Protein AF-0000000080309286 (afdb_homodimer)

InterPro domains:
  IPR000297 Peptidyl-prolyl cis-trans isomerase, PpiC-type [PF13145] (115-239)
  IPR046357 Peptidyl-prolyl cis-trans isomerase domain superfamily [G3DSA:3.10.50.40] (128-251)
  IPR050245 Bacterial extracellular foldase PrsA [PTHR47245] (45-268)

Sequence (540 aa):
MSWLREPLLHFVVLGMALLALDRALAGGAAEDTRERSIVVDEGVRAELADAWEHAHGAPPSQAELEALVARWIDDEILYREALERGLDRDDPQVRSRLASSMGYVLDAQALASEPTEDELRAHFAAHREQWAHEARIDFTQVFVSSEHEDARARAEALLAQVIAGASPSGLGDTFSGGRRYRGRTIAQLEEIFGAELARGVESMEQGAWALLPSRFGWHVVRVDARSAASEADFEAAREDVLHDLREQRTIEARARELARLRERWDVVVRMSWLREPLLHFVVLGMALLALDRALAGGAAEDTRERSIVVDEGVRAELADAWEHAHGAPPSQAELEALVARWIDDEILYREALERGLDRDDPQVRSRLASSMGYVLDAQALASEPTEDELRAHFAAHREQWAHEARIDFTQVFVSSEHEDARARAEALLAQVIAGASPSGLGDTFSGGRRYRGRTIAQLEEIFGAELARGVESMEQGAWALLPSRFGWHVVRVDARSAASEADFEAAREDVLHDLREQRTIEARARELARLRERWDVVVR

Solvent-accessible surface area (backbone atoms only — not comparable to full-atom values): 29596 Å² total; per-residue (Å²): 135,73,77,81,66,51,66,71,55,54,56,54,51,52,51,50,47,49,52,48,41,48,58,58,63,52,58,78,82,79,55,85,67,77,72,43,49,46,77,43,39,63,65,55,53,49,50,53,42,50,53,43,22,72,73,68,76,45,75,62,52,71,70,52,46,52,51,50,49,54,50,48,50,52,45,50,51,31,25,52,49,17,54,74,70,43,53,51,79,75,28,68,68,50,40,51,50,35,19,49,53,34,48,49,53,43,39,51,62,42,57,69,59,76,81,47,73,68,54,45,52,52,52,43,67,74,43,38,74,78,63,35,44,74,40,25,35,23,33,40,46,31,34,29,48,52,84,42,91,55,25,67,62,54,40,52,52,50,44,54,42,41,74,73,64,46,68,63,75,89,44,70,45,92,48,96,82,56,45,64,46,73,69,38,36,57,68,56,36,26,72,73,39,30,62,65,27,27,52,50,60,72,70,50,56,75,71,44,75,46,81,38,51,40,88,62,24,38,30,34,34,28,34,72,46,75,43,74,57,38,76,54,48,64,84,83,37,43,69,58,46,49,51,51,49,51,52,50,40,28,54,51,40,39,54,51,51,49,56,56,53,50,71,69,40,52,74,44,81,98,137,75,75,83,68,48,68,69,57,54,56,53,50,51,51,51,46,46,54,48,42,48,60,57,65,50,56,75,83,79,53,88,67,77,71,42,50,47,76,42,38,65,66,54,52,49,51,53,40,50,53,43,21,71,73,67,75,45,73,65,52,72,68,51,46,52,51,50,50,53,51,49,49,54,45,49,51,31,23,52,49,18,55,74,70,42,52,51,80,75,29,68,68,49,39,51,50,36,19,48,51,34,50,48,54,44,39,49,61,44,58,69,60,76,81,46,72,67,56,47,51,52,52,42,67,74,42,37,73,79,61,34,45,71,41,27,35,22,34,39,46,31,35,29,48,53,85,42,91,55,26,66,62,54,39,51,52,50,44,54,42,41,74,72,66,46,68,61,76,89,44,68,44,92,49,96,81,56,43,66,47,72,70,38,36,59,68,54,38,25,72,73,39,30,62,65,28,26,52,50,60,72,70,50,55,75,70,44,74,48,81,37,51,40,89,63,22,38,31,33,35,28,34,72,45,76,44,75,58,39,76,53,51,64,83,82,38,43,68,58,45,48,54,51,48,51,50,50,40,30,54,52,41,39,54,51,51,50,55,56,53,50,72,69,39,50,76,44,83,97

Foldseek 3Di:
DCPPPDVVVVVVVVVVVVVVVCVPVVDDCPPCVVVPDDDDDPVNLVVQQVVVCVVPVDGDDPVRSVVSVVVVVVVVVVVVVCVVVPVCVVDPVSVVVVVVVVLVVLLCVLPVDADDPVRLVVLCVVPQVVQWDAKWFKKFKADAFPPDPCRVVQVVVVLVVVVVPDDSPPHHDDDPVGGIDGGHHLVRCCVVFNDFQSVVLVPDDAQHWDWTHGPGGIMTMHTPDMDHIDGGDCVVCVVVSSVVVSVVSSVVSSVVVVVVVVVVDDDDDD/DCPVPPVVVVVVVVVVVVVVVCVPVVDDCPPCVVVPDDDDDPVNLVVLQVVVCVVPVDGDDPVRSVVSVVVVVVVVVVVVVCVVVPVCVVDPVSVVVVVVVVLVVLLCVLPVDADDPVRLVVLCVVPQVVQWDAKFFKKFKADAFPPDPCRVVQVVVVLVVVVVPDDSPPHHDDDPVDGIDGGHHLVRCCVVFNNFQSVVLVPDDAQHWDWTHGPGGIMTMHTPDMDHIDGGDCVVCVVVSSVVVSVVSSVVSSVVVVVVVVVVDDDDDD

pLDDT: mean 88.68, std 18.17, range [28.25, 98.5]

Secondary structure (DSSP, 8-state):
--TT--HHHHHHHHHHHHHHHHHHHS-----TTSSSEEEE-HHHHHHHHHHHHHHHSSPPPHHHHHHHHHHHHHHHHHHHHHHHTTTTTT-HHHHHHHHHHHHHHHHHHHTSSPPPHHHHHHHHHHTGGGT-B--EEEEEEEEEETTSTTHHHHHHHHHHHHHTT--STT-SB--TT-SEEEEE-HHHHHHHH-HHHHHHHHHSPTT-EEEEEETTEEEEEEEEEEE--B---HHHHHHHHHHHHHHHHHHHHHHHHHHHHHTTSEEEE-/--GGG-HHHHHHHHHHHHHHHHHHHS-----TTSSSEEEE-HHHHHHHHHHHHHHHSSPPPHHHHHHHHHHHHHHHHHHHHHHHTTTTTT-HHHHHHHHHHHHHHHHHHHTSSPPPHHHHHHHHHHTGGGG-B--EEEEEEEEEETTSTTHHHHHHHHHHHHHTT--STT-SB--TT-SEEEEE-HHHHHHHH-HHHHHHHHHSPTT-EEEEEETTEEEEEEEEEEE--B---HHHHHHHHHHHHHHHHHHHHHHHHHHHHHTTSEEEE-

Nearest PDB structures (foldseek):
  3rfw-assembly1_A-2  TM=5.184E-01  e=7.490E-09  Campylobacter jejuni
  5ez1-assembly1_A  TM=4.111E-01  e=4.122E-08  Helicobacter pylori 26695
  6bhf-assembly1_A-2  TM=3.658E-01  e=3.878E-08  Helicobacter pylori 26695
  3rgc-assembly1_A  TM=3.466E-01  e=1.202E-04  Campylobacter jejuni
  1m5y-assembly1_D-2  TM=3.749E-01  e=2.497E-04  Escherichia coli

Radius of gyration: 45.5 Å; Cα contacts (8 Å, |Δi|>4): 629; chains: 2; bounding box: 114×103×113 Å

Structure (mmCIF, N/CA/C/O backbone):
data_AF-0000000080309286-model_v1
#
loop_
_entity.id
_entity.type
_entity.pdbx_description
1 polymer 'PpiC domain-containing protein'
#
loop_
_atom_site.group_PDB
_atom_site.id
_atom_site.type_symbol
_atom_site.label_atom_id
_atom_site.label_alt_id
_atom_site.label_comp_id
_atom_site.label_asym_id
_atom_site.label_entity_id
_atom_site.label_seq_id
_atom_site.pdbx_PDB_ins_code
_atom_site.Cartn_x
_atom_site.Cartn_y
_atom_site.Cartn_z
_atom_site.occupancy
_atom_site.B_iso_or_equiv
_atom_site.auth_seq_id
_atom_site.auth_comp_id
_atom_site.auth_asym_id
_atom_site.auth_atom_id
_atom_site.pdbx_PDB_model_num
ATOM 1 N N . MET A 1 1 ? -40.812 -43.469 54.906 1 28.7 1 MET A N 1
ATOM 2 C CA . MET A 1 1 ? -40.031 -43.156 53.719 1 28.7 1 MET A CA 1
ATOM 3 C C . MET A 1 1 ? -40.281 -41.688 53.281 1 28.7 1 MET A C 1
ATOM 5 O O . MET A 1 1 ? -41.312 -41.375 52.719 1 28.7 1 MET A O 1
ATOM 9 N N . SER A 1 2 ? -40.156 -40.75 54.188 1 39.38 2 SER A N 1
ATOM 10 C CA . SER A 1 2 ? -40.812 -39.531 54.688 1 39.38 2 SER A CA 1
ATOM 11 C C . SER A 1 2 ? -40.375 -38.312 53.875 1 39.38 2 SER A C 1
ATOM 13 O O . SER A 1 2 ? -40.562 -37.156 54.312 1 39.38 2 SER A O 1
ATOM 15 N N . TRP A 1 3 ? -39.594 -38.625 52.875 1 41.72 3 TRP A N 1
ATOM 16 C CA . TRP A 1 3 ? -38.875 -37.562 52.156 1 41.72 3 TRP A CA 1
ATOM 17 C C . TRP A 1 3 ? -39.844 -36.688 51.375 1 41.72 3 TRP A C 1
ATOM 19 O O . TRP A 1 3 ? -39.438 -35.719 50.781 1 41.72 3 TRP A O 1
ATOM 29 N N . LEU A 1 4 ? -41.062 -37.156 50.969 1 39.44 4 LEU A N 1
ATOM 30 C CA . LEU A 1 4 ? -42.094 -36.5 50.125 1 39.44 4 LEU A CA 1
ATOM 31 C C . LEU A 1 4 ? -42.625 -35.219 50.812 1 39.44 4 LEU A C 1
ATOM 33 O O . LEU A 1 4 ? -43.406 -34.5 50.219 1 39.44 4 LEU A O 1
ATOM 37 N N . ARG A 1 5 ? -42.625 -35.219 52.188 1 38.69 5 ARG A N 1
ATOM 38 C CA . ARG A 1 5 ? -43.562 -34.312 52.812 1 38.69 5 ARG A CA 1
ATOM 39 C C . ARG A 1 5 ? -43.031 -32.875 52.719 1 38.69 5 ARG A C 1
ATOM 41 O O . ARG A 1 5 ? -43.594 -31.953 53.312 1 38.69 5 ARG A O 1
ATOM 48 N N . GLU A 1 6 ? -41.688 -32.812 52.562 1 42.78 6 GLU A N 1
ATOM 49 C CA . GLU A 1 6 ? -41.219 -31.453 52.875 1 42.78 6 GLU A CA 1
ATOM 50 C C . GLU A 1 6 ? -41.625 -30.469 51.781 1 42.78 6 GLU A C 1
ATOM 52 O O . GLU A 1 6 ? -41.25 -30.656 50.594 1 42.78 6 GLU A O 1
ATOM 57 N N . PRO A 1 7 ? -42.594 -29.609 52.031 1 48.28 7 PRO A N 1
ATOM 58 C CA . PRO A 1 7 ? -43.281 -28.688 51.125 1 48.28 7 PRO A CA 1
ATOM 59 C C . PRO A 1 7 ? -42.312 -27.844 50.281 1 48.28 7 PRO A C 1
ATOM 61 O O . PRO A 1 7 ? -42.656 -27.391 49.188 1 48.28 7 PRO A O 1
ATOM 64 N N . LEU A 1 8 ? -41.094 -27.75 50.906 1 45.31 8 LEU A N 1
ATOM 65 C CA . LEU A 1 8 ? -40.188 -26.844 50.219 1 45.31 8 LEU A CA 1
ATOM 66 C C . LEU A 1 8 ? -39.688 -27.438 48.906 1 45.31 8 LEU A C 1
ATOM 68 O O . LEU A 1 8 ? -39.281 -26.719 48 1 45.31 8 LEU A O 1
ATOM 72 N N . LEU A 1 9 ? -39.812 -28.828 48.875 1 45.97 9 LEU A N 1
ATOM 73 C CA . LEU A 1 9 ? -39.344 -29.516 47.688 1 45.97 9 LEU A CA 1
ATOM 74 C C . LEU A 1 9 ? -40.312 -29.297 46.531 1 45.97 9 LEU A C 1
ATOM 76 O O . LEU A 1 9 ? -39.906 -29.281 45.375 1 45.97 9 LEU A O 1
ATOM 80 N N . HIS A 1 10 ? -41.562 -29.078 46.906 1 46.91 10 HIS A N 1
ATOM 81 C CA . HIS A 1 10 ? -42.531 -28.922 45.844 1 46.91 10 HIS A CA 1
ATOM 82 C C . HIS A 1 10 ? -42.281 -27.609 45.094 1 46.91 10 HIS A C 1
ATOM 84 O O . HIS A 1 10 ? -42.469 -27.547 43.875 1 46.91 10 HIS A O 1
ATOM 90 N N . PHE A 1 11 ? -41.906 -26.625 45.906 1 45.12 11 PHE A N 1
ATOM 91 C CA . PHE A 1 11 ? -41.719 -25.344 45.219 1 45.12 11 PHE A CA 1
ATOM 92 C C . PHE A 1 11 ? -40.531 -25.422 44.281 1 45.12 11 PHE A C 1
ATOM 94 O O . PHE A 1 11 ? -40.531 -24.75 43.219 1 45.12 11 PHE A O 1
ATOM 101 N N . VAL A 1 12 ? -39.469 -26.391 44.5 1 47.91 12 VAL A N 1
ATOM 102 C CA . VAL A 1 12 ? -38.344 -26.484 43.625 1 47.91 12 VAL A CA 1
ATOM 103 C C . VAL A 1 12 ? -38.75 -27.172 42.312 1 47.91 12 VAL A C 1
ATOM 105 O O . VAL A 1 12 ? -38.312 -26.781 41.219 1 47.91 12 VAL A O 1
ATOM 108 N N . VAL A 1 13 ? -39.719 -28.062 42.406 1 51.75 13 VAL A N 1
ATOM 109 C CA . VAL A 1 13 ? -40.094 -28.797 41.219 1 51.75 13 VAL A CA 1
ATOM 110 C C . VAL A 1 13 ? -40.906 -27.906 40.281 1 51.75 13 VAL A C 1
ATOM 112 O O . VAL A 1 13 ? -40.688 -27.906 39.062 1 51.75 13 VAL A O 1
ATOM 115 N N . LEU A 1 14 ? -41.812 -27.094 40.875 1 50.44 14 LEU A N 1
ATOM 116 C CA . LEU A 1 14 ? -42.625 -26.266 40 1 50.44 14 LEU A CA 1
ATOM 117 C C . LEU A 1 14 ? -41.812 -25.156 39.344 1 50.44 14 LEU A C 1
ATOM 119 O O . LEU A 1 14 ? -41.969 -24.828 38.188 1 50.44 14 LEU A O 1
ATOM 123 N N . GLY A 1 15 ? -40.781 -24.656 40.156 1 49.94 15 GLY A N 1
ATOM 124 C CA . GLY A 1 15 ? -39.875 -23.656 39.594 1 49.94 15 GLY A CA 1
ATOM 125 C C . GLY A 1 15 ? -39.062 -24.203 38.438 1 49.94 15 GLY A C 1
ATOM 126 O O . GLY A 1 15 ? -38.875 -23.531 37.406 1 49.94 15 GLY A O 1
ATOM 127 N N . MET A 1 16 ? -38.625 -25.562 38.625 1 54.41 16 MET A N 1
ATOM 128 C CA . MET A 1 16 ? -37.875 -26.156 37.531 1 54.41 16 MET A CA 1
ATOM 129 C C . MET A 1 16 ? -38.781 -26.375 36.312 1 54.41 16 MET A C 1
ATOM 131 O O . MET A 1 16 ? -38.344 -26.234 35.156 1 54.41 16 MET A O 1
ATOM 135 N N . ALA A 1 17 ? -40 -26.703 36.594 1 53.5 17 ALA A N 1
ATOM 136 C CA . ALA A 1 17 ? -40.875 -26.922 35.469 1 53.5 17 ALA A CA 1
ATOM 137 C C . ALA A 1 17 ? -41.219 -25.609 34.75 1 53.5 17 ALA A C 1
ATOM 139 O O . ALA A 1 17 ? -41.312 -25.547 33.531 1 53.5 17 ALA A O 1
ATOM 140 N N . LEU A 1 18 ? -41.438 -24.578 35.562 1 49.41 18 LEU A N 1
ATOM 141 C CA . LEU A 1 18 ? -41.75 -23.297 34.938 1 49.41 18 LEU A CA 1
ATOM 142 C C . LEU A 1 18 ? -40.5 -22.781 34.188 1 49.41 18 LEU A C 1
ATOM 144 O O . LEU A 1 18 ? -40.625 -22.219 33.094 1 49.41 18 LEU A O 1
ATOM 148 N N . LEU A 1 19 ? -39.188 -22.984 34.781 1 46.47 19 LEU A N 1
ATOM 149 C CA . LEU A 1 19 ? -38 -22.641 34.031 1 46.47 19 LEU A CA 1
ATOM 150 C C . LEU A 1 19 ? -37.875 -23.5 32.781 1 46.47 19 LEU A C 1
ATOM 152 O O . LEU A 1 19 ? -37.5 -23 31.703 1 46.47 19 LEU A O 1
ATOM 156 N N . ALA A 1 20 ? -38.219 -24.75 32.875 1 48.47 20 ALA A N 1
ATOM 157 C CA . ALA A 1 20 ? -38.25 -25.594 31.672 1 48.47 20 ALA A CA 1
ATOM 158 C C . ALA A 1 20 ? -39.344 -25.141 30.688 1 48.47 20 ALA A C 1
ATOM 160 O O . ALA A 1 20 ? -39.125 -25.172 29.484 1 48.47 20 ALA A O 1
ATOM 161 N N . LEU A 1 21 ? -40.5 -24.828 31.203 1 48.22 21 LEU A N 1
ATOM 162 C CA . LEU A 1 21 ? -41.562 -24.391 30.297 1 48.22 21 LEU A CA 1
ATOM 163 C C . LEU A 1 21 ? -41.25 -23.031 29.703 1 48.22 21 LEU A C 1
ATOM 165 O O . LEU A 1 21 ? -41.469 -22.797 28.516 1 48.22 21 LEU A O 1
ATOM 169 N N . ASP A 1 22 ? -40.75 -21.969 30.578 1 40.03 22 ASP A N 1
ATOM 170 C CA . ASP A 1 22 ? -40.312 -20.719 29.984 1 40.03 22 ASP A CA 1
ATOM 171 C C . ASP A 1 22 ? -39.25 -20.938 28.922 1 40.03 22 ASP A C 1
ATOM 173 O O . ASP A 1 22 ? -39.25 -20.297 27.859 1 40.03 22 ASP A O 1
ATOM 177 N N . ARG A 1 23 ? -38.219 -21.906 29.141 1 41.41 23 ARG A N 1
ATOM 178 C CA . ARG A 1 23 ? -37.312 -22.312 28.062 1 41.41 23 AR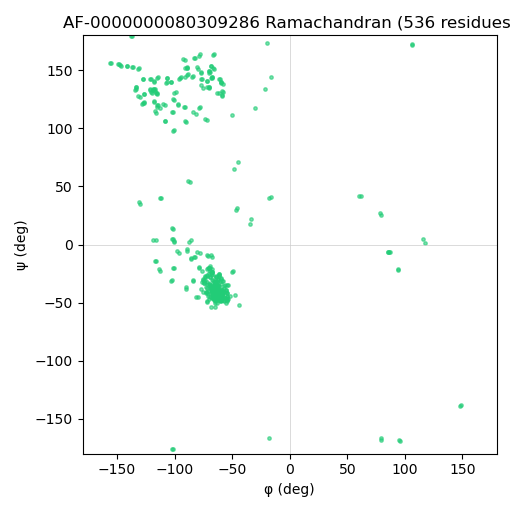G A CA 1
ATOM 179 C C . ARG A 1 23 ? -38.094 -22.953 26.906 1 41.41 23 ARG A C 1
ATOM 181 O O . ARG A 1 23 ? -37.656 -22.875 25.766 1 41.41 23 ARG A O 1
ATOM 188 N N . ALA A 1 24 ? -38.938 -23.75 27.219 1 39.28 24 ALA A N 1
ATOM 189 C CA . ALA A 1 24 ? -39.75 -24.375 26.172 1 39.28 24 ALA A CA 1
ATOM 190 C C . ALA A 1 24 ? -40.625 -23.344 25.453 1 39.28 24 ALA A C 1
ATOM 192 O O . ALA A 1 24 ? -40.812 -23.422 24.25 1 39.28 24 ALA A O 1
ATOM 193 N N . LEU A 1 25 ? -41.438 -22.547 26.141 1 36.28 25 LEU A N 1
ATOM 194 C CA . LEU A 1 25 ? -42.281 -21.547 25.484 1 36.28 25 LEU A CA 1
ATOM 195 C C . LEU A 1 25 ? -41.438 -20.391 24.969 1 36.28 25 LEU A C 1
ATOM 197 O O . LEU A 1 25 ? -41.938 -19.547 24.203 1 36.28 25 LEU A O 1
ATOM 201 N N . ALA A 1 26 ? -40.531 -19.859 25.891 1 35.12 26 ALA A N 1
ATOM 202 C CA . ALA A 1 26 ? -39.594 -18.953 25.234 1 35.12 26 ALA A CA 1
ATOM 203 C C . ALA A 1 26 ? -39 -19.594 23.984 1 35.12 26 ALA A C 1
ATOM 205 O O . ALA A 1 26 ? -38.219 -20.531 24.062 1 35.12 26 ALA A O 1
ATOM 206 N N . GLY A 1 27 ? -39.875 -19.828 23.047 1 31.09 27 GLY A N 1
ATOM 207 C CA . GLY A 1 27 ? -39.844 -20.469 21.734 1 31.09 27 GLY A CA 1
ATOM 208 C C . GLY A 1 27 ? -38.438 -20.594 21.172 1 31.09 27 GLY A C 1
ATOM 209 O O . GLY A 1 27 ? -37.469 -20.047 21.734 1 31.09 27 GLY A O 1
ATOM 210 N N . GLY A 1 28 ? -38.375 -20.938 19.75 1 29.2 28 GLY A N 1
ATOM 211 C CA . GLY A 1 28 ? -37.5 -21.312 18.672 1 29.2 28 GLY A CA 1
ATOM 212 C C . GLY A 1 28 ? -36.281 -20.391 18.547 1 29.2 28 GLY A C 1
ATOM 213 O O . GLY A 1 28 ? -36.375 -19.203 18.844 1 29.2 28 GLY A O 1
ATOM 214 N N . ALA A 1 29 ? -35.094 -20.812 18.812 1 28.73 29 ALA A N 1
ATOM 215 C CA . ALA A 1 29 ? -33.781 -20.469 18.25 1 28.73 29 ALA A CA 1
ATOM 216 C C . ALA A 1 29 ? -33.938 -19.781 16.906 1 28.73 29 ALA A C 1
ATOM 218 O O . ALA A 1 29 ? -34.062 -20.438 15.867 1 28.73 29 ALA A O 1
ATOM 219 N N . ALA A 1 30 ? -34.781 -18.969 16.672 1 30.36 30 ALA A N 1
ATOM 220 C CA . ALA A 1 30 ? -34.594 -18.062 15.539 1 30.36 30 ALA A CA 1
ATOM 221 C C . ALA A 1 30 ? -33.156 -17.5 15.539 1 30.36 30 ALA A C 1
ATOM 223 O O . ALA A 1 30 ? -32.906 -16.484 16.203 1 30.36 30 ALA A O 1
ATOM 224 N N . GLU A 1 31 ? -32.094 -18.172 15.984 1 33 31 GLU A N 1
ATOM 225 C CA . GLU A 1 31 ? -30.641 -18.109 15.945 1 33 31 GLU A CA 1
ATOM 226 C C . GLU A 1 31 ? -30.156 -17.266 14.773 1 33 31 GLU A C 1
ATOM 228 O O . GLU A 1 31 ? -30.797 -17.219 13.727 1 33 31 GLU A O 1
ATOM 233 N N . ASP A 1 32 ? -29.234 -16.344 14.836 1 35.38 32 ASP A N 1
ATOM 234 C CA . ASP A 1 32 ? -28.5 -15.492 13.906 1 35.38 32 ASP A CA 1
ATOM 235 C C . ASP A 1 32 ? -28.25 -16.219 12.586 1 35.38 32 ASP A C 1
ATOM 237 O O . ASP A 1 32 ? -27.109 -16.578 12.273 1 35.38 32 ASP A O 1
ATOM 241 N N . THR A 1 33 ? -28.875 -17.203 12.094 1 38.34 33 THR A N 1
ATOM 242 C CA . THR A 1 33 ? -28.922 -18.047 10.891 1 38.34 33 THR A CA 1
ATOM 243 C C . THR A 1 33 ? -29.078 -17.172 9.641 1 38.34 33 THR A C 1
ATOM 245 O O . THR A 1 33 ? -28.766 -17.625 8.539 1 38.34 33 THR A O 1
ATOM 248 N N . ARG A 1 34 ? -29.984 -16.266 9.695 1 44.22 34 ARG A N 1
ATOM 249 C CA . ARG A 1 34 ? -30.188 -15.305 8.609 1 44.22 34 ARG A CA 1
ATOM 250 C C . ARG A 1 34 ? -28.875 -14.688 8.156 1 44.22 34 ARG A C 1
ATOM 252 O O . ARG A 1 34 ? -28.703 -14.359 6.977 1 44.22 34 ARG A O 1
ATOM 259 N N . GLU A 1 35 ? -27.859 -14.234 9.086 1 59.06 35 GLU A N 1
ATOM 260 C CA . GLU A 1 35 ? -26.781 -13.25 9.055 1 59.06 35 GLU A CA 1
ATOM 261 C C . GLU A 1 35 ? -25.594 -13.75 8.211 1 59.06 35 GLU A C 1
ATOM 263 O O . GLU A 1 35 ? -24.953 -12.969 7.516 1 59.06 35 GLU A O 1
ATOM 268 N N . ARG A 1 36 ? -25.453 -15.016 8.297 1 83.44 36 ARG A N 1
ATOM 269 C CA . ARG A 1 36 ? -24.359 -15.461 7.438 1 83.44 36 ARG A CA 1
ATOM 270 C C . ARG A 1 36 ? -24.859 -15.773 6.031 1 83.44 36 ARG A C 1
ATOM 272 O O . ARG A 1 36 ? -24.859 -16.922 5.605 1 83.44 36 ARG A O 1
ATOM 279 N N . SER A 1 37 ? -25.469 -14.867 5.469 1 92.12 37 SER A N 1
ATOM 280 C CA . SER A 1 37 ? -25.891 -15.008 4.082 1 92.12 37 SER A CA 1
ATOM 281 C C . SER A 1 37 ? -25.031 -14.156 3.15 1 92.12 37 SER A C 1
ATOM 283 O O . SER A 1 37 ? -24.656 -13.039 3.502 1 92.12 37 SER A O 1
ATOM 285 N N . ILE A 1 38 ? -24.719 -14.695 2.049 1 94.88 38 ILE A N 1
ATOM 286 C CA . ILE A 1 38 ? -24 -14.008 0.977 1 94.88 38 ILE A CA 1
ATOM 287 C C . ILE A 1 38 ? -24.891 -13.938 -0.264 1 94.88 38 ILE A C 1
ATOM 289 O O . ILE A 1 38 ? -25.312 -14.961 -0.792 1 94.88 38 ILE A O 1
ATOM 293 N N . VAL A 1 39 ? -25.266 -12.695 -0.631 1 94.38 39 VAL A N 1
ATOM 294 C CA . VAL A 1 39 ? -26.188 -12.5 -1.756 1 94.38 39 VAL A CA 1
ATOM 295 C C . VAL A 1 39 ? -25.391 -12.078 -2.992 1 94.38 39 VAL A C 1
ATOM 297 O O . VAL A 1 39 ? -24.609 -11.117 -2.947 1 94.38 39 VAL A O 1
ATOM 300 N N . VAL A 1 40 ? -25.547 -12.812 -4.07 1 95.88 40 VAL A N 1
ATOM 301 C CA . VAL A 1 40 ? -25.016 -12.445 -5.379 1 95.88 40 VAL A CA 1
ATOM 302 C C . VAL A 1 40 ? -26.141 -11.875 -6.246 1 95.88 40 VAL A C 1
ATOM 304 O O . VAL A 1 40 ? -26.922 -12.625 -6.844 1 95.88 40 VAL A O 1
ATOM 307 N N . ASP A 1 41 ? -26.141 -10.57 -6.234 1 95.06 41 ASP A N 1
ATOM 308 C CA . ASP A 1 41 ? -27.188 -9.922 -7.02 1 95.06 41 ASP A CA 1
ATOM 309 C C . ASP A 1 41 ? -26.641 -9.406 -8.352 1 95.06 41 ASP A C 1
ATOM 311 O O . ASP A 1 41 ? -25.5 -9.711 -8.719 1 95.06 41 ASP A O 1
ATOM 315 N N . GLU A 1 42 ? -27.547 -8.719 -9.086 1 94.5 42 GLU A N 1
ATOM 316 C CA . GLU A 1 42 ? -27.156 -8.242 -10.414 1 94.5 42 GLU A CA 1
ATOM 317 C C . GLU A 1 42 ? -26.031 -7.219 -10.328 1 94.5 42 GLU A C 1
ATOM 319 O O . GLU A 1 42 ? -25.203 -7.117 -11.242 1 94.5 42 GLU A O 1
ATOM 324 N N . GLY A 1 43 ? -26.016 -6.57 -9.266 1 95.12 43 GLY A N 1
ATOM 325 C CA . GLY A 1 43 ? -24.953 -5.598 -9.078 1 95.12 43 GLY A CA 1
ATOM 326 C C . GLY A 1 43 ? -23.562 -6.23 -9 1 95.12 43 GLY A C 1
ATOM 327 O O . GLY A 1 43 ? -22.625 -5.758 -9.641 1 95.12 43 GLY A O 1
ATOM 328 N N . VAL A 1 44 ? -23.516 -7.254 -8.242 1 95.38 44 VAL A N 1
ATOM 329 C CA . VAL A 1 44 ? -22.25 -7.969 -8.109 1 95.38 44 VAL A CA 1
ATOM 330 C C . VAL A 1 44 ? -21.828 -8.523 -9.461 1 95.38 44 VAL A C 1
ATOM 332 O O . VAL A 1 44 ? -20.672 -8.367 -9.875 1 95.38 44 VAL A O 1
ATOM 335 N N . ARG A 1 45 ? -22.734 -9.133 -10.133 1 96.38 45 ARG A N 1
ATOM 336 C CA . ARG A 1 45 ? -22.422 -9.734 -11.43 1 96.38 45 ARG A CA 1
ATOM 337 C C . ARG A 1 45 ? -21.953 -8.68 -12.422 1 96.38 45 ARG A C 1
ATOM 339 O O . ARG A 1 45 ? -21 -8.898 -13.164 1 96.38 45 ARG A O 1
ATOM 346 N N . ALA A 1 46 ? -22.641 -7.582 -12.391 1 96.38 46 ALA A N 1
ATOM 347 C CA . ALA A 1 46 ? -22.281 -6.5 -13.305 1 96.38 46 ALA A CA 1
ATOM 348 C C . ALA A 1 46 ? -20.875 -5.977 -13.008 1 96.38 46 ALA A C 1
ATOM 350 O O . ALA A 1 46 ? -20.109 -5.695 -13.93 1 96.38 46 ALA A O 1
ATOM 351 N N . GLU A 1 47 ? -20.625 -5.848 -11.766 1 95.75 47 GLU A N 1
ATOM 352 C CA . GLU A 1 47 ? -19.312 -5.355 -11.375 1 95.75 47 GLU A CA 1
ATOM 353 C C . GLU A 1 47 ? -18.203 -6.305 -11.828 1 95.75 47 GLU A C 1
ATOM 355 O O . GLU A 1 47 ? -17.156 -5.867 -12.305 1 95.75 47 GLU A O 1
ATOM 360 N N . LEU A 1 48 ? -18.391 -7.594 -11.68 1 96.56 48 LEU A N 1
ATOM 361 C CA . LEU A 1 48 ? -17.422 -8.602 -12.094 1 96.56 48 LEU A CA 1
ATOM 362 C C . LEU A 1 48 ? -17.219 -8.586 -13.602 1 96.56 48 LEU A C 1
ATOM 364 O O . LEU A 1 48 ? -16.094 -8.672 -14.086 1 96.56 48 LEU A O 1
ATOM 368 N N . ALA A 1 49 ? -18.297 -8.438 -14.266 1 97.5 49 ALA A N 1
ATOM 369 C CA . ALA A 1 49 ? -18.25 -8.398 -15.719 1 97.5 49 ALA A CA 1
ATOM 370 C C . ALA A 1 49 ? -17.484 -7.164 -16.203 1 97.5 49 ALA A C 1
ATOM 372 O O . ALA A 1 49 ? -16.672 -7.254 -17.125 1 97.5 49 ALA A O 1
ATOM 373 N N . ASP A 1 50 ? -17.766 -6.059 -15.57 1 97.31 50 ASP A N 1
ATOM 374 C CA . ASP A 1 50 ? -17.109 -4.809 -15.938 1 97.31 50 ASP A CA 1
ATOM 375 C C . ASP A 1 50 ? -15.602 -4.902 -15.719 1 97.31 50 ASP A C 1
ATOM 377 O O . ASP A 1 50 ? -14.812 -4.496 -16.578 1 97.31 50 ASP A O 1
ATOM 381 N N . ALA A 1 51 ? -15.281 -5.449 -14.594 1 95.12 51 ALA A N 1
ATOM 382 C CA . ALA A 1 51 ? -13.859 -5.594 -14.289 1 95.12 51 ALA A CA 1
ATOM 383 C C . ALA A 1 51 ? -13.172 -6.512 -15.297 1 95.12 51 ALA A C 1
ATOM 385 O O . ALA A 1 51 ? -12.047 -6.246 -15.719 1 95.12 51 ALA A O 1
ATOM 386 N N . TRP A 1 52 ? -13.797 -7.582 -15.664 1 96.81 52 TRP A N 1
ATOM 387 C CA . TRP A 1 52 ? -13.273 -8.508 -16.656 1 96.81 52 TRP A CA 1
ATOM 388 C C . TRP A 1 52 ? -13.078 -7.816 -18 1 96.81 52 TRP A C 1
ATOM 390 O O . TRP A 1 52 ? -12.031 -7.961 -18.641 1 96.81 52 TRP A O 1
ATOM 400 N N . GLU A 1 53 ? -14.055 -7.055 -18.375 1 96.69 53 GLU A N 1
ATOM 401 C CA . GLU A 1 53 ? -13.992 -6.367 -19.656 1 96.69 53 GLU A CA 1
ATOM 402 C C . GLU A 1 53 ? -12.852 -5.355 -19.688 1 96.69 53 GLU A C 1
ATOM 404 O O . GLU A 1 53 ? -12.172 -5.203 -20.719 1 96.69 53 GLU A O 1
ATOM 409 N N . HIS A 1 54 ? -12.688 -4.754 -18.625 1 96.5 54 HIS A N 1
ATOM 410 C CA . HIS A 1 54 ? -11.594 -3.795 -18.531 1 96.5 54 HIS A CA 1
ATOM 411 C C . HIS A 1 54 ? -10.242 -4.484 -18.656 1 96.5 54 HIS A C 1
ATOM 413 O O . HIS A 1 54 ? -9.336 -3.961 -19.312 1 96.5 54 HIS A O 1
ATOM 419 N N . ALA A 1 55 ? -10.211 -5.695 -18.125 1 95.69 55 ALA A N 1
ATOM 420 C CA . ALA A 1 55 ? -8.938 -6.418 -18.125 1 95.69 55 ALA A CA 1
ATOM 421 C C . ALA A 1 55 ? -8.711 -7.133 -19.453 1 95.69 55 ALA A C 1
ATOM 423 O O . ALA A 1 55 ? -7.57 -7.27 -19.891 1 95.69 55 ALA A O 1
ATOM 424 N N . HIS A 1 56 ? -9.703 -7.562 -20.125 1 96.06 56 HIS A N 1
ATOM 425 C CA . HIS A 1 56 ? -9.531 -8.461 -21.266 1 96.06 56 HIS A CA 1
ATOM 426 C C . HIS A 1 56 ? -9.992 -7.805 -22.562 1 96.06 56 HIS A C 1
ATOM 428 O O . HIS A 1 56 ? -9.711 -8.312 -23.656 1 96.06 56 HIS A O 1
ATOM 434 N N . GLY A 1 57 ? -10.742 -6.668 -22.5 1 95.25 57 GLY A N 1
ATOM 435 C CA . GLY A 1 57 ? -11.195 -5.949 -23.672 1 95.25 57 GLY A CA 1
ATOM 436 C C . GLY A 1 57 ? -12.5 -6.48 -24.234 1 95.25 57 GLY A C 1
ATOM 437 O O . GLY A 1 57 ? -12.977 -6.008 -25.266 1 95.25 57 GLY A O 1
ATOM 438 N N . ALA A 1 58 ? -12.969 -7.543 -23.703 1 96.81 58 ALA A N 1
ATOM 439 C CA . ALA A 1 58 ? -14.242 -8.125 -24.109 1 96.81 58 ALA A CA 1
ATOM 440 C C . ALA A 1 58 ? -15.008 -8.68 -22.906 1 96.81 58 ALA A C 1
ATOM 442 O O . ALA A 1 58 ? -14.406 -9.031 -21.891 1 96.81 58 ALA A O 1
ATOM 443 N N . PRO A 1 59 ? -16.359 -8.688 -23.109 1 96.5 59 PRO A N 1
ATOM 444 C CA . PRO A 1 59 ? -17.156 -9.258 -22.016 1 96.5 59 PRO A CA 1
ATOM 445 C C . PRO A 1 59 ? -16.906 -10.75 -21.812 1 96.5 59 PRO A C 1
ATOM 447 O O . PRO A 1 59 ? -16.531 -11.445 -22.766 1 96.5 59 PRO A O 1
ATOM 450 N N . PRO A 1 60 ? -17.062 -11.227 -20.578 1 97.25 60 PRO A N 1
ATOM 451 C CA . PRO A 1 60 ? -16.891 -12.656 -20.328 1 97.25 60 PRO A CA 1
ATOM 452 C C . PRO A 1 60 ? -18 -13.508 -20.922 1 97.25 60 PRO A C 1
ATOM 454 O O . PRO A 1 60 ? -19.141 -13.047 -21.047 1 97.25 60 PRO A O 1
ATOM 457 N N . SER A 1 61 ? -17.578 -14.734 -21.281 1 97.25 61 SER A N 1
ATOM 458 C CA . SER A 1 61 ? -18.594 -15.734 -21.578 1 97.25 61 SER A CA 1
ATOM 459 C C . SER A 1 61 ? -19.391 -16.109 -20.344 1 97.25 61 SER A C 1
ATOM 461 O O . SER A 1 61 ? -19.047 -15.711 -19.219 1 97.25 61 SER A O 1
ATOM 463 N N . GLN A 1 62 ? -20.594 -16.766 -20.531 1 95.88 62 GLN A N 1
ATOM 464 C CA . GLN A 1 62 ? -21.406 -17.203 -19.391 1 95.88 62 GLN A CA 1
ATOM 465 C C . GLN A 1 62 ? -20.594 -18.078 -18.438 1 95.88 62 GLN A C 1
ATOM 467 O O . GLN A 1 62 ? -20.703 -17.922 -17.219 1 95.88 62 GLN A O 1
ATOM 472 N N . ALA A 1 63 ? -19.875 -18.969 -19 1 97.12 63 ALA A N 1
ATOM 473 C CA . ALA A 1 63 ? -19.047 -19.859 -18.188 1 97.12 63 ALA A CA 1
ATOM 474 C C . ALA A 1 63 ? -18 -19.078 -17.406 1 97.12 63 ALA A C 1
ATOM 476 O O . ALA A 1 63 ? -17.75 -19.359 -16.234 1 97.12 63 ALA A O 1
ATOM 477 N N . GLU A 1 64 ? -17.453 -18.141 -18.109 1 97.12 64 GLU A N 1
ATOM 478 C CA . GLU A 1 64 ? -16.438 -17.297 -17.453 1 97.12 64 GLU A CA 1
ATOM 479 C C . GLU A 1 64 ? -17.062 -16.484 -16.312 1 97.12 64 GLU A C 1
ATOM 481 O O . GLU A 1 64 ? -16.469 -16.359 -15.242 1 97.12 64 GLU A O 1
ATOM 486 N N . LEU A 1 65 ? -18.203 -15.938 -16.547 1 96.81 65 LEU A N 1
ATOM 487 C CA . LEU A 1 65 ? -18.891 -15.164 -15.5 1 96.81 65 LEU A CA 1
ATOM 488 C C . LEU A 1 65 ? -19.219 -16.047 -14.305 1 96.81 65 LEU A C 1
ATOM 490 O O . LEU A 1 65 ? -19.094 -15.609 -13.156 1 96.81 65 LEU A O 1
ATOM 494 N N . GLU A 1 66 ? -19.641 -17.234 -14.562 1 96.25 66 GLU A N 1
ATOM 495 C CA . GLU A 1 66 ? -19.938 -18.156 -13.469 1 96.25 66 GLU A CA 1
ATOM 496 C C . GLU A 1 66 ? -18.688 -18.453 -12.641 1 96.25 66 GLU A C 1
ATOM 498 O O . GLU A 1 66 ? -18.766 -18.578 -11.422 1 96.25 66 GLU A O 1
ATOM 503 N N . ALA A 1 67 ? -17.594 -18.578 -13.312 1 96.81 67 ALA A N 1
ATOM 504 C CA . ALA A 1 67 ? -16.344 -18.828 -12.602 1 96.81 67 ALA A CA 1
ATOM 505 C C . ALA A 1 67 ? -15.945 -17.625 -11.758 1 96.81 67 ALA A C 1
ATOM 507 O O . ALA A 1 67 ? -15.445 -17.781 -10.633 1 96.81 67 ALA A O 1
ATOM 508 N N . LEU A 1 68 ? -16.172 -16.453 -12.297 1 97.06 68 LEU A N 1
ATOM 509 C CA . LEU A 1 68 ? -15.875 -15.227 -11.562 1 97.06 68 LEU A CA 1
ATOM 510 C C . LEU A 1 68 ? -16.734 -15.125 -10.312 1 97.06 68 LEU A C 1
ATOM 512 O O . LEU A 1 68 ? -16.266 -14.719 -9.25 1 97.06 68 LEU A O 1
ATOM 516 N N . VAL A 1 69 ? -17.953 -15.477 -10.484 1 97 69 VAL A N 1
ATOM 517 C CA . VAL A 1 69 ? -18.891 -15.43 -9.367 1 97 69 VAL A CA 1
ATOM 518 C C . VAL A 1 69 ? -18.453 -16.422 -8.281 1 97 69 VAL A C 1
ATOM 520 O O . VAL A 1 69 ? -18.469 -16.094 -7.094 1 97 69 VAL A O 1
ATOM 523 N N . ALA A 1 70 ? -18.078 -17.578 -8.664 1 95.62 70 ALA A N 1
ATOM 524 C CA . ALA A 1 70 ? -17.625 -18.594 -7.715 1 95.62 70 ALA A CA 1
ATOM 525 C C . ALA A 1 70 ? -16.422 -18.109 -6.926 1 95.62 70 ALA A C 1
ATOM 527 O O . ALA A 1 70 ? -16.344 -18.281 -5.707 1 95.62 70 ALA A O 1
ATOM 528 N N . ARG A 1 71 ? -15.531 -17.484 -7.668 1 95.31 71 ARG A N 1
ATOM 529 C CA . ARG A 1 71 ? -14.352 -16.938 -7.008 1 95.31 71 ARG A CA 1
ATOM 530 C C . ARG A 1 71 ? -14.719 -15.82 -6.047 1 95.31 71 ARG A C 1
ATOM 532 O O . ARG A 1 71 ? -14.172 -15.727 -4.949 1 95.31 71 ARG A O 1
ATOM 539 N N . TRP A 1 72 ? -15.617 -15.008 -6.48 1 96.19 72 TRP A N 1
ATOM 540 C CA . TRP A 1 72 ? -16.094 -13.906 -5.641 1 96.19 72 TRP A CA 1
ATOM 541 C C . TRP A 1 72 ? -16.703 -14.438 -4.348 1 96.19 72 TRP A C 1
ATOM 543 O O . TRP A 1 72 ? -16.469 -13.875 -3.273 1 96.19 72 TRP A O 1
ATOM 553 N N . ILE A 1 73 ? -17.438 -15.5 -4.441 1 96.44 73 ILE A N 1
ATOM 554 C CA . ILE A 1 73 ? -18.094 -16.094 -3.277 1 96.44 73 ILE A CA 1
ATOM 555 C C . ILE A 1 73 ? -17.031 -16.594 -2.301 1 96.44 73 ILE A C 1
ATOM 557 O O . ILE A 1 73 ? -17.125 -16.359 -1.095 1 96.44 73 ILE A O 1
ATOM 561 N N . ASP A 1 74 ? -16.016 -17.297 -2.799 1 96.12 74 ASP A N 1
ATOM 562 C CA . ASP A 1 74 ? -14.938 -17.797 -1.951 1 96.12 74 ASP A CA 1
ATOM 563 C C . ASP A 1 74 ? -14.242 -16.656 -1.227 1 96.12 74 ASP A C 1
ATOM 565 O O . ASP A 1 74 ? -14 -16.719 -0.021 1 96.12 74 ASP A O 1
ATOM 569 N N . ASP A 1 75 ? -14.023 -15.602 -1.989 1 96.69 75 ASP A N 1
ATOM 570 C CA . ASP A 1 75 ? -13.352 -14.438 -1.411 1 96.69 75 ASP A CA 1
ATOM 571 C C . ASP A 1 75 ? -14.227 -13.773 -0.35 1 96.69 75 ASP A C 1
ATOM 573 O O . ASP A 1 75 ? -13.719 -13.336 0.687 1 96.69 75 ASP A O 1
ATOM 577 N N . GLU A 1 76 ? -15.5 -13.703 -0.676 1 96.69 76 GLU A N 1
ATOM 578 C CA . GLU A 1 76 ? -16.453 -13.125 0.271 1 96.69 76 GLU A CA 1
ATOM 579 C C . GLU A 1 76 ? -16.484 -13.93 1.568 1 96.69 76 GLU A C 1
ATOM 581 O O . GLU A 1 76 ? -16.516 -13.352 2.658 1 96.69 76 GLU A O 1
ATOM 586 N N . ILE A 1 77 ? -16.453 -15.203 1.45 1 96.94 77 ILE A N 1
ATOM 587 C CA . ILE A 1 77 ? -16.469 -16.078 2.617 1 96.94 77 ILE A CA 1
ATOM 588 C C . ILE A 1 77 ? -15.203 -15.867 3.445 1 96.94 77 ILE A C 1
ATOM 590 O O . ILE A 1 77 ? -15.273 -15.711 4.668 1 96.94 77 ILE A O 1
ATOM 594 N N . LEU A 1 78 ? -14.039 -15.867 2.771 1 96.94 78 LEU A N 1
ATOM 595 C CA . LEU A 1 78 ? -12.781 -15.648 3.479 1 96.94 78 LEU A CA 1
ATOM 596 C C . LEU A 1 78 ? -12.773 -14.297 4.176 1 96.94 78 LEU A C 1
ATOM 598 O O . LEU A 1 78 ? -12.352 -14.188 5.328 1 96.94 78 LEU A O 1
ATOM 602 N N . TYR A 1 79 ? -13.344 -13.32 3.51 1 97.19 79 TYR A N 1
ATOM 603 C CA . TYR A 1 79 ? -13.422 -11.977 4.078 1 97.19 79 TYR A CA 1
ATOM 604 C C . TYR A 1 79 ? -14.297 -11.969 5.328 1 97.19 79 TYR A C 1
ATOM 606 O O . TYR A 1 79 ? -13.875 -11.484 6.379 1 97.19 79 TYR A O 1
ATOM 614 N N . ARG A 1 80 ? -15.43 -12.516 5.215 1 96.12 80 ARG A N 1
ATOM 615 C CA . ARG A 1 80 ? -16.375 -12.555 6.332 1 96.12 80 ARG A CA 1
ATOM 616 C C . ARG A 1 80 ? -15.805 -13.344 7.504 1 96.12 80 ARG A C 1
ATOM 618 O O . ARG A 1 80 ? -15.938 -12.938 8.656 1 96.12 80 ARG A O 1
ATOM 625 N N . GLU A 1 81 ? -15.211 -14.445 7.211 1 96.44 81 GLU A N 1
ATOM 626 C CA . GLU A 1 81 ? -14.609 -15.266 8.258 1 96.44 81 GLU A CA 1
ATOM 627 C C . GLU A 1 81 ? -13.469 -14.523 8.953 1 96.44 81 GLU A C 1
ATOM 629 O O . GLU A 1 81 ? -13.312 -14.617 10.172 1 96.44 81 GLU A O 1
ATOM 634 N N . ALA A 1 82 ? -12.625 -13.844 8.148 1 97.06 82 ALA A N 1
ATOM 635 C CA . ALA A 1 82 ? -11.555 -13.039 8.727 1 97.06 82 ALA A CA 1
ATOM 636 C C . ALA A 1 82 ? -12.109 -12.031 9.734 1 97.06 82 ALA A C 1
ATOM 638 O O . ALA A 1 82 ? -11.555 -11.867 10.828 1 97.06 82 ALA A O 1
ATOM 639 N N . LEU A 1 83 ? -13.234 -11.383 9.414 1 95.44 83 LEU A N 1
ATOM 640 C CA . LEU A 1 83 ? -13.859 -10.406 10.297 1 95.44 83 LEU A CA 1
ATOM 641 C C . LEU A 1 83 ? -14.375 -11.078 11.562 1 95.44 83 LEU A C 1
ATOM 643 O O . LEU A 1 83 ? -14.18 -10.562 12.664 1 95.44 83 LEU A O 1
ATOM 647 N N . GLU A 1 84 ? -14.992 -12.242 11.383 1 93.44 84 GLU A N 1
ATOM 648 C CA . GLU A 1 84 ? -15.539 -12.969 12.523 1 93.44 84 GLU A CA 1
ATOM 649 C C . GLU A 1 84 ? -14.43 -13.383 13.492 1 93.44 84 GLU A C 1
ATOM 651 O O . GLU A 1 84 ? -14.633 -13.391 14.711 1 93.44 84 GLU A O 1
ATOM 656 N N . ARG A 1 85 ? -13.336 -13.641 12.977 1 94.69 85 ARG A N 1
ATOM 657 C CA . ARG A 1 85 ? -12.219 -14.094 13.789 1 94.69 85 ARG A CA 1
ATOM 658 C C . ARG A 1 85 ? -11.406 -12.906 14.305 1 94.69 85 ARG A C 1
ATOM 660 O O . ARG A 1 85 ? -10.438 -13.086 15.047 1 94.69 85 ARG A O 1
ATOM 667 N N . GLY A 1 86 ? -11.719 -11.711 13.898 1 94.94 86 GLY A N 1
ATOM 668 C CA . GLY A 1 86 ? -11.094 -10.5 14.406 1 94.94 86 GLY A CA 1
ATOM 669 C C . GLY A 1 86 ? -9.734 -10.227 13.789 1 94.94 86 GLY A C 1
ATOM 670 O O . GLY A 1 86 ? -8.883 -9.586 14.406 1 94.94 86 GLY A O 1
ATOM 671 N N . LEU A 1 87 ? -9.523 -10.727 12.594 1 96.62 87 LEU A N 1
ATOM 672 C CA . LEU A 1 87 ? -8.219 -10.523 11.969 1 96.62 87 LEU A CA 1
ATOM 673 C C . LEU A 1 87 ? -8 -9.055 11.633 1 96.62 87 LEU A C 1
ATOM 675 O O . LEU A 1 87 ? -6.855 -8.609 11.492 1 96.62 87 LEU A O 1
ATOM 679 N N . ASP A 1 88 ? -9.109 -8.266 11.477 1 96.38 88 ASP A N 1
ATOM 680 C CA . ASP A 1 88 ? -8.992 -6.828 11.258 1 96.38 88 ASP A CA 1
ATOM 681 C C . ASP A 1 88 ? -8.406 -6.133 12.484 1 96.38 88 ASP A C 1
ATOM 683 O O . ASP A 1 88 ? -7.625 -5.188 12.359 1 96.38 88 ASP A O 1
ATOM 687 N N . ARG A 1 89 ? -8.648 -6.598 13.68 1 93.69 89 ARG A N 1
ATOM 688 C CA . ARG A 1 89 ? -8.234 -5.969 14.93 1 93.69 89 ARG A CA 1
ATOM 689 C C . ARG A 1 89 ? -6.719 -6.035 15.102 1 93.69 89 ARG A C 1
ATOM 691 O O . ARG A 1 89 ? -6.113 -5.137 15.695 1 93.69 89 ARG A O 1
ATOM 698 N N . ASP A 1 90 ? -6.133 -7.039 14.523 1 90.62 90 ASP A N 1
ATOM 699 C CA . ASP A 1 90 ? -4.707 -7.27 14.742 1 90.62 90 ASP A CA 1
ATOM 700 C C . ASP A 1 90 ? -3.881 -6.758 13.57 1 90.62 90 ASP A C 1
ATOM 702 O O . ASP A 1 90 ? -2.656 -6.902 13.547 1 90.62 90 ASP A O 1
ATOM 706 N N . ASP A 1 91 ? -4.543 -6.203 12.648 1 95.88 91 ASP A N 1
ATOM 707 C CA . ASP A 1 91 ? -3.865 -5.734 11.445 1 95.88 91 ASP A CA 1
ATOM 708 C C . ASP A 1 91 ? -3.797 -4.207 11.414 1 95.88 91 ASP A C 1
ATOM 710 O O . ASP A 1 91 ? -4.789 -3.545 11.102 1 95.88 91 ASP A O 1
ATOM 714 N N . PRO A 1 92 ? -2.596 -3.656 11.664 1 93.62 92 PRO A N 1
ATOM 715 C CA . PRO A 1 92 ? -2.492 -2.197 11.75 1 93.62 92 PRO A CA 1
ATOM 716 C C . PRO A 1 92 ? -2.812 -1.503 10.43 1 93.62 92 PRO A C 1
ATOM 718 O O . PRO A 1 92 ? -3.301 -0.37 10.43 1 93.62 92 PRO A O 1
ATOM 721 N N . GLN A 1 93 ? -2.586 -2.191 9.352 1 95.69 93 GLN A N 1
ATOM 722 C CA . GLN A 1 93 ? -2.861 -1.572 8.062 1 95.69 93 GLN A CA 1
ATOM 723 C C . GLN A 1 93 ? -4.363 -1.459 7.812 1 95.69 93 GLN A C 1
ATOM 725 O O . GLN A 1 93 ? -4.84 -0.44 7.305 1 95.69 93 GLN A O 1
ATOM 730 N N . VAL A 1 94 ? -5.035 -2.492 8.18 1 97.62 94 VAL A N 1
ATOM 731 C CA . VAL A 1 94 ? -6.488 -2.473 8.031 1 97.62 94 VAL A CA 1
ATOM 732 C C . VAL A 1 94 ? -7.09 -1.424 8.969 1 97.62 94 VAL A C 1
ATOM 734 O O . VAL A 1 94 ? -7.922 -0.617 8.547 1 97.62 94 VAL A O 1
ATOM 737 N N . ARG A 1 95 ? -6.684 -1.354 10.227 1 97 95 ARG A N 1
ATOM 738 C CA . ARG A 1 95 ? -7.207 -0.411 11.203 1 97 95 ARG A CA 1
ATOM 739 C C . ARG A 1 95 ? -6.977 1.029 10.766 1 97 95 ARG A C 1
ATOM 741 O O . ARG A 1 95 ? -7.891 1.853 10.805 1 97 95 ARG A O 1
ATOM 748 N N . SER A 1 96 ? -5.738 1.283 10.336 1 96.69 96 SER A N 1
ATOM 749 C CA . SER A 1 96 ? -5.387 2.637 9.922 1 96.69 96 SER A CA 1
ATOM 750 C C . SER A 1 96 ? -6.207 3.076 8.711 1 96.69 96 SER A C 1
ATOM 752 O O . SER A 1 96 ? -6.68 4.215 8.664 1 96.69 96 SER A O 1
ATOM 754 N N . ARG A 1 97 ? -6.383 2.182 7.801 1 97.56 97 ARG A N 1
ATOM 755 C CA . ARG A 1 97 ? -7.125 2.516 6.59 1 97.56 97 ARG A CA 1
ATOM 756 C C . ARG A 1 97 ? -8.594 2.795 6.906 1 97.56 97 ARG A C 1
ATOM 758 O O . ARG A 1 97 ? -9.164 3.76 6.398 1 97.56 97 ARG A O 1
ATOM 765 N N . LEU A 1 98 ? -9.133 1.971 7.738 1 97.81 98 LEU A N 1
ATOM 766 C CA . LEU A 1 98 ? -10.531 2.166 8.102 1 97.81 98 LEU A CA 1
ATOM 767 C C . LEU A 1 98 ? -10.711 3.445 8.906 1 97.81 98 LEU A C 1
ATOM 769 O O . LEU A 1 98 ? -11.672 4.188 8.695 1 97.81 98 LEU A O 1
ATOM 773 N N . ALA A 1 99 ? -9.805 3.742 9.797 1 97.44 99 ALA A N 1
ATOM 774 C CA . ALA A 1 99 ? -9.859 4.996 10.547 1 97.44 99 ALA A CA 1
ATOM 775 C C . ALA A 1 99 ? -9.75 6.195 9.609 1 97.44 99 ALA A C 1
ATOM 777 O O . ALA A 1 99 ? -10.5 7.168 9.75 1 97.44 99 ALA A O 1
ATOM 778 N N . SER A 1 100 ? -8.828 6.066 8.695 1 96.56 100 SER A N 1
ATOM 779 C CA . SER A 1 100 ? -8.648 7.141 7.727 1 96.56 100 SER A CA 1
ATOM 780 C C . SER A 1 100 ? -9.898 7.324 6.863 1 96.56 100 SER A C 1
ATOM 782 O O . SER A 1 100 ? -10.297 8.453 6.578 1 96.56 100 SER A O 1
ATOM 784 N N . SER A 1 101 ? -10.492 6.227 6.434 1 96.81 101 SER A N 1
ATOM 785 C CA . SER A 1 101 ? -11.711 6.297 5.637 1 96.81 101 SER A CA 1
ATOM 786 C C . SER A 1 101 ? -12.828 7.016 6.395 1 96.81 101 SER A C 1
ATOM 788 O O . SER A 1 101 ? -13.547 7.828 5.82 1 96.81 101 SER A O 1
ATOM 790 N N . MET A 1 102 ? -12.891 6.75 7.609 1 95.88 102 MET A N 1
ATOM 791 C CA . MET A 1 102 ? -13.883 7.422 8.438 1 95.88 102 MET A CA 1
ATOM 792 C C . MET A 1 102 ? -13.586 8.914 8.547 1 95.88 102 MET A C 1
ATOM 794 O O . MET A 1 102 ? -14.5 9.734 8.539 1 95.88 102 MET A O 1
ATOM 798 N N . GLY A 1 103 ? -12.266 9.195 8.695 1 94.81 103 GLY A N 1
ATOM 799 C CA . GLY A 1 103 ? -11.867 10.594 8.664 1 94.81 103 GLY A CA 1
ATOM 800 C C . GLY A 1 103 ? -12.312 11.312 7.402 1 94.81 103 GLY A C 1
ATOM 801 O O . GLY A 1 103 ? -12.797 12.445 7.469 1 94.81 103 GLY A O 1
ATOM 802 N N . TYR A 1 104 ? -12.242 10.664 6.289 1 93.81 104 TYR A N 1
ATOM 803 C CA . TYR A 1 104 ? -12.648 11.242 5.02 1 93.81 104 TYR A CA 1
ATOM 804 C C . TYR A 1 104 ? -14.156 11.477 4.988 1 93.81 104 TYR A C 1
ATOM 806 O O . TYR A 1 104 ? -14.625 12.492 4.461 1 93.81 104 TYR A O 1
ATOM 814 N N . VAL A 1 105 ? -14.867 10.586 5.508 1 93.94 105 VAL A N 1
ATOM 815 C CA . VAL A 1 105 ? -16.312 10.734 5.586 1 93.94 105 VAL A CA 1
ATOM 816 C C . VAL A 1 105 ? -16.656 11.984 6.391 1 93.94 105 VAL A C 1
ATOM 818 O O . VAL A 1 105 ? -17.516 12.781 5.984 1 93.94 105 VAL A O 1
ATOM 821 N N . LEU A 1 106 ? -15.977 12.164 7.473 1 92.19 106 LEU A N 1
ATOM 822 C CA . LEU A 1 106 ? -16.234 13.32 8.328 1 92.19 106 LEU A CA 1
ATOM 823 C C . LEU A 1 106 ? -15.836 14.609 7.613 1 92.19 106 LEU A C 1
ATOM 825 O O . LEU A 1 106 ? -16.547 15.617 7.719 1 92.19 106 LEU A O 1
ATOM 829 N N . ASP A 1 107 ? -14.703 14.516 6.863 1 91.75 107 ASP A N 1
ATOM 830 C CA . ASP A 1 107 ? -14.266 15.68 6.098 1 91.75 107 ASP A CA 1
ATOM 831 C C . ASP A 1 107 ? -15.297 16.078 5.043 1 91.75 107 ASP A C 1
ATOM 833 O O . ASP A 1 107 ? -15.602 17.25 4.871 1 91.75 107 ASP A O 1
ATOM 837 N N . ALA A 1 108 ? -15.867 15.078 4.414 1 91.44 108 ALA A N 1
ATOM 838 C CA . ALA A 1 108 ? -16.859 15.32 3.369 1 91.44 108 ALA A CA 1
ATOM 839 C C . ALA A 1 108 ? -18.125 15.961 3.949 1 91.44 108 ALA A C 1
ATOM 841 O O . ALA A 1 108 ? -18.734 16.828 3.324 1 91.44 108 ALA A O 1
ATOM 842 N N . GLN A 1 109 ? -18.453 15.555 5.094 1 88.25 109 GLN A N 1
ATOM 843 C CA . GLN A 1 109 ? -19.625 16.125 5.762 1 88.25 109 GLN A CA 1
ATOM 844 C C . GLN A 1 109 ? -19.391 17.594 6.125 1 88.25 109 GLN A C 1
ATOM 846 O O . GLN A 1 109 ? -20.297 18.422 6 1 88.25 109 GLN A O 1
ATOM 851 N N . ALA A 1 110 ? -18.141 17.938 6.508 1 87.62 110 ALA A N 1
ATOM 852 C CA . ALA A 1 110 ? -17.781 19.297 6.879 1 87.62 110 ALA A CA 1
ATOM 853 C C . ALA A 1 110 ? -17.844 20.234 5.672 1 87.62 110 ALA A C 1
ATOM 855 O O . ALA A 1 110 ? -18.109 21.422 5.816 1 87.62 110 ALA A O 1
ATOM 856 N N . LEU A 1 111 ? -17.562 19.625 4.473 1 89.19 111 LEU A N 1
ATOM 857 C CA . LEU A 1 111 ? -17.453 20.438 3.264 1 89.19 111 LEU A CA 1
ATOM 858 C C . LEU A 1 111 ? -18.719 20.328 2.424 1 89.19 111 LEU A C 1
ATOM 860 O O . LEU A 1 111 ? -18.734 20.734 1.257 1 89.19 111 LEU A O 1
ATOM 864 N N . ALA A 1 112 ? -19.766 19.797 3.029 1 84.62 112 ALA A N 1
ATOM 865 C CA . ALA A 1 112 ? -21.031 19.578 2.311 1 84.62 112 ALA A CA 1
ATOM 866 C C . ALA A 1 112 ? -21.609 20.891 1.805 1 84.62 112 ALA A C 1
ATOM 868 O O . ALA A 1 112 ? -22.297 20.922 0.783 1 84.62 112 ALA A O 1
ATOM 869 N N . SER A 1 113 ? -21.25 21.969 2.521 1 86.56 113 SER A N 1
ATOM 870 C CA . SER A 1 113 ? -21.703 23.266 2.061 1 86.56 113 SER A CA 1
ATOM 871 C C . SER A 1 113 ? -20.531 24.188 1.76 1 86.56 113 SER A C 1
ATOM 873 O O . SER A 1 113 ? -19.594 24.297 2.562 1 86.56 113 SER A O 1
ATOM 875 N N . GLU A 1 114 ? -20.609 24.766 0.613 1 90.94 114 GLU A N 1
ATOM 876 C CA . GLU A 1 114 ? -19.578 25.719 0.243 1 90.94 114 GLU A CA 1
ATOM 877 C C . GLU A 1 114 ? -19.703 27.016 1.04 1 90.94 114 GLU A C 1
ATOM 879 O O . GLU A 1 114 ? -20.812 27.5 1.274 1 90.94 114 GLU A O 1
ATOM 884 N N . PRO A 1 115 ? -18.484 27.531 1.404 1 95.19 115 PRO A N 1
ATOM 885 C CA . PRO A 1 115 ? -18.562 28.828 2.094 1 95.19 115 PRO A CA 1
ATOM 886 C C . PRO A 1 115 ? -19.219 29.906 1.246 1 95.19 115 PRO A C 1
ATOM 888 O O . PRO A 1 115 ? -19 29.953 0.03 1 95.19 115 PRO A O 1
ATOM 891 N N . THR A 1 116 ? -20.016 30.703 1.878 1 95.56 116 THR A N 1
ATOM 892 C CA . THR A 1 116 ? -20.625 31.844 1.202 1 95.56 116 THR A CA 1
ATOM 893 C C . THR A 1 116 ? -19.625 33 1.095 1 95.56 116 THR A C 1
ATOM 895 O O . THR A 1 116 ? -18.594 33 1.774 1 95.56 116 THR A O 1
ATOM 898 N N . GLU A 1 117 ? -19.969 33.906 0.181 1 96.5 117 GLU A N 1
ATOM 899 C CA . GLU A 1 117 ? -19.125 35.094 0.05 1 96.5 117 GLU A CA 1
ATOM 900 C C . GLU A 1 117 ? -19.016 35.844 1.372 1 96.5 117 GLU A C 1
ATOM 902 O O . GLU A 1 117 ? -17.938 36.344 1.735 1 96.5 117 GLU A O 1
ATOM 907 N N . ASP A 1 118 ? -20.109 35.875 2.082 1 97.62 118 ASP A N 1
ATOM 908 C CA . ASP A 1 118 ? -20.125 36.562 3.367 1 97.62 118 ASP A CA 1
ATOM 909 C C . ASP A 1 118 ? -19.203 35.875 4.375 1 97.62 118 ASP A C 1
ATOM 911 O O . ASP A 1 118 ? -18.484 36.531 5.125 1 97.62 118 ASP A O 1
ATOM 915 N N . GLU A 1 119 ? -19.188 34.594 4.336 1 97.31 119 GLU A N 1
ATOM 916 C CA . GLU A 1 119 ? -18.328 33.844 5.234 1 97.31 119 GLU A CA 1
ATOM 917 C C . GLU A 1 119 ? -16.859 34.031 4.887 1 97.31 119 GLU A C 1
ATOM 919 O O . GLU A 1 119 ? -16.016 34.125 5.777 1 97.31 119 GLU A O 1
ATOM 924 N N . LEU A 1 120 ? -16.594 34.125 3.611 1 98 120 LEU A N 1
ATOM 925 C CA . LEU A 1 120 ? -15.219 34.344 3.158 1 98 120 LEU A CA 1
ATOM 926 C C . LEU A 1 120 ? -14.719 35.719 3.607 1 98 120 LEU A C 1
ATOM 928 O O . LEU A 1 120 ? -13.602 35.844 4.125 1 98 120 LEU A O 1
ATOM 932 N N . ARG A 1 121 ? -15.547 36.656 3.402 1 97.94 121 ARG A N 1
ATOM 933 C CA . ARG A 1 121 ? -15.164 38.031 3.768 1 97.94 121 ARG A CA 1
ATOM 934 C C . ARG A 1 121 ? -14.992 38.156 5.277 1 97.94 121 ARG A C 1
ATOM 936 O O . ARG A 1 121 ? -14.086 38.844 5.742 1 97.94 121 ARG A O 1
ATOM 943 N N . ALA A 1 122 ? -15.812 37.531 6.02 1 98.06 122 ALA A N 1
ATOM 944 C CA . ALA A 1 122 ? -15.695 37.531 7.477 1 98.06 122 ALA A CA 1
ATOM 945 C C . ALA A 1 122 ? -14.398 36.875 7.926 1 98.06 122 ALA A C 1
ATOM 947 O O . ALA A 1 122 ? -13.711 37.375 8.82 1 98.06 122 ALA A O 1
ATOM 948 N N . HIS A 1 123 ? -14.047 35.719 7.285 1 98.19 123 HIS A N 1
ATOM 949 C CA . HIS A 1 123 ? -12.812 35 7.613 1 98.19 123 HIS A CA 1
ATOM 950 C C . HIS A 1 123 ? -11.586 35.844 7.273 1 98.19 123 HIS A C 1
ATOM 952 O O . HIS A 1 123 ? -10.648 35.938 8.062 1 98.19 123 HIS A O 1
ATOM 958 N N . PHE A 1 124 ? -11.672 36.531 6.094 1 98.25 124 PHE A N 1
ATOM 959 C CA . PHE A 1 124 ? -10.602 37.438 5.68 1 98.25 124 PHE A CA 1
ATOM 960 C C . PHE A 1 124 ? -10.414 38.562 6.691 1 98.25 124 PHE A C 1
ATOM 962 O O . PHE A 1 124 ? -9.289 38.844 7.109 1 98.25 124 PHE A O 1
ATOM 969 N N . ALA A 1 125 ? -11.516 39.125 7.137 1 97.75 125 ALA A N 1
ATOM 970 C CA . ALA A 1 125 ? -11.484 40.25 8.078 1 97.75 125 ALA A CA 1
ATOM 971 C C . ALA A 1 125 ? -10.898 39.812 9.414 1 97.75 125 ALA A C 1
ATOM 973 O O . ALA A 1 125 ? -10.148 40.594 10.047 1 97.75 125 ALA A O 1
ATOM 974 N N . ALA A 1 126 ? -11.164 38.656 9.75 1 97.5 126 ALA A N 1
ATOM 975 C CA . ALA A 1 126 ? -10.727 38.156 11.055 1 97.5 126 ALA A CA 1
ATOM 976 C C . ALA A 1 126 ? -9.25 37.781 11.031 1 97.5 126 ALA A C 1
ATOM 978 O O . ALA A 1 126 ? -8.609 37.688 12.078 1 97.5 126 ALA A O 1
ATOM 979 N N . HIS A 1 127 ? -8.734 37.562 9.781 1 97.31 127 HIS A N 1
ATOM 980 C CA . HIS A 1 127 ? -7.359 37.094 9.68 1 97.31 127 HIS A CA 1
ATOM 981 C C . HIS A 1 127 ? -6.566 37.938 8.68 1 97.31 127 HIS A C 1
ATOM 983 O O . HIS A 1 127 ? -5.723 37.406 7.953 1 97.31 127 HIS A O 1
ATOM 989 N N . ARG A 1 128 ? -6.836 39.125 8.617 1 95.44 128 ARG A N 1
ATOM 990 C CA . ARG A 1 128 ? -6.258 40.031 7.629 1 95.44 128 ARG A CA 1
ATOM 991 C C . ARG A 1 128 ? -4.734 39.969 7.66 1 95.44 128 ARG A C 1
ATOM 993 O O . ARG A 1 128 ? -4.082 40.094 6.621 1 95.44 128 ARG A O 1
ATOM 1000 N N . GLU A 1 129 ? -4.148 39.781 8.852 1 94.5 129 GLU A N 1
ATOM 1001 C CA . GLU A 1 129 ? -2.697 39.781 9.016 1 94.5 129 GLU A CA 1
ATOM 1002 C C . GLU A 1 129 ? -2.045 38.656 8.211 1 94.5 129 GLU A C 1
ATOM 1004 O O . GLU A 1 129 ? -0.877 38.75 7.832 1 94.5 129 GLU A O 1
ATOM 1009 N N . GLN A 1 130 ? -2.799 37.625 7.965 1 95.31 130 GLN A N 1
ATOM 1010 C CA . GLN A 1 130 ? -2.271 36.5 7.238 1 95.31 130 GLN A CA 1
ATOM 1011 C C . GLN A 1 130 ? -2.012 36.844 5.773 1 95.31 130 GLN A C 1
ATOM 1013 O O . GLN A 1 130 ? -1.19 36.188 5.117 1 95.31 130 GLN A O 1
ATOM 1018 N N . TRP A 1 131 ? -2.645 37.812 5.258 1 96.06 131 TRP A N 1
ATOM 1019 C CA . TRP A 1 131 ? -2.527 38.094 3.834 1 96.06 131 TRP A CA 1
ATOM 1020 C C . TRP A 1 131 ? -1.938 39.5 3.623 1 96.06 131 TRP A C 1
ATOM 1022 O O . TRP A 1 131 ? -1.892 40 2.494 1 96.06 131 TRP A O 1
ATOM 1032 N N . ALA A 1 132 ? -1.592 40.125 4.727 1 94.81 132 ALA A N 1
ATOM 1033 C CA . ALA A 1 132 ? -0.842 41.375 4.66 1 94.81 132 ALA A CA 1
ATOM 1034 C C . ALA A 1 132 ? 0.661 41.094 4.625 1 94.81 132 ALA A C 1
ATOM 1036 O O . ALA A 1 132 ? 1.128 40.062 5.109 1 94.81 132 ALA A O 1
ATOM 1037 N N . HIS A 1 133 ? 1.357 41.906 3.941 1 91.94 133 HIS A N 1
ATOM 1038 C CA . HIS A 1 133 ? 2.811 41.812 3.883 1 91.94 133 HIS A CA 1
ATOM 1039 C C . HIS A 1 133 ? 3.48 43.062 4.457 1 91.94 133 HIS A C 1
ATOM 1041 O O . HIS A 1 133 ? 3.043 44.188 4.195 1 91.94 133 HIS A O 1
ATOM 1047 N N . GLU A 1 134 ? 4.434 42.844 5.254 1 92.94 134 GLU A N 1
ATOM 1048 C CA . GLU A 1 134 ? 5.23 43.969 5.777 1 92.94 134 GLU A CA 1
ATOM 1049 C C . GLU A 1 134 ? 6.277 44.406 4.766 1 92.94 134 GLU A C 1
ATOM 1051 O O . GLU A 1 134 ? 6.68 43.625 3.893 1 92.94 134 GLU A O 1
ATOM 1056 N N . ALA A 1 135 ? 6.586 45.719 4.934 1 94.06 135 ALA A N 1
ATOM 1057 C CA . ALA A 1 135 ? 7.684 46.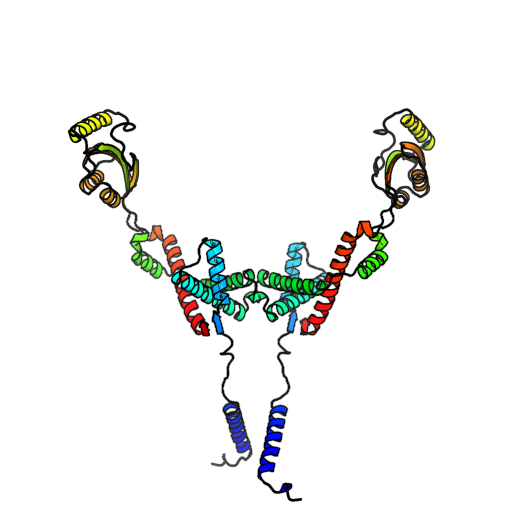219 4.109 1 94.06 135 ALA A CA 1
ATOM 1058 C C . ALA A 1 135 ? 8.984 45.469 4.426 1 94.06 135 ALA A C 1
ATOM 1060 O O . ALA A 1 135 ? 9.242 45.125 5.582 1 94.06 135 ALA A O 1
ATOM 1061 N N . ARG A 1 136 ? 9.75 45.219 3.432 1 96.69 136 ARG A N 1
ATOM 1062 C CA . ARG A 1 136 ? 11.023 44.531 3.594 1 96.69 136 ARG A CA 1
ATOM 1063 C C . ARG A 1 136 ? 12.148 45.281 2.877 1 96.69 136 ARG A C 1
ATOM 1065 O O . ARG A 1 136 ? 11.898 46.031 1.943 1 96.69 136 ARG A O 1
ATOM 1072 N N . ILE A 1 137 ? 13.297 45.125 3.379 1 96.94 137 ILE A N 1
ATOM 1073 C CA . ILE A 1 137 ? 14.445 45.875 2.857 1 96.94 137 ILE A CA 1
ATOM 1074 C C . ILE A 1 137 ? 15.625 44.906 2.668 1 96.94 137 ILE A C 1
ATOM 1076 O O . ILE A 1 137 ? 15.875 44.062 3.508 1 96.94 137 ILE A O 1
ATOM 1080 N N . ASP A 1 138 ? 16.297 45.031 1.539 1 97.62 138 ASP A N 1
ATOM 1081 C CA . ASP A 1 138 ? 17.609 44.438 1.286 1 97.62 138 ASP A CA 1
ATOM 1082 C C . ASP A 1 138 ? 18.703 45.5 1.465 1 97.62 138 ASP A C 1
ATOM 1084 O O . ASP A 1 138 ? 18.578 46.625 0.96 1 97.62 138 ASP A O 1
ATOM 1088 N N . PHE A 1 139 ? 19.688 45.188 2.201 1 97.06 139 PHE A N 1
ATOM 1089 C CA . PHE A 1 139 ? 20.75 46.188 2.293 1 97.06 139 PHE A CA 1
ATOM 1090 C C . PHE A 1 139 ? 22.109 45.5 2.441 1 97.06 139 PHE A C 1
ATOM 1092 O O . PHE A 1 139 ? 22.203 44.312 2.754 1 97.06 139 PHE A O 1
ATOM 1099 N N . THR A 1 140 ? 23.109 46.125 2.041 1 97.25 140 THR A N 1
ATOM 1100 C CA . THR A 1 140 ? 24.516 45.781 2.186 1 97.25 140 THR A CA 1
ATOM 1101 C C . THR A 1 140 ? 25.188 46.688 3.219 1 97.25 140 THR A C 1
ATOM 1103 O O . THR A 1 140 ? 24.875 47.875 3.318 1 97.25 140 THR A O 1
ATOM 1106 N N . GLN A 1 141 ? 26.094 46.062 3.957 1 97.44 141 GLN A N 1
ATOM 1107 C CA . GLN A 1 141 ? 26.766 46.875 4.957 1 97.44 141 GLN A CA 1
ATOM 1108 C C . GLN A 1 141 ? 28.266 46.594 4.977 1 97.44 141 GLN A C 1
ATOM 1110 O O . GLN A 1 141 ? 28.703 45.5 4.562 1 97.44 141 GLN A O 1
ATOM 1115 N N . VAL A 1 142 ? 29.031 47.562 5.387 1 97.88 142 VAL A N 1
ATOM 1116 C CA . VAL A 1 142 ? 30.406 47.438 5.828 1 97.88 142 VAL A CA 1
ATOM 1117 C C . VAL A 1 142 ? 30.516 47.875 7.289 1 97.88 142 VAL A C 1
ATOM 1119 O O . VAL A 1 142 ? 30.172 49 7.641 1 97.88 142 VAL A O 1
ATOM 1122 N N . PHE A 1 143 ? 31 47 8.062 1 98.06 143 PHE A N 1
ATOM 1123 C CA . PHE A 1 143 ? 30.922 47.156 9.508 1 98.06 143 PHE A CA 1
ATOM 1124 C C . PHE A 1 143 ? 32.281 47.594 10.078 1 98.06 143 PHE A C 1
ATOM 1126 O O . PHE A 1 143 ? 33.312 47.125 9.625 1 98.06 143 PHE A O 1
ATOM 1133 N N . VAL A 1 144 ? 32.219 48.531 11.062 1 98.19 144 VAL A N 1
ATOM 1134 C CA . VAL A 1 144 ? 33.375 48.906 11.867 1 98.19 144 VAL A CA 1
ATOM 1135 C C . VAL A 1 144 ? 33.031 48.781 13.352 1 98.19 144 VAL A C 1
ATOM 1137 O O . VAL A 1 144 ? 32.125 49.469 13.836 1 98.19 144 VAL A O 1
ATOM 1140 N N . SER A 1 145 ? 33.75 48.031 14.023 1 97.81 145 SER A N 1
ATOM 1141 C CA . SER A 1 145 ? 33.469 47.75 15.43 1 97.81 145 SER A CA 1
ATOM 1142 C C . SER A 1 145 ? 33.719 48.969 16.312 1 97.81 145 SER A C 1
ATOM 1144 O O . SER A 1 145 ? 34.656 49.719 16.078 1 97.81 145 SER A O 1
ATOM 1146 N N . SER A 1 146 ? 32.938 49.062 17.359 1 96.31 146 SER A N 1
ATOM 1147 C CA . SER A 1 146 ? 33.125 50.156 18.344 1 96.31 146 SER A CA 1
ATOM 1148 C C . SER A 1 146 ? 34.375 49.969 19.156 1 96.31 146 SER A C 1
ATOM 1150 O O . SER A 1 146 ? 34.781 50.875 19.891 1 96.31 146 SER A O 1
ATOM 1152 N N . GLU A 1 147 ? 34.969 48.875 19.047 1 95.81 147 GLU A N 1
ATOM 1153 C CA . GLU A 1 147 ? 36.188 48.594 19.797 1 95.81 147 GLU A CA 1
ATOM 1154 C C . GLU A 1 147 ? 37.375 49.438 19.312 1 95.81 147 GLU A C 1
ATOM 1156 O O . GLU A 1 147 ? 38.375 49.562 20.016 1 95.81 147 GLU A O 1
ATOM 1161 N N . HIS A 1 148 ? 37.188 49.938 18.109 1 96.38 148 HIS A N 1
ATOM 1162 C CA . HIS A 1 148 ? 38.25 50.812 17.609 1 96.38 148 HIS A CA 1
ATOM 1163 C C . HIS A 1 148 ? 38.125 52.188 18.266 1 96.38 148 HIS A C 1
ATOM 1165 O O . HIS A 1 148 ? 37.031 52.75 18.422 1 96.38 148 HIS A O 1
ATOM 1171 N N . GLU A 1 149 ? 39.219 52.75 18.672 1 94.12 149 GLU A N 1
ATOM 1172 C CA . GLU A 1 149 ? 39.25 54.062 19.297 1 94.12 149 GLU A CA 1
ATOM 1173 C C . GLU A 1 149 ? 38.75 55.156 18.312 1 94.12 149 GLU A C 1
ATOM 1175 O O . GLU A 1 149 ? 38.094 56.094 18.719 1 94.12 149 GLU A O 1
ATOM 1180 N N . ASP A 1 150 ? 39.062 54.938 17.141 1 96.19 150 ASP A N 1
ATOM 1181 C CA . ASP A 1 150 ? 38.688 55.906 16.125 1 96.19 150 ASP A CA 1
ATOM 1182 C C . ASP A 1 150 ? 37.625 55.312 15.172 1 96.19 150 ASP A C 1
ATOM 1184 O O . ASP A 1 150 ? 37.688 55.531 13.961 1 96.19 150 ASP A O 1
ATOM 1188 N N . ALA A 1 151 ? 36.75 54.625 15.719 1 97.12 151 ALA A N 1
ATOM 1189 C CA . ALA A 1 151 ? 35.781 53.844 14.945 1 97.12 151 ALA A CA 1
ATOM 1190 C C . ALA A 1 151 ? 35.031 54.719 13.961 1 97.12 151 ALA A C 1
ATOM 1192 O O . ALA A 1 151 ? 34.875 54.375 12.789 1 97.12 151 ALA A O 1
ATOM 1193 N N . ARG A 1 152 ? 34.5 55.812 14.398 1 97.12 152 ARG A N 1
ATOM 1194 C CA . ARG A 1 152 ? 33.719 56.688 13.531 1 97.12 152 ARG A CA 1
ATOM 1195 C C . ARG A 1 152 ? 34.562 57.188 12.352 1 97.12 152 ARG A C 1
ATOM 1197 O O . ARG A 1 152 ? 34.094 57.156 11.211 1 97.12 152 ARG A O 1
ATOM 1204 N N . ALA A 1 153 ? 35.719 57.656 12.648 1 97.81 153 ALA A N 1
ATOM 1205 C CA . ALA A 1 153 ? 36.594 58.156 11.602 1 97.81 153 ALA A CA 1
ATOM 1206 C C . ALA A 1 153 ? 36.906 57.062 10.578 1 97.81 153 ALA A C 1
ATOM 1208 O O . ALA A 1 153 ? 36.938 57.344 9.367 1 97.81 153 ALA A O 1
ATOM 1209 N N . ARG A 1 154 ? 37.188 55.906 11.141 1 97.56 154 ARG A N 1
ATOM 1210 C CA . ARG A 1 154 ? 37.438 54.781 10.258 1 97.56 154 ARG A CA 1
ATOM 1211 C C . ARG A 1 154 ? 36.219 54.5 9.359 1 97.56 154 ARG A C 1
ATOM 1213 O O . ARG A 1 154 ? 36.375 54.25 8.156 1 97.56 154 ARG A O 1
ATOM 1220 N N . ALA A 1 155 ? 35.094 54.562 9.906 1 98.38 155 ALA A N 1
ATOM 1221 C CA . ALA A 1 155 ? 33.844 54.312 9.156 1 98.38 155 ALA A CA 1
ATOM 1222 C C . ALA A 1 155 ? 33.594 55.375 8.109 1 98.38 155 ALA A C 1
ATOM 1224 O O . ALA A 1 155 ? 33.156 55.094 7 1 98.38 155 ALA A O 1
ATOM 1225 N N . GLU A 1 156 ? 33.875 56.594 8.414 1 98.12 156 GLU A N 1
ATOM 1226 C CA . GLU A 1 156 ? 33.719 57.719 7.473 1 98.12 156 GLU A CA 1
ATOM 1227 C C . GLU A 1 156 ? 34.656 57.562 6.273 1 98.12 156 GLU A C 1
ATOM 1229 O O . GLU A 1 156 ? 34.281 57.844 5.141 1 98.12 156 GLU A O 1
ATOM 1234 N N . ALA A 1 157 ? 35.781 57.125 6.602 1 97.81 157 ALA A N 1
ATOM 1235 C CA . ALA A 1 157 ? 36.719 56.875 5.52 1 97.81 157 ALA A CA 1
ATOM 1236 C C . ALA A 1 157 ? 36.219 55.781 4.59 1 97.81 157 ALA A C 1
ATOM 1238 O O . ALA A 1 157 ? 36.344 55.875 3.367 1 97.81 157 ALA A O 1
ATOM 1239 N N . LEU A 1 158 ? 35.719 54.75 5.207 1 98 158 LEU A N 1
ATOM 1240 C CA . LEU A 1 158 ? 35.188 53.656 4.414 1 98 158 LEU A CA 1
ATOM 1241 C C . LEU A 1 158 ? 34 54.125 3.59 1 98 158 LEU A C 1
ATOM 1243 O O . LEU A 1 158 ? 33.812 53.688 2.447 1 98 158 LEU A O 1
ATOM 1247 N N . LEU A 1 159 ? 33.125 54.938 4.156 1 98.06 159 LEU A N 1
ATOM 1248 C CA . LEU A 1 159 ? 31.984 55.5 3.432 1 98.06 159 LEU A CA 1
ATOM 1249 C C . LEU A 1 159 ? 32.469 56.25 2.176 1 98.06 159 LEU A C 1
ATOM 1251 O O . LEU A 1 159 ? 31.906 56.031 1.094 1 98.06 159 LEU A O 1
ATOM 1255 N N . ALA A 1 160 ? 33.438 57.031 2.311 1 97.69 160 ALA A N 1
ATOM 1256 C CA . ALA A 1 160 ? 34 57.781 1.18 1 97.69 160 ALA A CA 1
ATOM 1257 C C . ALA A 1 160 ? 34.5 56.844 0.101 1 97.69 160 ALA A C 1
ATOM 1259 O O . ALA A 1 160 ? 34.312 57.062 -1.093 1 97.69 160 ALA A O 1
ATOM 1260 N N . GLN A 1 161 ? 35.125 55.75 0.53 1 97.25 161 GLN A N 1
ATOM 1261 C CA . GLN A 1 161 ? 35.688 54.781 -0.405 1 97.25 161 GLN A CA 1
ATOM 1262 C C . GLN A 1 161 ? 34.594 54.125 -1.237 1 97.25 161 GLN A C 1
ATOM 1264 O O . GLN A 1 161 ? 34.688 54.031 -2.461 1 97.25 161 GLN A O 1
ATOM 1269 N N . VAL A 1 162 ? 33.531 53.781 -0.57 1 96.94 162 VAL A N 1
ATOM 1270 C CA . VAL A 1 162 ? 32.5 53.062 -1.292 1 96.94 162 VAL A CA 1
ATOM 1271 C C . VAL A 1 162 ? 31.719 54.031 -2.184 1 96.94 162 VAL A C 1
ATOM 1273 O O . VAL A 1 162 ? 31.25 53.656 -3.262 1 96.94 162 VAL A O 1
ATOM 1276 N N . ILE A 1 163 ? 31.562 55.25 -1.788 1 96 163 ILE A N 1
ATOM 1277 C CA . ILE A 1 163 ? 30.906 56.25 -2.615 1 96 163 ILE A CA 1
ATOM 1278 C C . ILE A 1 163 ? 31.734 56.5 -3.879 1 96 163 ILE A C 1
ATOM 1280 O O . ILE A 1 163 ? 31.172 56.719 -4.957 1 96 163 ILE A O 1
ATOM 1284 N N . ALA A 1 164 ? 33 56.344 -3.703 1 95.69 164 ALA A N 1
ATOM 1285 C CA . ALA A 1 164 ? 33.938 56.562 -4.824 1 95.69 164 ALA A CA 1
ATOM 1286 C C . ALA A 1 164 ? 33.969 55.312 -5.719 1 95.69 164 ALA A C 1
ATOM 1288 O O . ALA A 1 164 ? 34.656 55.312 -6.746 1 95.69 164 ALA A O 1
ATOM 1289 N N . GLY A 1 165 ? 33.312 54.25 -5.328 1 94.25 165 GLY A N 1
ATOM 1290 C CA . GLY A 1 165 ? 33.156 53.125 -6.254 1 94.25 165 GLY A CA 1
ATOM 1291 C C . GLY A 1 165 ? 33.812 51.844 -5.777 1 94.25 165 GLY A C 1
ATOM 1292 O O . GLY A 1 165 ? 33.781 50.844 -6.465 1 94.25 165 GLY A O 1
ATOM 1293 N N . ALA A 1 166 ? 34.406 51.938 -4.566 1 94.31 166 ALA A N 1
ATOM 1294 C CA . ALA A 1 166 ? 35.062 50.719 -4.051 1 94.31 166 ALA A CA 1
ATOM 1295 C C . ALA A 1 166 ? 34.031 49.656 -3.732 1 94.31 166 ALA A C 1
ATOM 1297 O O . ALA A 1 166 ? 32.938 49.938 -3.264 1 94.31 166 ALA A O 1
ATOM 1298 N N . SER A 1 167 ? 34.438 48.469 -3.982 1 94.56 167 SER A N 1
ATOM 1299 C CA . SER A 1 167 ? 33.594 47.344 -3.602 1 94.56 167 SER A CA 1
ATOM 1300 C C . SER A 1 167 ? 33.531 47.156 -2.088 1 94.56 167 SER A C 1
ATOM 1302 O O . SER A 1 167 ? 34.594 47.188 -1.428 1 94.56 167 SER A O 1
ATOM 1304 N N . PRO A 1 168 ? 32.375 46.938 -1.598 1 94.25 168 PRO A N 1
ATOM 1305 C CA . PRO A 1 168 ? 32.281 46.719 -0.152 1 94.25 168 PRO A CA 1
ATOM 1306 C C . PRO A 1 168 ? 32.906 45.406 0.287 1 94.25 168 PRO A C 1
ATOM 1308 O O . PRO A 1 168 ? 33.25 45.25 1.463 1 94.25 168 PRO A O 1
ATOM 1311 N N . SER A 1 169 ? 33.031 44.562 -0.638 1 91.5 169 SER A N 1
ATOM 1312 C CA . SER A 1 169 ? 33.625 43.281 -0.313 1 91.5 169 SER A CA 1
ATOM 1313 C C . SER A 1 169 ? 35.031 43.438 0.244 1 91.5 169 SER A C 1
ATOM 1315 O O . SER A 1 169 ? 35.844 44.125 -0.34 1 91.5 169 SER A O 1
ATOM 1317 N N . GLY A 1 170 ? 35.25 42.844 1.35 1 89.06 170 GLY A N 1
ATOM 1318 C CA . GLY A 1 170 ? 36.562 42.844 1.95 1 89.06 170 GLY A CA 1
ATOM 1319 C C . GLY A 1 170 ? 36.844 44.062 2.807 1 89.06 170 GLY A C 1
ATOM 1320 O O . GLY A 1 170 ? 37.938 44.188 3.389 1 89.06 170 GLY A O 1
ATOM 1321 N N . LEU A 1 171 ? 35.969 44.969 2.799 1 95.25 171 LEU A N 1
ATOM 1322 C CA . LEU A 1 171 ? 36.156 46.156 3.596 1 95.25 171 LEU A CA 1
ATOM 1323 C C . LEU A 1 171 ? 35.594 46 4.996 1 95.25 171 LEU A C 1
ATOM 1325 O O . LEU A 1 171 ? 34.656 45.219 5.191 1 95.25 171 LEU A O 1
ATOM 1329 N N . GLY A 1 172 ? 36.188 46.719 5.949 1 96.19 172 GLY A N 1
ATOM 1330 C CA . GLY A 1 172 ? 35.656 46.781 7.301 1 96.19 172 GLY A CA 1
ATOM 1331 C C . GLY A 1 172 ? 36 45.562 8.133 1 96.19 172 GLY A C 1
ATOM 1332 O O . GLY A 1 172 ? 36.906 44.781 7.797 1 96.19 172 GLY A O 1
ATOM 1333 N N . ASP A 1 173 ? 35.281 45.5 9.258 1 97.12 173 ASP A N 1
ATOM 1334 C CA . ASP A 1 173 ? 35.438 44.375 10.172 1 97.12 173 ASP A CA 1
ATOM 1335 C C . ASP A 1 173 ? 34.438 43.281 9.859 1 97.12 173 ASP A C 1
ATOM 1337 O O . ASP A 1 173 ? 33.438 43.5 9.172 1 97.12 173 ASP A O 1
ATOM 1341 N N . THR A 1 174 ? 34.75 42.125 10.32 1 95.31 174 THR A N 1
ATOM 1342 C CA . THR A 1 174 ? 33.812 41.031 10.172 1 95.31 174 THR A CA 1
ATOM 1343 C C . THR A 1 174 ? 32.625 41.219 11.102 1 95.31 174 THR A C 1
ATOM 1345 O O . THR A 1 174 ? 32.781 41.594 12.266 1 95.31 174 THR A O 1
ATOM 1348 N N . PHE A 1 175 ? 31.5 41 10.594 1 94.62 175 PHE A N 1
ATOM 1349 C CA . PHE A 1 175 ? 30.266 41.031 11.367 1 94.62 175 PHE A CA 1
ATOM 1350 C C . PHE A 1 175 ? 29.578 39.656 11.328 1 94.62 175 PHE A C 1
ATOM 1352 O O . PHE A 1 175 ? 29.453 39.062 10.258 1 94.62 175 PHE A O 1
ATOM 1359 N N . SER A 1 176 ? 29.172 39.219 12.477 1 93.25 176 SER A N 1
ATOM 1360 C CA . SER A 1 176 ? 28.594 37.875 12.594 1 93.25 176 SER A CA 1
ATOM 1361 C C . SER A 1 176 ? 27.406 37.688 11.648 1 93.25 176 SER A C 1
ATOM 1363 O O . SER A 1 176 ? 27.203 36.625 11.109 1 93.25 176 SER A O 1
ATOM 1365 N N . GLY A 1 177 ? 26.594 38.625 11.367 1 92.69 177 GLY A N 1
ATOM 1366 C CA . GLY A 1 177 ? 25.406 38.531 10.531 1 92.69 177 GLY A CA 1
ATOM 1367 C C . GLY A 1 177 ? 25.703 38.656 9.055 1 92.69 177 GLY A C 1
ATOM 1368 O O . GLY A 1 177 ? 24.812 38.531 8.219 1 92.69 177 GLY A O 1
ATOM 1369 N N . GLY A 1 178 ? 26.906 39.031 8.828 1 93.19 178 GLY A N 1
ATOM 1370 C CA . GLY A 1 178 ? 27.328 39.156 7.441 1 93.19 178 GLY A CA 1
ATOM 1371 C C . GLY A 1 178 ? 27.203 40.562 6.883 1 93.19 178 GLY A C 1
ATOM 1372 O O . GLY A 1 178 ? 26.969 41.5 7.633 1 93.19 178 GLY A O 1
ATOM 1373 N N . ARG A 1 179 ? 27.344 40.625 5.547 1 95.38 179 ARG A N 1
ATOM 1374 C CA . ARG A 1 179 ? 27.391 41.906 4.859 1 95.38 179 ARG A CA 1
ATOM 1375 C C . ARG A 1 179 ? 26.062 42.219 4.168 1 95.38 179 ARG A C 1
ATOM 1377 O O . ARG A 1 179 ? 25.703 43.375 4.012 1 95.38 179 ARG A O 1
ATOM 1384 N N . ARG A 1 180 ? 25.453 41.094 3.771 1 95.88 180 ARG A N 1
ATOM 1385 C CA . ARG A 1 180 ? 24.234 41.281 2.994 1 95.88 180 ARG A CA 1
ATOM 1386 C C . ARG A 1 180 ? 23.031 40.75 3.742 1 95.88 180 ARG A C 1
ATOM 1388 O O . ARG A 1 180 ? 23.047 39.594 4.223 1 95.88 180 ARG A O 1
ATOM 1395 N N . TYR A 1 181 ? 22.047 41.531 3.836 1 96.44 181 TYR A N 1
ATOM 1396 C CA . TYR A 1 181 ? 20.766 41.188 4.418 1 96.44 181 TYR A CA 1
ATOM 1397 C C . TYR A 1 181 ? 19.656 41.25 3.383 1 96.44 181 TYR A C 1
ATOM 1399 O O . TYR A 1 181 ? 19.547 42.219 2.648 1 96.44 181 TYR A O 1
ATOM 1407 N N . ARG A 1 182 ? 18.875 40.188 3.34 1 96.31 182 ARG A N 1
ATOM 1408 C CA . ARG A 1 182 ? 17.797 40.156 2.346 1 96.31 182 ARG A CA 1
ATOM 1409 C C . ARG A 1 182 ? 16.438 40 3.012 1 96.31 182 ARG A C 1
ATOM 1411 O O . ARG A 1 182 ? 16.266 39.188 3.926 1 96.31 182 ARG A O 1
ATOM 1418 N N . GLY A 1 183 ? 15.547 40.844 2.506 1 96.25 183 GLY A N 1
ATOM 1419 C CA . GLY A 1 183 ? 14.148 40.719 2.867 1 96.25 183 GLY A CA 1
ATOM 1420 C C . GLY A 1 183 ? 13.891 40.875 4.355 1 96.25 183 GLY A C 1
ATOM 1421 O O . GLY A 1 183 ? 13.117 40.125 4.945 1 96.25 183 GLY A O 1
ATOM 1422 N N . ARG A 1 184 ? 14.531 41.812 5.027 1 96.5 184 ARG A N 1
ATOM 1423 C CA . ARG A 1 184 ? 14.359 42.031 6.461 1 96.5 184 ARG A CA 1
ATOM 1424 C C . ARG A 1 184 ? 13.336 43.125 6.73 1 96.5 184 ARG A C 1
ATOM 1426 O O . ARG A 1 184 ? 13.289 44.125 6.012 1 96.5 184 ARG A O 1
ATOM 1433 N N . THR A 1 185 ? 12.562 42.938 7.766 1 96.69 185 THR A N 1
ATOM 1434 C CA . THR A 1 185 ? 11.656 43.969 8.203 1 96.69 185 THR A CA 1
ATOM 1435 C C . THR A 1 185 ? 12.383 45 9.078 1 96.69 185 THR A C 1
ATOM 1437 O O . THR A 1 185 ? 13.438 44.688 9.633 1 96.69 185 THR A O 1
ATOM 1440 N N . ILE A 1 186 ? 11.75 46.188 9.18 1 95 186 ILE A N 1
ATOM 1441 C CA . ILE A 1 186 ? 12.344 47.219 10.023 1 95 186 ILE A CA 1
ATOM 1442 C C . ILE A 1 186 ? 12.383 46.75 11.469 1 95 186 ILE A C 1
ATOM 1444 O O . ILE A 1 186 ? 13.359 47 12.18 1 95 186 ILE A O 1
ATOM 1448 N N . ALA A 1 187 ? 11.383 46.062 11.836 1 95.31 187 ALA A N 1
ATOM 1449 C CA . ALA A 1 187 ? 11.344 45.531 13.188 1 95.31 187 ALA A CA 1
ATOM 1450 C C . ALA A 1 187 ? 12.492 44.562 13.422 1 95.31 187 ALA A C 1
ATOM 1452 O O . ALA A 1 187 ? 13.117 44.562 14.484 1 95.31 187 ALA A O 1
ATOM 1453 N N . GLN A 1 188 ? 12.82 43.781 12.5 1 96.75 188 GLN A N 1
ATOM 1454 C CA . GLN A 1 188 ? 13.93 42.844 12.602 1 96.75 188 GLN A CA 1
ATOM 1455 C C . GLN A 1 188 ? 15.266 43.562 12.68 1 96.75 188 GLN A C 1
ATOM 1457 O O . GLN A 1 188 ? 16.156 43.156 13.438 1 96.75 188 GLN A O 1
ATOM 1462 N N . LEU A 1 189 ? 15.359 44.625 11.945 1 96.81 189 LEU A N 1
ATOM 1463 C CA . LEU A 1 189 ? 16.578 45.406 11.984 1 96.81 189 LEU A CA 1
ATOM 1464 C C . LEU A 1 189 ? 16.766 46.062 13.352 1 96.81 189 LEU A C 1
ATOM 1466 O O . LEU A 1 189 ? 17.875 46.094 13.883 1 96.81 189 LEU A O 1
ATOM 1470 N N . GLU A 1 190 ? 15.688 46.531 13.828 1 96.94 190 GLU A N 1
ATOM 1471 C CA . GLU A 1 190 ? 15.75 47.125 15.156 1 96.94 190 GLU A CA 1
ATOM 1472 C C . GLU A 1 190 ? 16.188 46.125 16.203 1 96.94 190 GLU A C 1
ATOM 1474 O O . GLU A 1 190 ? 16.984 46.438 17.094 1 96.94 190 GLU A O 1
ATOM 1479 N N . GLU A 1 191 ? 15.68 44.938 16.062 1 97 191 GLU A N 1
ATOM 1480 C CA . GLU A 1 191 ? 16.031 43.875 17.016 1 97 191 GLU A CA 1
ATOM 1481 C C . GLU A 1 191 ? 17.531 43.562 16.938 1 97 191 GLU A C 1
ATOM 1483 O O . GLU A 1 191 ? 18.172 43.344 17.969 1 97 191 GLU A O 1
ATOM 1488 N N . ILE A 1 192 ? 18.047 43.562 15.758 1 96.12 192 ILE A N 1
ATOM 1489 C CA . ILE A 1 192 ? 19.438 43.156 15.555 1 96.12 192 ILE A CA 1
ATOM 1490 C C . ILE A 1 192 ? 20.359 44.312 15.875 1 96.12 192 ILE A C 1
ATOM 1492 O O . ILE A 1 192 ? 21.297 44.156 16.656 1 96.12 192 ILE A O 1
ATOM 1496 N N . PHE A 1 193 ? 20.031 45.531 15.383 1 97.12 193 PHE A N 1
ATOM 1497 C CA . PHE A 1 193 ? 21.031 46.594 15.336 1 97.12 193 PHE A CA 1
ATOM 1498 C C . PHE A 1 193 ? 20.656 47.719 16.312 1 97.12 193 PHE A C 1
ATOM 1500 O O . PHE A 1 193 ? 21.516 48.531 16.672 1 97.12 193 PHE A O 1
ATOM 1507 N N . GLY A 1 194 ? 19.406 47.844 16.672 1 96.88 194 GLY A N 1
ATOM 1508 C CA . GLY A 1 194 ? 18.906 48.938 17.453 1 96.88 194 GLY A CA 1
ATOM 1509 C C . GLY A 1 194 ? 18.078 49.938 16.641 1 96.88 194 GLY A C 1
ATOM 1510 O O . GLY A 1 194 ? 18.062 49.875 15.414 1 96.88 194 GLY A O 1
ATOM 1511 N N . ALA A 1 195 ? 17.438 50.906 17.312 1 97.19 195 ALA A N 1
ATOM 1512 C CA . ALA A 1 195 ? 16.438 51.812 16.719 1 97.19 195 ALA A CA 1
ATOM 1513 C C . ALA A 1 195 ? 17.094 52.812 15.781 1 97.19 195 ALA A C 1
ATOM 1515 O O . ALA A 1 195 ? 16.516 53.156 14.734 1 97.19 195 ALA A O 1
ATOM 1516 N N . GLU A 1 196 ? 18.234 53.25 16.141 1 97 196 GLU A N 1
ATOM 1517 C CA . GLU A 1 196 ? 18.875 54.312 15.359 1 97 196 GLU A CA 1
ATOM 1518 C C . GLU A 1 196 ? 19.234 53.812 13.961 1 97 196 GLU A C 1
ATOM 1520 O O . GLU A 1 196 ? 18.922 54.469 12.969 1 97 196 GLU A O 1
ATOM 1525 N N . LEU A 1 197 ? 19.812 52.719 13.93 1 97.56 197 LEU A N 1
ATOM 1526 C CA . LEU A 1 197 ? 20.172 52.188 12.617 1 97.56 197 LEU A CA 1
ATOM 1527 C C . LEU A 1 197 ? 18.906 51.844 11.82 1 97.56 197 LEU A C 1
ATOM 1529 O O . LEU A 1 197 ? 18.812 52.156 10.633 1 97.56 197 LEU A O 1
ATOM 1533 N N . ALA A 1 198 ? 17.953 51.188 12.438 1 97.25 198 ALA A N 1
ATOM 1534 C CA . ALA A 1 198 ? 16.719 50.781 11.758 1 97.25 198 ALA A CA 1
ATOM 1535 C C . ALA A 1 198 ? 16.016 52 11.148 1 97.25 198 ALA A C 1
ATOM 1537 O O . ALA A 1 198 ? 15.586 51.969 9.992 1 97.25 198 ALA A O 1
ATOM 1538 N N . ARG A 1 199 ? 15.914 53.062 11.922 1 95.88 199 ARG A N 1
ATOM 1539 C CA . ARG A 1 199 ? 15.266 54.281 11.438 1 95.88 199 ARG A CA 1
ATOM 1540 C C . ARG A 1 199 ? 16.047 54.906 10.289 1 95.88 199 ARG A C 1
ATOM 1542 O O . ARG A 1 199 ? 15.461 55.406 9.344 1 95.88 199 ARG A O 1
ATOM 1549 N N . GLY A 1 200 ? 17.297 54.906 10.43 1 96.75 200 GLY A N 1
ATOM 1550 C CA . GLY A 1 200 ? 18.141 55.406 9.359 1 96.75 200 GLY A CA 1
ATOM 1551 C C . GLY A 1 200 ? 17.938 54.688 8.039 1 96.75 200 GLY A C 1
ATOM 1552 O O . GLY A 1 200 ? 17.734 55.312 7.004 1 96.75 200 GLY A O 1
ATOM 1553 N N . VAL A 1 201 ? 17.953 53.344 8.141 1 96.94 201 VAL A N 1
ATOM 1554 C CA . VAL A 1 201 ? 17.766 52.531 6.949 1 96.94 201 VAL A CA 1
ATOM 1555 C C . VAL A 1 201 ? 16.391 52.812 6.348 1 96.94 201 VAL A C 1
ATOM 1557 O O . VAL A 1 201 ? 16.25 52.906 5.125 1 96.94 201 VAL A O 1
ATOM 1560 N N . GLU A 1 202 ? 15.414 52.906 7.164 1 94.62 202 GLU A N 1
ATOM 1561 C CA . GLU A 1 202 ? 14.047 53.156 6.723 1 94.62 202 GLU A CA 1
ATOM 1562 C C . GLU A 1 202 ? 13.945 54.438 5.926 1 94.62 202 GLU A C 1
ATOM 1564 O O . GLU A 1 202 ? 13.188 54.531 4.957 1 94.62 202 GLU A O 1
ATOM 1569 N N . SER A 1 203 ? 14.789 55.406 6.266 1 94.44 203 SER A N 1
ATOM 1570 C CA . SER A 1 203 ? 14.664 56.75 5.688 1 94.44 203 SER A CA 1
ATOM 1571 C C . SER A 1 203 ? 15.594 56.938 4.496 1 94.44 203 SER A C 1
ATOM 1573 O O . SER A 1 203 ? 15.469 57.906 3.744 1 94.44 203 SER A O 1
ATOM 1575 N N . MET A 1 204 ? 16.391 56 4.297 1 95.62 204 MET A N 1
ATOM 1576 C CA . MET A 1 204 ? 17.406 56.125 3.258 1 95.62 204 MET A CA 1
ATOM 1577 C C . MET A 1 204 ? 16.812 55.906 1.876 1 95.62 204 MET A C 1
ATOM 1579 O O . MET A 1 204 ? 15.852 55.125 1.726 1 95.62 204 MET A O 1
ATOM 1583 N N . GLU A 1 205 ? 17.375 56.594 0.943 1 95 205 GLU A N 1
ATOM 1584 C CA . GLU A 1 205 ? 17.047 56.344 -0.455 1 95 205 GLU A CA 1
ATOM 1585 C C . GLU A 1 205 ? 17.734 55.062 -0.967 1 95 205 GLU A C 1
ATOM 1587 O O . GLU A 1 205 ? 18.875 54.812 -0.611 1 95 205 GLU A O 1
ATOM 1592 N N . GLN A 1 206 ? 16.984 54.344 -1.811 1 96 206 GLN A N 1
ATOM 1593 C CA . GLN A 1 206 ? 17.562 53.188 -2.434 1 96 206 GLN A CA 1
ATOM 1594 C C . GLN A 1 206 ? 18.812 53.531 -3.225 1 96 206 GLN A C 1
ATOM 1596 O O . GLN A 1 206 ? 18.828 54.5 -3.98 1 96 206 GLN A O 1
ATOM 1601 N N . GLY A 1 207 ? 19.859 52.781 -3.01 1 96 207 GLY A N 1
ATOM 1602 C CA . GLY A 1 207 ? 21.078 52.969 -3.766 1 96 207 GLY A CA 1
ATOM 1603 C C . GLY A 1 207 ? 22.078 53.875 -3.074 1 96 207 GLY A C 1
ATOM 1604 O O . GLY A 1 207 ? 23.281 53.844 -3.377 1 96 207 GLY A O 1
ATOM 1605 N N . ALA A 1 208 ? 21.656 54.719 -2.176 1 95.31 208 ALA A N 1
ATOM 1606 C CA . ALA A 1 208 ? 22.547 55.688 -1.513 1 95.31 208 ALA A CA 1
ATOM 1607 C C . ALA A 1 208 ? 23.25 55.031 -0.324 1 95.31 208 ALA A C 1
ATOM 1609 O O . ALA A 1 208 ? 22.688 54.156 0.346 1 95.31 208 ALA A O 1
ATOM 1610 N N . TRP A 1 209 ? 24.5 55.469 -0.147 1 97.69 209 TRP A N 1
ATOM 1611 C CA . TRP A 1 209 ? 25.266 55 1.009 1 97.69 209 TRP A CA 1
ATOM 1612 C C . TRP A 1 209 ? 25.125 56 2.172 1 97.69 209 TRP A C 1
ATOM 1614 O O . TRP A 1 209 ? 25.031 57.188 1.965 1 97.69 209 TRP A O 1
ATOM 1624 N N . ALA A 1 210 ? 25.078 55.469 3.348 1 97.75 210 ALA A N 1
ATOM 1625 C CA . ALA A 1 210 ? 25.047 56.281 4.547 1 97.75 210 ALA A CA 1
ATOM 1626 C C . ALA A 1 210 ? 25.75 55.594 5.711 1 97.75 210 ALA A C 1
ATOM 1628 O O . ALA A 1 210 ? 25.969 54.375 5.684 1 97.75 210 ALA A O 1
ATOM 1629 N N . LEU A 1 211 ? 26.219 56.406 6.637 1 98.5 211 LEU A N 1
ATOM 1630 C CA . LEU A 1 211 ? 26.828 55.938 7.871 1 98.5 211 LEU A CA 1
ATOM 1631 C C . LEU A 1 211 ? 25.812 55.938 9.008 1 98.5 211 LEU A C 1
ATOM 1633 O O . LEU A 1 211 ? 25.203 56.969 9.312 1 98.5 211 LEU A O 1
ATOM 1637 N N . LEU A 1 212 ? 25.578 54.781 9.586 1 98.31 212 LEU A N 1
ATOM 1638 C CA . LEU A 1 212 ? 24.594 54.656 10.656 1 98.31 212 LEU A CA 1
ATOM 1639 C C . LEU A 1 212 ? 25.203 53.969 11.883 1 98.31 212 LEU A C 1
ATOM 1641 O O . LEU A 1 212 ? 26.016 53.062 11.742 1 98.31 212 LEU A O 1
ATOM 1645 N N . PRO A 1 213 ? 24.859 54.375 13.062 1 97.88 213 PRO A N 1
ATOM 1646 C CA . PRO A 1 213 ? 25.375 53.719 14.273 1 97.88 213 PRO A CA 1
ATOM 1647 C C . PRO A 1 213 ? 24.5 52.562 14.734 1 97.88 213 PRO A C 1
ATOM 1649 O O . PRO A 1 213 ? 23.297 52.531 14.438 1 97.88 213 PRO A O 1
ATOM 1652 N N . SER A 1 214 ? 25.062 51.625 15.383 1 97.31 214 SER A N 1
ATOM 1653 C CA . SER A 1 214 ? 24.375 50.531 16.094 1 97.31 214 SER A CA 1
ATOM 1654 C C . SER A 1 214 ? 25.031 50.281 17.453 1 97.31 214 SER A C 1
ATOM 1656 O O . SER A 1 214 ? 25.984 50.969 17.828 1 97.31 214 SER A O 1
ATOM 1658 N N . ARG A 1 215 ? 24.516 49.344 18.203 1 95.38 215 ARG A N 1
ATOM 1659 C CA . ARG A 1 215 ? 25.094 48.969 19.484 1 95.38 215 ARG A CA 1
ATOM 1660 C C . ARG A 1 215 ? 26.453 48.312 19.297 1 95.38 215 ARG A C 1
ATOM 1662 O O . ARG A 1 215 ? 27.234 48.188 20.25 1 95.38 215 ARG A O 1
ATOM 1669 N N . PHE A 1 216 ? 26.828 47.969 18.109 1 97.19 216 PHE A N 1
ATOM 1670 C CA . PHE A 1 216 ? 28.078 47.281 17.844 1 97.19 216 PHE A CA 1
ATOM 1671 C C . PHE A 1 216 ? 29.156 48.219 17.344 1 97.19 216 PHE A C 1
ATOM 1673 O O . PHE A 1 216 ? 30.344 47.906 17.375 1 97.19 216 PHE A O 1
ATOM 1680 N N . GLY A 1 217 ? 28.688 49.344 16.844 1 97.94 217 GLY A N 1
ATOM 1681 C CA . GLY A 1 217 ? 29.594 50.281 16.203 1 97.94 217 GLY A CA 1
ATOM 1682 C C . GLY A 1 217 ? 28.953 51.062 15.078 1 97.94 217 GLY A C 1
ATOM 1683 O O . GLY A 1 217 ? 27.844 51.562 15.227 1 97.94 217 GLY A O 1
ATOM 1684 N N . TRP A 1 218 ? 29.766 51.188 14.062 1 98.31 218 TRP A N 1
ATOM 1685 C CA . TRP A 1 218 ? 29.297 51.969 12.922 1 98.31 218 TRP A CA 1
ATOM 1686 C C . TRP A 1 218 ? 29.125 51.094 11.688 1 98.31 218 TRP A C 1
ATOM 1688 O O . TRP A 1 218 ? 29.922 50.188 11.445 1 98.31 218 TRP A O 1
ATOM 1698 N N . HIS A 1 219 ? 28.094 51.406 10.883 1 98.44 219 HIS A N 1
ATOM 1699 C CA . HIS A 1 219 ? 27.781 50.656 9.672 1 98.44 219 HIS A CA 1
ATOM 1700 C C . HIS A 1 219 ? 27.656 51.594 8.469 1 98.44 219 HIS A C 1
ATOM 1702 O O . HIS A 1 219 ? 26.875 52.531 8.484 1 98.44 219 HIS A O 1
ATOM 1708 N N . VAL A 1 220 ? 28.531 51.312 7.48 1 98.44 220 VAL A N 1
ATOM 1709 C CA . VAL A 1 220 ? 28.312 51.906 6.168 1 98.44 220 VAL A CA 1
ATOM 1710 C C . VAL A 1 220 ? 27.266 51.094 5.398 1 98.44 220 VAL A C 1
ATOM 1712 O O . VAL A 1 220 ? 27.531 49.938 5.027 1 98.44 220 VAL A O 1
ATOM 1715 N N . VAL A 1 221 ? 26.062 51.719 5.168 1 98.38 221 VAL A N 1
ATOM 1716 C CA . VAL A 1 221 ? 24.922 50.938 4.711 1 98.38 221 VAL A CA 1
ATOM 1717 C C . VAL A 1 221 ? 24.438 51.469 3.363 1 98.38 221 VAL A C 1
ATOM 1719 O O . VAL A 1 221 ? 24.422 52.688 3.137 1 98.38 221 VAL A O 1
ATOM 1722 N N . ARG A 1 222 ? 24.031 50.562 2.51 1 98 222 ARG A N 1
ATOM 1723 C CA . ARG A 1 222 ? 23.312 50.906 1.282 1 98 222 ARG A CA 1
ATOM 1724 C C . ARG A 1 222 ? 22.047 50.062 1.154 1 98 222 ARG A C 1
ATOM 1726 O O . ARG A 1 222 ? 22.094 48.812 1.242 1 98 222 ARG A O 1
ATOM 1733 N N . VAL A 1 223 ? 20.953 50.75 0.958 1 97.81 223 VAL A N 1
ATOM 1734 C CA . VAL A 1 223 ? 19.719 50.031 0.684 1 97.81 223 VAL A CA 1
ATOM 1735 C C . VAL A 1 223 ? 19.688 49.562 -0.772 1 97.81 223 VAL A C 1
ATOM 1737 O O . VAL A 1 223 ? 19.734 50.375 -1.689 1 97.81 223 VAL A O 1
ATOM 1740 N N . ASP A 1 224 ? 19.625 48.219 -0.926 1 97.44 224 ASP A N 1
ATOM 1741 C CA . ASP A 1 224 ? 19.719 47.656 -2.262 1 97.44 224 ASP A CA 1
ATOM 1742 C C . ASP A 1 224 ? 18.344 47.531 -2.904 1 97.44 224 ASP A C 1
ATOM 1744 O O . ASP A 1 224 ? 18.188 47.75 -4.109 1 97.44 224 ASP A O 1
ATOM 1748 N N . ALA A 1 225 ? 17.359 47.188 -2.176 1 97.25 225 ALA A N 1
ATOM 1749 C CA . ALA A 1 225 ? 15.984 47.031 -2.67 1 97.25 225 ALA A CA 1
ATOM 1750 C C . ALA A 1 225 ? 14.977 47.219 -1.543 1 97.25 225 ALA A C 1
ATOM 1752 O O . ALA A 1 225 ? 15.305 47.031 -0.368 1 97.25 225 ALA A O 1
ATOM 1753 N N . ARG A 1 226 ? 13.766 47.594 -1.958 1 95.31 226 ARG A N 1
ATOM 1754 C CA . ARG A 1 226 ? 12.656 47.75 -1.024 1 95.31 226 ARG A CA 1
ATOM 1755 C C . ARG A 1 226 ? 11.391 47.062 -1.576 1 95.31 226 ARG A C 1
ATOM 1757 O O . ARG A 1 226 ? 11.109 47.156 -2.773 1 95.31 226 ARG A O 1
ATOM 1764 N N . SER A 1 227 ? 10.781 46.344 -0.739 1 94.31 227 SER A N 1
ATOM 1765 C CA . SER A 1 227 ? 9.438 45.875 -1.021 1 94.31 227 SER A CA 1
ATOM 1766 C C . SER A 1 227 ? 8.406 46.562 -0.135 1 94.31 227 SER A C 1
ATOM 1768 O O . SER A 1 227 ? 8.531 46.562 1.091 1 94.31 227 SER A O 1
ATOM 1770 N N . ALA A 1 228 ? 7.457 47.25 -0.814 1 92.19 228 ALA A N 1
ATOM 1771 C CA . ALA A 1 228 ? 6.477 48.031 -0.08 1 92.19 228 ALA A CA 1
ATOM 1772 C C . ALA A 1 228 ? 5.531 47.125 0.718 1 92.19 228 ALA A C 1
ATOM 1774 O O . ALA A 1 228 ? 5.293 46 0.344 1 92.19 228 ALA A O 1
ATOM 1775 N N . ALA A 1 229 ? 5.199 47.688 1.911 1 93.44 229 ALA A N 1
ATOM 1776 C CA . ALA A 1 229 ? 4.125 47.031 2.643 1 93.44 229 ALA A CA 1
ATOM 1777 C C . ALA A 1 229 ? 2.834 47 1.829 1 93.44 229 ALA A C 1
ATOM 1779 O O . ALA A 1 229 ? 2.598 47.906 1.009 1 93.44 229 ALA A O 1
ATOM 1780 N N . SER A 1 230 ? 2.168 45.906 1.888 1 93.12 230 SER A N 1
ATOM 1781 C CA . SER A 1 230 ? 0.88 45.812 1.205 1 93.12 230 SER A CA 1
ATOM 1782 C C . SER A 1 230 ? -0.216 45.344 2.143 1 93.12 230 SER A C 1
ATOM 1784 O O . SER A 1 230 ? 0.017 44.438 2.967 1 93.12 230 SER A O 1
ATOM 1786 N N . GLU A 1 231 ? -1.32 46.156 2.1 1 93.69 231 GLU A N 1
ATOM 1787 C CA . GLU A 1 231 ? -2.484 45.719 2.859 1 93.69 231 GLU A CA 1
ATOM 1788 C C . GLU A 1 231 ? -3.107 44.469 2.234 1 93.69 231 GLU A C 1
ATOM 1790 O O . GLU A 1 231 ? -2.918 44.219 1.046 1 93.69 231 GLU A O 1
ATOM 1795 N N . ALA A 1 232 ? -3.762 43.75 3.129 1 95.62 232 ALA A N 1
ATOM 1796 C CA . ALA A 1 232 ? -4.465 42.562 2.627 1 95.62 232 ALA A CA 1
ATOM 1797 C C . ALA A 1 232 ? -5.559 42.969 1.639 1 95.62 232 ALA A C 1
ATOM 1799 O O . ALA A 1 232 ? -6.293 43.938 1.865 1 95.62 232 ALA A O 1
ATOM 1800 N N . ASP A 1 233 ? -5.582 42.344 0.502 1 96.25 233 ASP A N 1
ATOM 1801 C CA . ASP A 1 233 ? -6.582 42.531 -0.539 1 96.25 233 ASP A CA 1
ATOM 1802 C C . ASP A 1 233 ? -7.441 41.281 -0.723 1 96.25 233 ASP A C 1
ATOM 1804 O O . ASP A 1 233 ? -6.949 40.25 -1.159 1 96.25 233 ASP A O 1
ATOM 1808 N N . PHE A 1 234 ? -8.758 41.375 -0.478 1 97.56 234 PHE A N 1
ATOM 1809 C CA . PHE A 1 234 ? -9.648 40.25 -0.497 1 97.56 234 PHE A CA 1
ATOM 1810 C C . PHE A 1 234 ? -9.695 39.625 -1.885 1 97.56 234 PHE A C 1
ATOM 1812 O O . PHE A 1 234 ? -9.586 38.375 -2.023 1 97.56 234 PHE A O 1
ATOM 1819 N N . GLU A 1 235 ? -9.852 40.406 -2.895 1 97.19 235 GLU A N 1
ATOM 1820 C CA . GLU A 1 235 ? -9.984 39.875 -4.25 1 97.19 235 GLU A CA 1
ATOM 1821 C C . GLU A 1 235 ? -8.734 39.125 -4.676 1 97.19 235 GLU A C 1
ATOM 1823 O O . GLU A 1 235 ? -8.82 38.062 -5.293 1 97.19 235 GLU A O 1
ATOM 1828 N N . ALA A 1 236 ? -7.641 39.594 -4.254 1 95.81 236 ALA A N 1
ATOM 1829 C CA . ALA A 1 236 ? -6.375 38.969 -4.605 1 95.81 236 ALA A CA 1
ATOM 1830 C C . ALA A 1 236 ? -6.18 37.656 -3.824 1 95.81 236 ALA A C 1
ATOM 1832 O O . ALA A 1 236 ? -5.543 36.719 -4.316 1 95.81 236 ALA A O 1
ATOM 1833 N N . ALA A 1 237 ? -6.734 37.625 -2.604 1 97.25 237 ALA A N 1
ATOM 1834 C CA . ALA A 1 237 ? -6.465 36.5 -1.711 1 97.25 237 ALA A CA 1
ATOM 1835 C C . ALA A 1 237 ? -7.641 35.531 -1.691 1 97.25 237 ALA A C 1
ATOM 1837 O O . ALA A 1 237 ? -7.637 34.562 -0.928 1 97.25 237 ALA A O 1
ATOM 1838 N N . ARG A 1 238 ? -8.586 35.719 -2.445 1 97.12 238 ARG A N 1
ATOM 1839 C CA . ARG A 1 238 ? -9.867 35.031 -2.338 1 97.12 238 ARG A CA 1
ATOM 1840 C C . ARG A 1 238 ? -9.688 33.5 -2.32 1 97.12 238 ARG A C 1
ATOM 1842 O O . ARG A 1 238 ? -10.273 32.812 -1.485 1 97.12 238 ARG A O 1
ATOM 1849 N N . GLU A 1 239 ? -8.898 32.969 -3.205 1 97.38 239 GLU A N 1
ATOM 1850 C CA . GLU A 1 239 ? -8.703 31.531 -3.287 1 97.38 239 GLU A CA 1
ATOM 1851 C C . GLU A 1 239 ? -7.996 31 -2.041 1 97.38 239 GLU A C 1
ATOM 1853 O O . GLU A 1 239 ? -8.336 29.922 -1.54 1 97.38 239 GLU A O 1
ATOM 1858 N N . ASP A 1 240 ? -7.055 31.75 -1.59 1 97.81 240 ASP A N 1
ATOM 1859 C CA . ASP A 1 240 ? -6.344 31.359 -0.381 1 97.81 240 ASP A CA 1
ATOM 1860 C C . ASP A 1 240 ? -7.266 31.391 0.837 1 97.81 240 ASP A C 1
ATOM 1862 O O . ASP A 1 240 ? -7.195 30.516 1.7 1 97.81 240 ASP A O 1
ATOM 1866 N N . VAL A 1 241 ? -8.055 32.438 0.857 1 97.94 241 VAL A N 1
ATOM 1867 C CA . VAL A 1 241 ? -9.016 32.562 1.943 1 97.94 241 VAL A CA 1
ATOM 1868 C C . VAL A 1 241 ? -9.977 31.391 1.936 1 97.94 241 VAL A C 1
ATOM 1870 O O . VAL A 1 241 ? -10.281 30.812 2.986 1 97.94 241 VAL A O 1
ATOM 1873 N N . LEU A 1 242 ? -10.43 31.016 0.76 1 97.5 242 LEU A N 1
ATOM 1874 C CA . LEU A 1 242 ? -11.32 29.875 0.618 1 97.5 242 LEU A CA 1
ATOM 1875 C C . LEU A 1 242 ? -10.664 28.609 1.128 1 97.5 242 LEU A C 1
ATOM 1877 O O . LEU A 1 242 ? -11.273 27.844 1.896 1 97.5 242 LEU A O 1
ATOM 1881 N N . HIS A 1 243 ? -9.438 28.375 0.736 1 97 243 HIS A N 1
ATOM 1882 C CA . HIS A 1 243 ? -8.703 27.188 1.164 1 97 243 HIS A CA 1
ATOM 1883 C C . HIS A 1 243 ? -8.539 27.156 2.68 1 97 243 HIS A C 1
ATOM 1885 O O . HIS A 1 243 ? -8.789 26.141 3.318 1 97 243 HIS A O 1
ATOM 1891 N N . ASP A 1 244 ? -8.188 28.281 3.188 1 97.56 244 ASP A N 1
ATOM 1892 C CA . ASP A 1 244 ? -7.961 28.391 4.625 1 97.56 244 ASP A CA 1
ATOM 1893 C C . ASP A 1 244 ? -9.25 28.141 5.402 1 97.56 244 ASP A C 1
ATOM 1895 O O . ASP A 1 244 ? -9.258 27.422 6.402 1 97.56 244 ASP A O 1
ATOM 1899 N N . LEU A 1 245 ? -10.32 28.734 4.941 1 96.94 245 LEU A N 1
ATOM 1900 C CA . LEU A 1 245 ? -11.609 28.562 5.602 1 96.94 245 LEU A CA 1
ATOM 1901 C C . LEU A 1 245 ? -12.07 27.109 5.516 1 96.94 245 LEU A C 1
ATOM 1903 O O . LEU A 1 245 ? -12.578 26.562 6.492 1 96.94 245 LEU A O 1
ATOM 1907 N N . ARG A 1 246 ? -11.922 26.516 4.391 1 95.75 246 ARG A N 1
ATOM 1908 C CA . ARG A 1 246 ? -12.289 25.109 4.227 1 95.75 246 ARG A CA 1
ATOM 1909 C C . ARG A 1 246 ? -11.5 24.219 5.184 1 95.75 246 ARG A C 1
ATOM 1911 O O . ARG A 1 246 ? -12.055 23.312 5.801 1 95.75 246 ARG A O 1
ATOM 1918 N N . GLU A 1 247 ? -10.219 24.469 5.285 1 95.75 247 GLU A N 1
ATOM 1919 C CA . GLU A 1 247 ? -9.375 23.703 6.203 1 95.75 247 GLU A CA 1
ATOM 1920 C C . GLU A 1 247 ? -9.844 23.859 7.645 1 95.75 247 GLU A C 1
ATOM 1922 O O . GLU A 1 247 ? -9.938 22.875 8.391 1 95.75 247 GLU A O 1
ATOM 1927 N N . GLN A 1 248 ? -10.141 25.094 7.969 1 94.38 248 GLN A N 1
ATOM 1928 C CA . GLN A 1 248 ? -10.609 25.359 9.32 1 94.38 248 GLN A CA 1
ATOM 1929 C C . GLN A 1 248 ? -11.938 24.656 9.594 1 94.38 248 GLN A C 1
ATOM 1931 O O . GLN A 1 248 ? -12.125 24.078 10.664 1 94.38 248 GLN A O 1
ATOM 1936 N N . ARG A 1 249 ? -12.805 24.734 8.672 1 93.44 249 ARG A N 1
ATOM 1937 C CA . ARG A 1 249 ? -14.094 24.062 8.797 1 93.44 249 ARG A CA 1
ATOM 1938 C C . ARG A 1 249 ? -13.914 22.562 8.992 1 93.44 249 ARG A C 1
ATOM 1940 O O . ARG A 1 249 ? -14.594 21.953 9.828 1 93.44 249 ARG A O 1
ATOM 1947 N N . THR A 1 250 ? -13.039 21.953 8.211 1 94.25 250 THR A N 1
ATOM 1948 C CA . THR A 1 250 ? -12.797 20.531 8.289 1 94.25 250 THR A CA 1
ATOM 1949 C C . THR A 1 250 ? -12.234 20.141 9.664 1 94.25 250 THR A C 1
ATOM 1951 O O . THR A 1 250 ? -12.695 19.188 10.281 1 94.25 250 THR A O 1
ATOM 1954 N N . ILE A 1 251 ? -11.297 20.922 10.148 1 94.12 251 ILE A N 1
ATOM 1955 C CA . ILE A 1 251 ? -10.672 20.656 11.438 1 94.12 251 ILE A CA 1
ATOM 1956 C C . ILE A 1 251 ? -11.719 20.766 12.547 1 94.12 251 ILE A C 1
ATOM 1958 O O . ILE A 1 251 ? -11.828 19.875 13.391 1 94.12 251 ILE A O 1
ATOM 1962 N N . GLU A 1 252 ? -12.562 21.781 12.492 1 93.19 252 GLU A N 1
ATOM 1963 C CA . GLU A 1 252 ? -13.562 22.031 13.523 1 93.19 252 GLU A CA 1
ATOM 1964 C C . GLU A 1 252 ? -14.672 20.984 13.477 1 93.19 252 GLU A C 1
ATOM 1966 O O . GLU A 1 252 ? -15.109 20.484 14.516 1 93.19 252 GLU A O 1
ATOM 1971 N N . ALA A 1 253 ? -15.07 20.734 12.312 1 91.56 253 ALA A N 1
ATOM 1972 C CA . ALA A 1 253 ? -16.125 19.734 12.164 1 91.56 253 ALA A CA 1
ATOM 1973 C C . ALA A 1 253 ? -15.664 18.359 12.633 1 91.56 253 ALA A C 1
ATOM 1975 O O . ALA A 1 253 ? -16.406 17.641 13.305 1 91.56 253 ALA A O 1
ATOM 1976 N N . ARG A 1 254 ? -14.461 18 12.25 1 91.25 254 ARG A N 1
ATOM 1977 C CA . ARG A 1 254 ? -13.914 16.719 12.688 1 91.25 254 ARG A CA 1
ATOM 1978 C C . ARG A 1 254 ? -13.836 16.641 14.203 1 91.25 254 ARG A C 1
ATOM 1980 O O . ARG A 1 254 ? -14.227 15.633 14.805 1 91.25 254 ARG A O 1
ATOM 1987 N N . ALA A 1 255 ? -13.305 17.688 14.789 1 93.31 255 ALA A N 1
ATOM 1988 C CA . ALA A 1 255 ? -13.195 17.719 16.25 1 93.31 255 ALA A CA 1
ATOM 1989 C C . ALA A 1 255 ? -14.57 17.594 16.906 1 93.31 255 ALA A C 1
ATOM 1991 O O . ALA A 1 255 ? -14.734 16.828 17.859 1 93.31 255 ALA A O 1
ATOM 1992 N N . ARG A 1 256 ? -15.57 18.234 16.375 1 94.56 256 ARG A N 1
ATOM 1993 C CA . ARG A 1 256 ? -16.938 18.188 16.906 1 94.56 256 ARG A CA 1
ATOM 1994 C C . ARG A 1 256 ? -17.531 16.797 16.734 1 94.56 256 ARG A C 1
ATOM 1996 O O . ARG A 1 256 ? -18.141 16.266 17.672 1 94.56 256 ARG A O 1
ATOM 2003 N N . GLU A 1 257 ? -17.344 16.297 15.57 1 94.88 257 GLU A N 1
ATOM 2004 C CA . GLU A 1 257 ? -17.906 14.984 15.297 1 94.88 257 GLU A CA 1
ATOM 2005 C C . GLU A 1 257 ? -17.219 13.898 16.125 1 94.88 257 GLU A C 1
ATOM 2007 O O . GLU A 1 257 ? -17.875 12.969 16.594 1 94.88 257 GLU A O 1
ATOM 2012 N N . LEU A 1 258 ? -15.883 14 16.297 1 93.94 258 LEU A N 1
ATOM 2013 C CA . LEU A 1 258 ? -15.164 13.039 17.125 1 93.94 258 LEU A CA 1
ATOM 2014 C C . LEU A 1 258 ? -15.641 13.117 18.578 1 93.94 258 LEU A C 1
ATOM 2016 O O . LEU A 1 258 ? -15.789 12.086 19.234 1 93.94 258 LEU A O 1
ATOM 2020 N N . ALA A 1 259 ? -15.883 14.312 19.062 1 94.75 259 ALA A N 1
ATOM 2021 C CA . ALA A 1 259 ? -16.422 14.477 20.422 1 94.75 259 ALA A CA 1
ATOM 2022 C C . ALA A 1 259 ? -17.781 13.805 20.562 1 94.75 259 ALA A C 1
ATOM 2024 O O . ALA A 1 259 ? -18.047 13.133 21.562 1 94.75 259 ALA A O 1
ATOM 2025 N N . ARG A 1 260 ? -18.578 13.969 19.547 1 95.12 260 ARG A N 1
ATOM 2026 C CA . ARG A 1 260 ? -19.891 13.336 19.531 1 95.12 260 ARG A CA 1
ATOM 2027 C C . ARG A 1 260 ? -19.766 11.812 19.516 1 95.12 260 ARG A C 1
ATOM 2029 O O . ARG A 1 260 ? -20.438 11.125 20.281 1 95.12 260 ARG A O 1
ATOM 2036 N N . LEU A 1 261 ? -18.844 11.336 18.703 1 94.38 261 LEU A N 1
ATOM 2037 C CA . LEU A 1 261 ? -18.641 9.898 18.609 1 94.38 261 LEU A CA 1
ATOM 2038 C C . LEU A 1 261 ? -18.094 9.336 19.922 1 94.38 261 LEU A C 1
ATOM 2040 O O . LEU A 1 261 ? -18.453 8.227 20.328 1 94.38 261 LEU A O 1
ATOM 2044 N N . ARG A 1 262 ? -17.25 10.062 20.594 1 93.75 262 ARG A N 1
ATOM 2045 C CA . ARG A 1 262 ? -16.672 9.633 21.859 1 93.75 262 ARG A CA 1
ATOM 2046 C C . ARG A 1 262 ? -17.75 9.391 22.906 1 93.75 262 ARG A C 1
ATOM 2048 O O . ARG A 1 262 ? -17.625 8.508 23.75 1 93.75 262 ARG A O 1
ATOM 2055 N N . GLU A 1 263 ? -18.859 10.109 22.781 1 94.06 263 GLU A N 1
ATOM 2056 C CA . GLU A 1 263 ? -19.953 9.969 23.719 1 94.06 263 GLU A CA 1
ATOM 2057 C C . GLU A 1 263 ? -20.672 8.633 23.547 1 94.06 263 GLU A C 1
ATOM 2059 O O . GLU A 1 263 ? -21.359 8.156 24.453 1 94.06 263 GLU A O 1
ATOM 2064 N N . ARG A 1 264 ? -20.469 8.086 22.406 1 92.25 264 ARG A N 1
ATOM 2065 C CA . ARG A 1 264 ? -21.156 6.832 22.094 1 92.25 264 ARG A CA 1
ATOM 2066 C C . ARG A 1 264 ? -20.375 5.633 22.625 1 92.25 264 ARG A C 1
ATOM 2068 O O . ARG A 1 264 ? -20.875 4.504 22.594 1 92.25 264 ARG A O 1
ATOM 2075 N N . TRP A 1 265 ? -19.125 5.918 23.031 1 93.31 265 TRP A N 1
ATOM 2076 C CA . TRP A 1 265 ? -18.266 4.828 23.484 1 93.31 265 TRP A CA 1
ATOM 2077 C C . TRP A 1 265 ? -17.875 5.004 24.953 1 93.31 265 TRP A C 1
ATOM 2079 O O . TRP A 1 265 ? -17.656 6.129 25.406 1 93.31 265 TRP A O 1
ATOM 2089 N N . ASP A 1 266 ? -17.844 3.861 25.688 1 91.56 266 ASP A N 1
ATOM 2090 C CA . ASP A 1 266 ? -17.328 3.842 27.062 1 91.56 266 ASP A CA 1
ATOM 2091 C C . ASP A 1 266 ? -15.836 3.518 27.078 1 91.56 266 ASP A C 1
ATOM 2093 O O . ASP A 1 266 ? -15.438 2.373 26.844 1 91.56 266 ASP A O 1
ATOM 2097 N N . VAL A 1 267 ? -15.016 4.523 27.344 1 91.69 267 VAL A N 1
ATOM 2098 C CA . VAL A 1 267 ? -13.57 4.336 27.359 1 91.69 267 VAL A CA 1
ATOM 2099 C C . VAL A 1 267 ? -13.125 3.998 28.781 1 91.69 267 VAL A C 1
ATOM 2101 O O . VAL A 1 267 ? -13.359 4.77 29.719 1 91.69 267 VAL A O 1
ATOM 2104 N N . VAL A 1 268 ? -12.539 2.805 28.938 1 90.38 268 VAL A N 1
ATOM 2105 C CA . VAL A 1 268 ? -12.078 2.355 30.25 1 90.38 268 VAL A CA 1
ATOM 2106 C C . VAL A 1 268 ? -10.555 2.207 30.234 1 90.38 268 VAL A C 1
ATOM 2108 O O . VAL A 1 268 ? -10.008 1.451 29.422 1 90.38 268 VAL A O 1
ATOM 2111 N N . VAL A 1 269 ? -9.852 2.984 31.141 1 86.88 269 VAL A N 1
ATOM 2112 C CA . VAL A 1 269 ? -8.398 2.887 31.25 1 86.88 269 VAL A CA 1
ATOM 2113 C C . VAL A 1 269 ? -8.039 2.053 32.469 1 86.88 269 VAL A C 1
ATOM 2115 O O . VAL A 1 269 ? -8.453 2.363 33.594 1 86.88 269 VAL A O 1
ATOM 2118 N N . ARG A 1 270 ? -7.41 0.842 32.219 1 81.31 270 ARG A N 1
ATOM 2119 C CA . ARG A 1 270 ? -7.039 -0.053 33.312 1 81.31 270 ARG A CA 1
ATOM 2120 C C . ARG A 1 270 ? -5.535 -0.029 33.562 1 81.31 270 ARG A C 1
ATOM 2122 O O . ARG A 1 270 ? -4.754 0.175 32.625 1 81.31 270 ARG A O 1
ATOM 2129 N N . MET B 1 1 ? -75.312 -1.256 34.25 1 28.25 1 MET B N 1
ATOM 2130 C CA . MET B 1 1 ? -74.375 -1.001 33.188 1 28.25 1 MET B CA 1
ATOM 2131 C C . MET B 1 1 ? -73.375 -2.127 33.094 1 28.25 1 MET B C 1
ATOM 2133 O O . MET B 1 1 ? -72.625 -2.4 34.062 1 28.25 1 MET B O 1
ATOM 2137 N N . SER B 1 2 ? -73.688 -3.293 32.469 1 39.5 2 SER B N 1
ATOM 2138 C CA . SER B 1 2 ? -73.625 -4.75 32.531 1 39.5 2 SER B CA 1
ATOM 2139 C C . SER B 1 2 ? -72.312 -5.23 31.938 1 39.5 2 SER B C 1
ATOM 2141 O O . SER B 1 2 ? -72.125 -6.406 31.594 1 39.5 2 SER B O 1
ATOM 2143 N N . TRP B 1 3 ? -71.562 -4.176 31.578 1 40.94 3 TRP B N 1
ATOM 2144 C CA . TRP B 1 3 ? -70.438 -4.434 30.719 1 40.94 3 TRP B CA 1
ATOM 2145 C C . TRP B 1 3 ? -69.375 -5.246 31.438 1 40.94 3 TRP B C 1
ATOM 2147 O O . TRP B 1 3 ? -68.375 -5.645 30.828 1 40.94 3 TRP B O 1
ATOM 2157 N N . LEU B 1 4 ? -69.25 -5.203 32.844 1 39.66 4 LEU B N 1
ATOM 2158 C CA . LEU B 1 4 ? -68.25 -5.832 33.688 1 39.66 4 LEU B CA 1
ATOM 2159 C C . LEU B 1 4 ? -68.25 -7.348 33.562 1 39.66 4 LEU B C 1
ATOM 2161 O O . LEU B 1 4 ? -67.438 -8.047 34.094 1 39.66 4 LEU B O 1
ATOM 2165 N N . ARG B 1 5 ? -69.5 -7.902 33.281 1 38.59 5 ARG B N 1
ATOM 2166 C CA . ARG B 1 5 ? -69.75 -9.312 33.562 1 38.59 5 ARG B CA 1
ATOM 2167 C C . ARG B 1 5 ? -69 -10.195 32.562 1 38.59 5 ARG B C 1
ATOM 2169 O O . ARG B 1 5 ? -69.188 -11.414 32.531 1 38.59 5 ARG B O 1
ATOM 2176 N N . GLU B 1 6 ? -68.812 -9.523 31.391 1 43.09 6 GLU B N 1
ATOM 2177 C CA . GLU B 1 6 ? -68.562 -10.516 30.359 1 43.09 6 GLU B CA 1
ATOM 2178 C C . GLU B 1 6 ? -67.125 -11.094 30.531 1 43.09 6 GLU B C 1
ATOM 2180 O O . GLU B 1 6 ? -66.188 -10.352 30.531 1 43.09 6 GLU B O 1
ATOM 2185 N N . PRO B 1 7 ? -67.062 -12.367 31 1 49.53 7 PRO B N 1
ATOM 2186 C CA . PRO B 1 7 ? -65.875 -13.102 31.422 1 49.53 7 PRO B CA 1
ATOM 2187 C C . PRO B 1 7 ? -64.75 -13.023 30.391 1 49.53 7 PRO B C 1
ATOM 2189 O O . PRO B 1 7 ? -63.562 -13.18 30.75 1 49.53 7 PRO B O 1
ATOM 2192 N N . LEU B 1 8 ? -65.188 -12.758 29.172 1 47.16 8 LEU B N 1
ATOM 2193 C CA . LEU B 1 8 ? -64.188 -12.789 28.125 1 47.16 8 LEU B CA 1
ATOM 2194 C C . LEU B 1 8 ? -63.25 -11.578 28.234 1 47.16 8 LEU B C 1
ATOM 2196 O O . LEU B 1 8 ? -62.094 -11.633 27.812 1 47.16 8 LEU B O 1
ATOM 2200 N N . LEU B 1 9 ? -63.844 -10.469 28.859 1 47.56 9 LEU B N 1
ATOM 2201 C CA . LEU B 1 9 ? -63.062 -9.25 28.969 1 47.56 9 LEU B CA 1
ATOM 2202 C C . LEU B 1 9 ? -61.969 -9.398 30.031 1 47.56 9 LEU B C 1
ATOM 2204 O O . LEU B 1 9 ? -60.906 -8.781 29.922 1 47.56 9 LEU B O 1
ATOM 2208 N N . HIS B 1 10 ? -62.281 -10.273 30.984 1 48.06 10 HIS B N 1
ATOM 2209 C CA . HIS B 1 10 ? -61.281 -10.43 32.031 1 48.06 10 HIS B CA 1
ATOM 2210 C C . HIS B 1 10 ? -60.031 -11.125 31.516 1 48.06 10 HIS B C 1
ATOM 2212 O O . HIS B 1 10 ? -58.906 -10.805 31.922 1 48.06 10 HIS B O 1
ATOM 2218 N N . PHE B 1 11 ? -60.312 -12.086 30.578 1 45.94 11 PHE B N 1
ATOM 2219 C CA . PHE B 1 11 ? -59.125 -12.789 30.078 1 45.94 11 PHE B CA 1
ATOM 2220 C C . PHE B 1 11 ? -58.25 -11.844 29.266 1 45.94 11 PHE B C 1
ATOM 2222 O O . PHE B 1 11 ? -57.031 -11.969 29.281 1 45.94 11 PHE B O 1
ATOM 2229 N N . VAL B 1 12 ? -58.844 -10.703 28.625 1 49.66 12 VAL B N 1
ATOM 2230 C CA . VAL B 1 12 ? -58.031 -9.789 27.844 1 49.66 12 VAL B CA 1
ATOM 2231 C C . VAL B 1 12 ? -57.219 -8.898 28.766 1 49.66 12 VAL B C 1
ATOM 2233 O O . VAL B 1 12 ? -56.031 -8.602 28.484 1 49.66 12 VAL B O 1
ATOM 2236 N N . VAL B 1 13 ? -57.75 -8.625 29.953 1 52.59 13 VAL B N 1
ATOM 2237 C CA . VAL B 1 13 ? -57.031 -7.715 30.828 1 52.59 13 VAL B CA 1
ATOM 2238 C C . VAL B 1 13 ? -55.844 -8.445 31.484 1 52.59 13 VAL B C 1
ATOM 2240 O O . VAL B 1 13 ? -54.75 -7.891 31.609 1 52.59 13 VAL B O 1
ATOM 2243 N N . LEU B 1 14 ? -56.031 -9.719 31.859 1 51.28 14 LEU B N 1
ATOM 2244 C CA . LEU B 1 14 ? -54.938 -10.414 32.5 1 51.28 14 LEU B CA 1
ATOM 2245 C C . LEU B 1 14 ? -53.844 -10.734 31.5 1 51.28 14 LEU B C 1
ATOM 2247 O O . LEU B 1 14 ? -52.656 -10.625 31.828 1 51.28 14 LEU B O 1
ATOM 2251 N N . GLY B 1 15 ? -54.25 -11.016 30.219 1 51.03 15 GLY B N 1
ATOM 2252 C CA . GLY B 1 15 ? -53.25 -11.219 29.188 1 51.03 15 GLY B CA 1
ATOM 2253 C C . GLY B 1 15 ? -52.438 -9.977 28.906 1 51.03 15 GLY B C 1
ATOM 2254 O O . GLY B 1 15 ? -51.219 -10.055 28.75 1 51.03 15 GLY B O 1
ATOM 2255 N N . MET B 1 16 ? -53.188 -8.734 28.938 1 55.5 16 MET B N 1
ATOM 2256 C CA . MET B 1 16 ? -52.438 -7.504 28.734 1 55.5 16 MET B CA 1
ATOM 2257 C C . MET B 1 16 ? -51.531 -7.234 29.938 1 55.5 16 MET B C 1
ATOM 2259 O O . MET B 1 16 ? -50.406 -6.727 29.781 1 55.5 16 MET B O 1
ATOM 2263 N N . ALA B 1 17 ? -51.969 -7.598 31.078 1 54.38 17 ALA B N 1
ATOM 2264 C CA . ALA B 1 17 ? -51.125 -7.367 32.25 1 54.38 17 ALA B CA 1
ATOM 2265 C C . ALA B 1 17 ? -49.938 -8.344 32.25 1 54.38 17 ALA B C 1
ATOM 2267 O O . ALA B 1 17 ? -48.812 -7.973 32.625 1 54.38 17 ALA B O 1
ATOM 2268 N N . LEU B 1 18 ? -50.188 -9.594 31.906 1 50.31 18 LEU B N 1
ATOM 2269 C CA . LEU B 1 18 ? -49.062 -10.523 31.859 1 50.31 18 LEU B CA 1
ATOM 2270 C C . LEU B 1 18 ? -48.094 -10.148 30.75 1 50.31 18 LEU B C 1
ATOM 2272 O O . LEU B 1 18 ? -46.875 -10.258 30.922 1 50.31 18 LEU B O 1
ATOM 2276 N N . LEU B 1 19 ? -48.656 -9.656 29.484 1 47.56 19 LEU B N 1
ATOM 2277 C CA . LEU B 1 19 ? -47.719 -9.133 28.484 1 47.56 19 LEU B CA 1
ATOM 2278 C C . LEU B 1 19 ? -47 -7.902 29 1 47.56 19 LEU B C 1
ATOM 2280 O O . LEU B 1 19 ? -45.812 -7.73 28.734 1 47.56 19 LEU B O 1
ATOM 2284 N N . ALA B 1 20 ? -47.688 -7.062 29.75 1 48.81 20 ALA B N 1
ATOM 2285 C CA . ALA B 1 20 ? -47 -5.926 30.359 1 48.81 20 ALA B CA 1
ATOM 2286 C C . ALA B 1 20 ? -46.031 -6.383 31.422 1 48.81 20 ALA B C 1
ATOM 2288 O O . ALA B 1 20 ? -44.938 -5.816 31.562 1 48.81 20 ALA B O 1
ATOM 2289 N N . LEU B 1 21 ? -46.375 -7.312 32.25 1 48.81 21 LEU B N 1
ATOM 2290 C CA . LEU B 1 21 ? -45.469 -7.773 33.281 1 48.81 21 LEU B CA 1
ATOM 2291 C C . LEU B 1 21 ? -44.312 -8.562 32.656 1 48.81 21 LEU B C 1
ATOM 2293 O O . LEU B 1 21 ? -43.156 -8.422 33.094 1 48.81 21 LEU B O 1
ATOM 2297 N N . ASP B 1 22 ? -44.531 -9.586 31.672 1 40.09 22 ASP B N 1
ATOM 2298 C CA . ASP B 1 22 ? -43.438 -10.219 30.984 1 40.09 22 ASP B CA 1
ATOM 2299 C C . ASP B 1 22 ? -42.5 -9.172 30.359 1 40.09 22 ASP B C 1
ATOM 2301 O O . ASP B 1 22 ? -41.281 -9.312 30.391 1 40.09 22 ASP B O 1
ATOM 2305 N N . ARG B 1 23 ? -43.062 -8.062 29.672 1 41.28 23 ARG B N 1
ATOM 2306 C CA . ARG B 1 23 ? -42.219 -6.934 29.281 1 41.28 23 ARG B CA 1
ATOM 2307 C C . ARG B 1 23 ? -41.562 -6.285 30.484 1 41.28 23 ARG B C 1
ATOM 2309 O O . ARG B 1 23 ? -40.469 -5.707 30.359 1 41.28 23 ARG B O 1
ATOM 2316 N N . ALA B 1 24 ? -42.219 -6.117 31.469 1 39.44 24 ALA B N 1
ATOM 2317 C CA . ALA B 1 24 ? -41.625 -5.551 32.688 1 39.44 24 ALA B CA 1
ATOM 2318 C C . ALA B 1 24 ? -40.625 -6.52 33.312 1 39.44 24 ALA B C 1
ATOM 2320 O O . ALA B 1 24 ? -39.594 -6.102 33.812 1 39.44 24 ALA B O 1
ATOM 2321 N N . LEU B 1 25 ? -40.938 -7.785 33.625 1 36.41 25 LEU B N 1
ATOM 2322 C CA . LEU B 1 25 ? -40 -8.719 34.188 1 36.41 25 LEU B CA 1
ATOM 2323 C C . LEU B 1 25 ? -38.969 -9.164 33.125 1 36.41 25 LEU B C 1
ATOM 2325 O O . LEU B 1 25 ? -37.969 -9.82 33.469 1 36.41 25 LEU B O 1
ATOM 2329 N N . ALA B 1 26 ? -39.5 -9.586 31.891 1 34.34 26 ALA B N 1
ATOM 2330 C CA . ALA B 1 26 ? -38.5 -9.656 30.844 1 34.34 26 ALA B CA 1
ATOM 2331 C C . ALA B 1 26 ? -37.625 -8.414 30.859 1 34.34 26 ALA B C 1
ATOM 2333 O O . ALA B 1 26 ? -38.062 -7.305 30.578 1 34.34 26 ALA B O 1
ATOM 2334 N N . GLY B 1 27 ? -36.844 -8.414 31.906 1 30.86 27 GLY B N 1
ATOM 2335 C CA . GLY B 1 27 ? -36 -7.359 32.438 1 30.86 27 GLY B CA 1
ATOM 2336 C C . GLY B 1 27 ? -35.688 -6.273 31.422 1 30.86 27 GLY B C 1
ATOM 2337 O O . GLY B 1 27 ? -35.969 -6.426 30.234 1 30.86 27 GLY B O 1
ATOM 2338 N N . GLY B 1 28 ? -34.969 -5.125 31.938 1 29.42 28 GLY B N 1
ATOM 2339 C CA . GLY B 1 28 ? -34.188 -3.969 31.531 1 29.42 28 GLY B CA 1
ATOM 2340 C C . GLY B 1 28 ? -33.406 -4.188 30.25 1 29.42 28 GLY B C 1
ATOM 2341 O O . GLY B 1 28 ? -33.031 -5.324 29.922 1 29.42 28 GLY B O 1
ATOM 2342 N N . ALA B 1 29 ? -33.656 -3.475 29.219 1 28.42 29 ALA B N 1
ATOM 2343 C CA . ALA B 1 29 ? -32.781 -3.045 28.125 1 28.42 29 ALA B CA 1
ATOM 2344 C C . ALA B 1 29 ? -31.328 -3.215 28.5 1 28.42 29 ALA B C 1
ATOM 2346 O O . ALA B 1 29 ? -30.734 -2.338 29.125 1 28.42 29 ALA B O 1
ATOM 2347 N N . ALA B 1 30 ? -30.922 -4.188 29.109 1 30.44 30 ALA B N 1
ATOM 2348 C CA . ALA B 1 30 ? -29.5 -4.512 28.969 1 30.44 30 ALA B CA 1
ATOM 2349 C C . ALA B 1 30 ? -29.062 -4.465 27.5 1 30.44 30 ALA B C 1
ATOM 2351 O O . ALA B 1 30 ? -29.188 -5.453 26.781 1 30.44 30 ALA B O 1
ATOM 2352 N N . GLU B 1 31 ? -29.625 -3.664 26.594 1 32.75 31 GLU B N 1
ATOM 2353 C CA . GLU B 1 31 ? -29.297 -3.1 25.297 1 32.75 31 GLU B CA 1
ATOM 2354 C C . GLU B 1 31 ? -27.797 -3.205 25 1 32.75 31 GLU B C 1
ATOM 2356 O O . GLU B 1 31 ? -26.984 -3.23 25.922 1 32.75 31 GLU B O 1
ATOM 2361 N N . ASP B 1 32 ? -27.266 -3.426 23.812 1 35.38 32 ASP B N 1
ATOM 2362 C CA . ASP B 1 32 ? -25.953 -3.471 23.188 1 35.38 32 ASP B CA 1
ATOM 2363 C C . ASP B 1 32 ? -25.016 -2.43 23.812 1 35.38 32 ASP B C 1
ATOM 2365 O O . ASP B 1 32 ? -24.594 -1.485 23.141 1 35.38 32 ASP B O 1
ATOM 2369 N N . THR B 1 33 ? -25.141 -1.821 24.906 1 38.03 33 THR B N 1
ATOM 2370 C CA . THR B 1 33 ? -24.453 -0.825 25.719 1 38.03 33 THR B CA 1
ATOM 2371 C C . THR B 1 33 ? -23.062 -1.316 26.109 1 38.03 33 THR B C 1
ATOM 2373 O O . THR B 1 33 ? -22.203 -0.521 26.484 1 38.03 33 THR B O 1
ATOM 2376 N N . ARG B 1 34 ? -23 -2.539 26.578 1 44.03 34 ARG B N 1
ATOM 2377 C CA . ARG B 1 34 ? -21.719 -3.135 26.922 1 44.03 34 ARG B CA 1
ATOM 2378 C C . ARG B 1 34 ? -20.672 -2.852 25.844 1 44.03 34 ARG B C 1
ATOM 2380 O O . ARG B 1 34 ? -19.5 -2.676 26.156 1 44.03 34 ARG B O 1
ATOM 2387 N N . GLU B 1 35 ? -20.938 -3.15 24.422 1 58.19 35 GLU B N 1
ATOM 2388 C CA . GLU B 1 35 ? -20.141 -3.5 23.25 1 58.19 35 GLU B CA 1
ATOM 2389 C C . GLU B 1 35 ? -19.328 -2.307 22.75 1 58.19 35 GLU B C 1
ATOM 2391 O O . GLU B 1 35 ? -18.188 -2.467 22.312 1 58.19 35 GLU B O 1
ATOM 2396 N N . ARG B 1 36 ? -19.938 -1.23 22.953 1 83.5 36 ARG B N 1
ATOM 2397 C CA . ARG B 1 36 ? -19.125 -0.113 22.5 1 83.5 36 ARG B CA 1
ATOM 2398 C C . ARG B 1 36 ? -18.172 0.353 23.594 1 83.5 36 ARG B C 1
ATOM 2400 O O . ARG B 1 36 ? -18.297 1.471 24.094 1 83.5 36 ARG B O 1
ATOM 2407 N N . SER B 1 37 ? -17.453 -0.522 24.078 1 92.06 37 SER B N 1
ATOM 2408 C CA . SER B 1 37 ? -16.422 -0.171 25.047 1 92.06 37 SER B CA 1
ATOM 2409 C C . SER B 1 37 ? -15.023 -0.272 24.438 1 92.06 37 SER B C 1
ATOM 2411 O O . SER B 1 37 ? -14.758 -1.176 23.641 1 92.06 37 SER B O 1
ATOM 2413 N N . ILE B 1 38 ? -14.211 0.637 24.75 1 94.88 38 ILE B N 1
ATOM 2414 C CA . ILE B 1 38 ? -12.805 0.664 24.375 1 94.88 38 ILE B CA 1
ATOM 2415 C C . ILE B 1 38 ? -11.922 0.586 25.609 1 94.88 38 ILE B C 1
ATOM 2417 O O . ILE B 1 38 ? -12 1.447 26.5 1 94.88 38 ILE B O 1
ATOM 2421 N N . VAL B 1 39 ? -11.188 -0.53 25.734 1 94.38 39 VAL B N 1
ATOM 2422 C CA . VAL B 1 39 ? -10.359 -0.751 26.922 1 94.38 39 VAL B CA 1
ATOM 2423 C C . VAL B 1 39 ? -8.906 -0.413 26.609 1 94.38 39 VAL B C 1
ATOM 2425 O O . VAL B 1 39 ? -8.336 -0.927 25.641 1 94.38 39 VAL B O 1
ATOM 2428 N N . VAL B 1 40 ? -8.32 0.467 27.375 1 95.88 40 VAL B N 1
ATOM 2429 C CA . VAL B 1 40 ? -6.891 0.763 27.344 1 95.88 40 VAL B CA 1
ATOM 2430 C C . VAL B 1 40 ? -6.18 0.056 28.484 1 95.88 40 VAL B C 1
ATOM 2432 O O . VAL B 1 40 ? -6.18 0.546 29.625 1 95.88 40 VAL B O 1
ATOM 2435 N N . ASP B 1 41 ? -5.621 -1.054 28.094 1 95.06 41 ASP B N 1
ATOM 2436 C CA . ASP B 1 41 ? -4.934 -1.821 29.125 1 95.06 41 ASP B CA 1
ATOM 2437 C C . ASP B 1 41 ? -3.418 -1.637 29.031 1 95.06 41 ASP B C 1
ATOM 2439 O O . ASP B 1 41 ? -2.938 -0.789 28.281 1 95.06 41 ASP B O 1
ATOM 2443 N N . GLU B 1 42 ? -2.727 -2.396 29.922 1 94.5 42 GLU B N 1
ATOM 2444 C CA . GLU B 1 42 ? -1.274 -2.258 29.984 1 94.5 42 GLU B CA 1
ATOM 2445 C C . GLU B 1 42 ? -0.625 -2.67 28.656 1 94.5 42 GLU B C 1
ATOM 2447 O O . GLU B 1 42 ? 0.422 -2.137 28.281 1 94.5 42 GLU B O 1
ATOM 2452 N N . GLY B 1 43 ? -1.266 -3.537 28.031 1 95.19 43 GLY B N 1
ATOM 2453 C CA . GLY B 1 43 ? -0.744 -3.973 26.75 1 95.19 43 GLY B CA 1
ATOM 2454 C C . GLY B 1 43 ? -0.73 -2.869 25.703 1 95.19 43 GLY B C 1
ATOM 2455 O O . GLY B 1 43 ? 0.267 -2.682 25 1 95.19 43 GLY B O 1
ATOM 2456 N N . VAL B 1 44 ? -1.815 -2.184 25.656 1 95.38 44 VAL B N 1
ATOM 2457 C CA . VAL B 1 44 ? -1.914 -1.072 24.719 1 95.38 44 VAL B CA 1
ATOM 2458 C C . VAL B 1 44 ? -0.863 -0.017 25.062 1 95.38 44 VAL B C 1
ATOM 2460 O O . VAL B 1 44 ? -0.142 0.453 24.172 1 95.38 44 VAL B O 1
ATOM 2463 N N . ARG B 1 45 ? -0.766 0.316 26.281 1 96.44 45 ARG B N 1
ATOM 2464 C CA . ARG B 1 45 ? 0.179 1.342 26.703 1 96.44 45 ARG B CA 1
ATOM 2465 C C . ARG B 1 45 ? 1.614 0.93 26.391 1 96.44 45 ARG B C 1
ATOM 2467 O O . ARG B 1 45 ? 2.408 1.745 25.922 1 96.44 45 ARG B O 1
ATOM 2474 N N . ALA B 1 46 ? 1.878 -0.309 26.641 1 96.38 46 ALA B N 1
ATOM 2475 C CA . ALA B 1 46 ? 3.221 -0.818 26.375 1 96.38 46 ALA B CA 1
ATOM 2476 C C . ALA B 1 46 ? 3.547 -0.754 24.891 1 96.38 46 ALA B C 1
ATOM 2478 O O . ALA B 1 46 ? 4.66 -0.395 24.5 1 96.38 46 ALA B O 1
ATOM 2479 N N . GLU B 1 47 ? 2.598 -1.12 24.141 1 95.81 47 GLU B N 1
ATOM 2480 C CA . GLU B 1 47 ? 2.803 -1.099 22.688 1 95.81 47 GLU B CA 1
ATOM 2481 C C . GLU B 1 47 ? 3.072 0.318 22.188 1 95.81 47 GLU B C 1
ATOM 2483 O O . GLU B 1 47 ? 3.941 0.527 21.344 1 95.81 47 GLU B O 1
ATOM 2488 N N . LEU B 1 48 ? 2.34 1.306 22.688 1 96.56 48 LEU B N 1
ATOM 2489 C CA . LEU B 1 48 ? 2.516 2.699 22.297 1 96.56 48 LEU B CA 1
ATOM 2490 C C . LEU B 1 48 ? 3.885 3.217 22.719 1 96.56 48 LEU B C 1
ATOM 2492 O O . LEU B 1 48 ? 4.559 3.91 21.953 1 96.56 48 LEU B O 1
ATOM 2496 N N . ALA B 1 49 ? 4.246 2.818 23.875 1 97.5 49 ALA B N 1
ATOM 2497 C CA . ALA B 1 49 ? 5.543 3.238 24.406 1 97.5 49 ALA B CA 1
ATOM 2498 C C . ALA B 1 49 ? 6.68 2.648 23.562 1 97.5 49 ALA B C 1
ATOM 2500 O O . ALA B 1 49 ? 7.652 3.34 23.25 1 97.5 49 ALA B O 1
ATOM 2501 N N . ASP B 1 50 ? 6.531 1.395 23.25 1 97.31 50 ASP B N 1
ATOM 2502 C CA . ASP B 1 50 ? 7.547 0.713 22.453 1 97.31 50 ASP B CA 1
ATOM 2503 C C . ASP B 1 50 ? 7.703 1.367 21.078 1 97.31 50 ASP B C 1
ATOM 2505 O O . ASP B 1 50 ? 8.82 1.605 20.625 1 97.31 50 ASP B O 1
ATOM 2509 N N . ALA B 1 51 ? 6.582 1.64 20.5 1 95.12 51 ALA B N 1
ATOM 2510 C CA . ALA B 1 51 ? 6.617 2.279 19.188 1 95.12 51 ALA B CA 1
ATOM 2511 C C . ALA B 1 51 ? 7.281 3.65 19.266 1 95.12 51 ALA B C 1
ATOM 2513 O O . ALA B 1 51 ? 8.047 4.027 18.375 1 95.12 51 ALA B O 1
ATOM 2514 N N . TRP B 1 52 ? 6.984 4.41 20.266 1 96.81 52 TRP B N 1
ATOM 2515 C CA . TRP B 1 52 ? 7.586 5.723 20.484 1 96.81 52 TRP B CA 1
ATOM 2516 C C . TRP B 1 52 ? 9.102 5.602 20.656 1 96.81 52 TRP B C 1
ATOM 2518 O O . TRP B 1 52 ? 9.859 6.355 20.031 1 96.81 52 TRP B O 1
ATOM 2528 N N . GLU B 1 53 ? 9.5 4.648 21.422 1 96.75 53 GLU B N 1
ATOM 2529 C CA . GLU B 1 53 ? 10.922 4.461 21.672 1 96.75 53 GLU B CA 1
ATOM 2530 C C . GLU B 1 53 ? 11.664 4.09 20.406 1 96.75 53 GLU B C 1
ATOM 2532 O O . GLU B 1 53 ? 12.789 4.543 20.172 1 96.75 53 GLU B O 1
ATOM 2537 N N . HIS B 1 54 ? 11.031 3.328 19.656 1 96.5 54 HIS B N 1
ATOM 2538 C CA . HIS B 1 54 ? 11.633 2.941 18.391 1 96.5 54 HIS B CA 1
ATOM 2539 C C . HIS B 1 54 ? 11.797 4.145 17.469 1 96.5 54 HIS B C 1
ATOM 2541 O O . HIS B 1 54 ? 12.812 4.273 16.781 1 96.5 54 HIS B O 1
ATOM 2547 N N . ALA B 1 55 ? 10.844 5.043 17.578 1 95.69 55 ALA B N 1
ATOM 2548 C CA . ALA B 1 55 ? 10.852 6.199 16.688 1 95.69 55 ALA B CA 1
ATOM 2549 C C . ALA B 1 55 ? 11.758 7.301 17.219 1 95.69 55 ALA B C 1
ATOM 2551 O O . ALA B 1 55 ? 12.383 8.039 16.453 1 95.69 55 ALA B O 1
ATOM 2552 N N . HIS B 1 56 ? 11.922 7.457 18.484 1 96.06 56 HIS B N 1
ATOM 2553 C CA . HIS B 1 56 ? 12.562 8.633 19.047 1 96.06 56 HIS B CA 1
ATOM 2554 C C . HIS B 1 56 ? 13.852 8.258 19.781 1 96.06 56 HIS B C 1
ATOM 2556 O O . HIS B 1 56 ? 14.641 9.141 20.125 1 96.06 56 HIS B O 1
ATOM 2562 N N . GLY B 1 57 ? 14.07 6.941 20.078 1 95.31 57 GLY B N 1
ATOM 2563 C CA . GLY B 1 57 ? 15.289 6.484 20.734 1 95.31 57 GLY B CA 1
ATOM 2564 C C . GLY B 1 57 ? 15.211 6.547 22.234 1 95.31 57 GLY B C 1
ATOM 2565 O O . GLY B 1 57 ? 16.188 6.234 22.938 1 95.31 57 GLY B O 1
ATOM 2566 N N . ALA B 1 58 ? 14.188 7.098 22.75 1 96.75 58 ALA B N 1
ATOM 2567 C CA . ALA B 1 58 ? 13.969 7.18 24.188 1 96.75 58 ALA B CA 1
ATOM 2568 C C . ALA B 1 58 ? 12.5 6.973 24.531 1 96.75 58 ALA B C 1
ATOM 2570 O O . ALA B 1 58 ? 11.617 7.23 23.703 1 96.75 58 ALA B O 1
ATOM 2571 N N . PRO B 1 59 ? 12.312 6.469 25.797 1 96.5 59 PRO B N 1
ATOM 2572 C CA . PRO B 1 59 ? 10.914 6.297 26.203 1 96.5 59 PRO B CA 1
ATOM 2573 C C . PRO B 1 59 ? 10.18 7.629 26.344 1 96.5 59 PRO B C 1
ATOM 2575 O O . PRO B 1 59 ? 10.797 8.656 26.609 1 96.5 59 PRO B O 1
ATOM 2578 N N . PRO B 1 60 ? 8.867 7.594 26.125 1 97.31 60 PRO B N 1
ATOM 2579 C CA . PRO B 1 60 ? 8.086 8.82 26.297 1 97.31 60 PRO B CA 1
ATOM 2580 C C . PRO B 1 60 ? 7.957 9.25 27.75 1 97.31 60 PRO B C 1
ATOM 2582 O O . PRO B 1 60 ? 7.961 8.406 28.656 1 97.31 60 PRO B O 1
ATOM 2585 N N . SER B 1 61 ? 7.855 10.594 27.891 1 97.25 61 SER B N 1
ATOM 2586 C CA . SER B 1 61 ? 7.434 11.109 29.188 1 97.25 61 SER B CA 1
ATOM 2587 C C . SER B 1 61 ? 5.992 10.711 29.5 1 97.25 61 SER B C 1
ATOM 2589 O O . SER B 1 61 ? 5.285 10.195 28.625 1 97.25 61 SER B O 1
ATOM 2591 N N . GLN B 1 62 ? 5.574 10.82 30.812 1 95.81 62 GLN B N 1
ATOM 2592 C CA . GLN B 1 62 ? 4.199 10.516 31.188 1 95.81 62 GLN B CA 1
ATOM 2593 C C . GLN B 1 62 ? 3.205 11.328 30.359 1 95.81 62 GLN B C 1
ATOM 2595 O O . GLN B 1 62 ? 2.186 10.797 29.922 1 95.81 62 GLN B O 1
ATOM 2600 N N . ALA B 1 63 ? 3.482 12.562 30.219 1 97.06 63 ALA B N 1
ATOM 2601 C CA . ALA B 1 63 ? 2.605 13.438 29.438 1 97.06 63 ALA B CA 1
ATOM 2602 C C . ALA B 1 63 ? 2.529 12.992 27.984 1 97.06 63 ALA B C 1
ATOM 2604 O O . ALA B 1 63 ? 1.452 13 27.391 1 97.06 63 ALA B O 1
ATOM 2605 N N . GLU B 1 64 ? 3.68 12.625 27.516 1 97.12 64 GLU B N 1
ATOM 2606 C CA . GLU B 1 64 ? 3.721 12.141 26.141 1 97.12 64 GLU B CA 1
ATOM 2607 C C . GLU B 1 64 ? 2.924 10.844 25.984 1 97.12 64 GLU B C 1
ATOM 2609 O O . GLU B 1 64 ? 2.195 10.68 25 1 97.12 64 GLU B O 1
ATOM 2614 N N . LEU B 1 65 ? 3.061 9.953 26.906 1 96.81 65 LEU B N 1
ATOM 2615 C CA . LEU B 1 65 ? 2.316 8.695 26.859 1 96.81 65 LEU B CA 1
ATOM 2616 C C . LEU B 1 65 ? 0.815 8.953 26.922 1 96.81 65 LEU B C 1
ATOM 2618 O O . LEU B 1 65 ? 0.039 8.297 26.234 1 96.81 65 LEU B O 1
ATOM 2622 N N . GLU B 1 66 ? 0.431 9.867 27.734 1 96.25 66 GLU B N 1
ATOM 2623 C CA . GLU B 1 66 ? -0.985 10.211 27.828 1 96.25 66 GLU B CA 1
ATOM 2624 C C . GLU B 1 66 ? -1.514 10.75 26.5 1 96.25 66 GLU B C 1
ATOM 2626 O O . GLU B 1 66 ? -2.646 10.461 26.109 1 96.25 66 GLU B O 1
ATOM 2631 N N . ALA B 1 67 ? -0.707 11.523 25.844 1 96.81 67 ALA B N 1
ATOM 2632 C CA . ALA B 1 67 ? -1.104 12.062 24.547 1 96.81 67 ALA B CA 1
ATOM 2633 C C . ALA B 1 67 ? -1.226 10.953 23.516 1 96.81 67 ALA B C 1
ATOM 2635 O O . ALA B 1 67 ? -2.137 10.969 22.688 1 96.81 67 ALA B O 1
ATOM 2636 N N . LEU B 1 68 ? -0.317 10.008 23.594 1 97.12 68 LEU B N 1
ATOM 2637 C CA . LEU B 1 68 ? -0.355 8.867 22.688 1 97.12 68 LEU B CA 1
ATOM 2638 C C . LEU B 1 68 ? -1.617 8.039 22.906 1 97.12 68 LEU B C 1
ATOM 2640 O O . LEU B 1 68 ? -2.242 7.582 21.938 1 97.12 68 LEU B O 1
ATOM 2644 N N . VAL B 1 69 ? -1.93 7.879 24.125 1 97 69 VAL B N 1
ATOM 2645 C CA . VAL B 1 69 ? -3.119 7.109 24.484 1 97 69 VAL B CA 1
ATOM 2646 C C . VAL B 1 69 ? -4.367 7.82 23.969 1 97 69 VAL B C 1
ATOM 2648 O O . VAL B 1 69 ? -5.266 7.184 23.406 1 97 69 VAL B O 1
ATOM 2651 N N . ALA B 1 70 ? -4.434 9.094 24.125 1 95.62 70 ALA B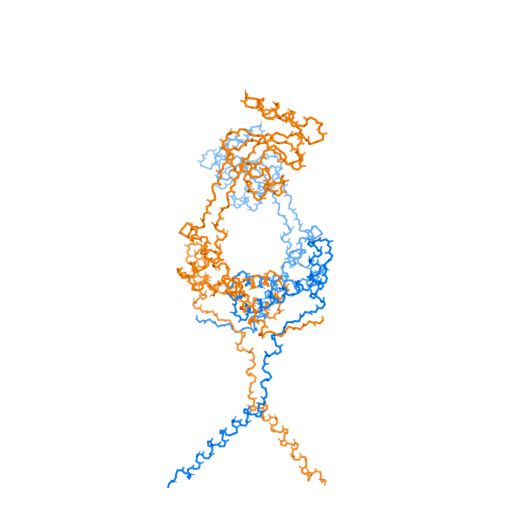 N 1
ATOM 2652 C CA . ALA B 1 70 ? -5.574 9.875 23.641 1 95.62 70 ALA B CA 1
ATOM 2653 C C . ALA B 1 70 ? -5.742 9.734 22.141 1 95.62 70 ALA B C 1
ATOM 2655 O O . ALA B 1 70 ? -6.859 9.555 21.641 1 95.62 70 ALA B O 1
ATOM 2656 N N . ARG B 1 71 ? -4.602 9.789 21.484 1 95.31 71 ARG B N 1
ATOM 2657 C CA . ARG B 1 71 ? -4.645 9.641 20.031 1 95.31 71 ARG B CA 1
ATOM 2658 C C . ARG B 1 71 ? -5.094 8.242 19.641 1 95.31 71 ARG B C 1
ATOM 2660 O O . ARG B 1 71 ? -5.875 8.07 18.703 1 95.31 71 ARG B O 1
ATOM 2667 N N . TRP B 1 72 ? -4.617 7.285 20.359 1 96.19 72 TRP B N 1
ATOM 2668 C CA . TRP B 1 72 ? -4.996 5.898 20.109 1 96.19 72 TRP B CA 1
ATOM 2669 C C . TRP B 1 72 ? -6.5 5.707 20.281 1 96.19 72 TRP B C 1
ATOM 2671 O O . TRP B 1 72 ? -7.141 5.008 19.5 1 96.19 72 TRP B O 1
ATOM 2681 N N . ILE B 1 73 ? -7.051 6.332 21.281 1 96.44 73 ILE B N 1
ATOM 2682 C CA . ILE B 1 73 ? -8.484 6.227 21.547 1 96.44 73 ILE B CA 1
ATOM 2683 C C . ILE B 1 73 ? -9.273 6.82 20.375 1 96.44 73 ILE B C 1
ATOM 2685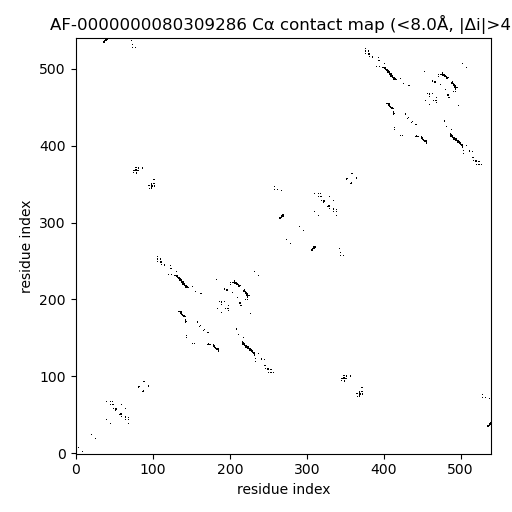 O O . ILE B 1 73 ? -10.242 6.223 19.906 1 96.44 73 ILE B O 1
ATOM 2689 N N . ASP B 1 74 ? -8.883 7.992 19.922 1 96.12 74 ASP B N 1
ATOM 2690 C CA . ASP B 1 74 ? -9.555 8.625 18.781 1 96.12 74 ASP B CA 1
ATOM 2691 C C . ASP B 1 74 ? -9.516 7.723 17.547 1 96.12 74 ASP B C 1
ATOM 2693 O O . ASP B 1 74 ? -10.531 7.539 16.875 1 96.12 74 ASP B O 1
ATOM 2697 N N . ASP B 1 75 ? -8.352 7.145 17.359 1 96.69 75 ASP B N 1
ATOM 2698 C CA . ASP B 1 75 ? -8.188 6.266 16.219 1 96.69 75 ASP B CA 1
ATOM 2699 C C . ASP B 1 75 ? -9.055 5.012 16.344 1 96.69 75 ASP B C 1
ATOM 2701 O O . ASP B 1 75 ? -9.641 4.543 15.375 1 96.69 75 ASP B O 1
ATOM 2705 N N . GLU B 1 76 ? -9.07 4.508 17.562 1 96.69 76 GLU B N 1
ATOM 2706 C CA . GLU B 1 76 ? -9.883 3.332 17.844 1 96.69 76 GLU B CA 1
ATOM 2707 C C . GLU B 1 76 ? -11.367 3.619 17.594 1 96.69 76 GLU B C 1
ATOM 2709 O O . GLU B 1 76 ? -12.078 2.795 17.016 1 96.69 76 GLU B O 1
ATOM 2714 N N . ILE B 1 77 ? -11.797 4.762 17.984 1 97 77 ILE B N 1
ATOM 2715 C CA . ILE B 1 77 ? -13.188 5.16 17.797 1 97 77 ILE B CA 1
ATOM 2716 C C . ILE B 1 77 ? -13.492 5.266 16.297 1 97 77 ILE B C 1
ATOM 2718 O O . ILE B 1 77 ? -14.508 4.746 15.828 1 97 77 ILE B O 1
ATOM 2722 N N . LEU B 1 78 ? -12.617 5.957 15.555 1 96.94 78 LEU B N 1
ATOM 2723 C CA . LEU B 1 78 ? -12.82 6.098 14.117 1 96.94 78 LEU B CA 1
ATOM 2724 C C . LEU B 1 78 ? -12.844 4.734 13.438 1 96.94 78 LEU B C 1
ATOM 2726 O O . LEU B 1 78 ? -13.688 4.484 12.57 1 96.94 78 LEU B O 1
ATOM 2730 N N . TYR B 1 79 ? -11.984 3.869 13.906 1 97.12 79 TYR B N 1
ATOM 2731 C CA . TYR B 1 79 ? -11.922 2.518 13.359 1 97.12 79 TYR B CA 1
ATOM 2732 C C . TYR B 1 79 ? -13.219 1.765 13.609 1 97.12 79 TYR B C 1
ATOM 2734 O O . TYR B 1 79 ? -13.82 1.214 12.688 1 97.12 79 TYR B O 1
ATOM 2742 N N . ARG B 1 80 ? -13.648 1.771 14.805 1 96.19 80 ARG B N 1
ATOM 2743 C CA . ARG B 1 80 ? -14.867 1.069 15.18 1 96.19 80 ARG B CA 1
ATOM 2744 C C . ARG B 1 80 ? -16.078 1.642 14.453 1 96.19 80 ARG B C 1
ATOM 2746 O O . ARG B 1 80 ? -16.938 0.894 13.992 1 96.19 80 ARG B O 1
ATOM 2753 N N . GLU B 1 81 ? -16.156 2.926 14.375 1 96.38 81 GLU B N 1
ATOM 2754 C CA . GLU B 1 81 ? -17.25 3.574 13.672 1 96.38 81 GLU B CA 1
ATOM 2755 C C . GLU B 1 81 ? -17.25 3.211 12.188 1 96.38 81 GLU B C 1
ATOM 2757 O O . GLU B 1 81 ? -18.312 2.998 11.594 1 96.38 81 GLU B O 1
ATOM 2762 N N . ALA B 1 82 ? -16.047 3.232 11.578 1 97.06 82 ALA B N 1
ATOM 2763 C CA . ALA B 1 82 ? -15.93 2.826 10.18 1 97.06 82 ALA B CA 1
ATOM 2764 C C . ALA B 1 82 ? -16.516 1.435 9.961 1 97.06 82 ALA B C 1
ATOM 2766 O O . ALA B 1 82 ? -17.25 1.208 9 1 97.06 82 ALA B O 1
ATOM 2767 N N . LEU B 1 83 ? -16.25 0.493 10.891 1 95.44 83 LEU B N 1
ATOM 2768 C CA . LEU B 1 83 ? -16.75 -0.871 10.797 1 95.44 83 LEU B CA 1
ATOM 2769 C C . LEU B 1 83 ? -18.266 -0.896 10.93 1 95.44 83 LEU B C 1
ATOM 2771 O O . LEU B 1 83 ? -18.953 -1.58 10.172 1 95.44 83 LEU B O 1
ATOM 2775 N N . GLU B 1 84 ? -18.766 -0.108 11.867 1 93.44 84 GLU B N 1
ATOM 2776 C CA . GLU B 1 84 ? -20.203 -0.057 12.094 1 93.44 84 GLU B CA 1
ATOM 2777 C C . GLU B 1 84 ? -20.938 0.482 10.875 1 93.44 84 GLU B C 1
ATOM 2779 O O . GLU B 1 84 ? -22.047 0.044 10.562 1 93.44 84 GLU B O 1
ATOM 2784 N N . ARG B 1 85 ? -20.312 1.325 10.211 1 94.69 85 ARG B N 1
ATOM 2785 C CA . ARG B 1 85 ? -20.938 1.943 9.039 1 94.69 85 ARG B CA 1
ATOM 2786 C C . ARG B 1 85 ? -20.656 1.124 7.781 1 94.69 85 ARG B C 1
ATOM 2788 O O . ARG B 1 85 ? -21.141 1.468 6.699 1 94.69 85 ARG B O 1
ATOM 2795 N N . GLY B 1 86 ? -19.875 0.092 7.867 1 95.06 86 GLY B N 1
ATOM 2796 C CA . GLY B 1 86 ? -19.625 -0.83 6.77 1 95.06 86 GLY B CA 1
ATOM 2797 C C . GLY B 1 86 ? -18.641 -0.3 5.754 1 95.06 86 GLY B C 1
ATOM 2798 O O . GLY B 1 86 ? -18.688 -0.673 4.578 1 95.06 86 GLY B O 1
ATOM 2799 N N . LEU B 1 87 ? -17.766 0.569 6.199 1 96.69 87 LEU B N 1
ATOM 2800 C CA . LEU B 1 87 ? -16.812 1.139 5.258 1 96.69 87 LEU B CA 1
ATOM 2801 C C . LEU B 1 87 ? -15.836 0.076 4.766 1 96.69 87 LEU B C 1
ATOM 2803 O O . LEU B 1 87 ? -15.227 0.227 3.703 1 96.69 87 LEU B O 1
ATOM 2807 N N . ASP B 1 88 ? -15.648 -1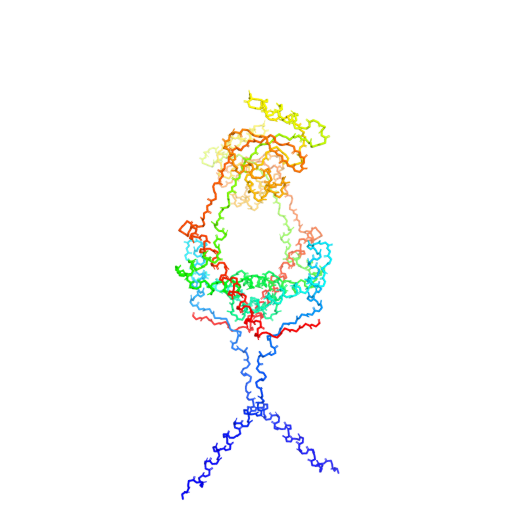.021 5.566 1 96.38 88 ASP B N 1
ATOM 2808 C CA . ASP B 1 88 ? -14.82 -2.137 5.129 1 96.38 88 ASP B CA 1
ATOM 2809 C C . ASP B 1 88 ? -15.438 -2.842 3.922 1 96.38 88 ASP B C 1
ATOM 2811 O O . ASP B 1 88 ? -14.719 -3.279 3.02 1 96.38 88 ASP B O 1
ATOM 2815 N N . ARG B 1 89 ? -16.734 -2.9 3.785 1 93.81 89 ARG B N 1
ATOM 2816 C CA . ARG B 1 89 ? -17.438 -3.629 2.74 1 93.81 89 ARG B CA 1
ATOM 2817 C C . ARG B 1 89 ? -17.234 -2.979 1.378 1 93.81 89 ARG B C 1
ATOM 2819 O O . ARG B 1 89 ? -17.203 -3.664 0.354 1 93.81 89 ARG B O 1
ATOM 2826 N N . ASP B 1 90 ? -17.016 -1.689 1.396 1 90.62 90 ASP B N 1
ATOM 2827 C CA . ASP B 1 90 ? -16.938 -0.955 0.137 1 90.62 90 ASP B CA 1
ATOM 2828 C C . ASP B 1 90 ? -15.477 -0.688 -0.255 1 90.62 90 ASP B C 1
ATOM 2830 O O . ASP B 1 90 ? -15.211 -0.028 -1.262 1 90.62 90 ASP B O 1
ATOM 2834 N N . ASP B 1 91 ? -14.617 -1.179 0.523 1 96 91 ASP B N 1
ATOM 2835 C CA . ASP B 1 91 ? -13.195 -0.936 0.277 1 96 91 ASP B CA 1
ATOM 2836 C C . ASP B 1 91 ? -12.5 -2.203 -0.217 1 96 91 ASP B C 1
ATOM 2838 O O . ASP B 1 91 ? -12.203 -3.1 0.572 1 96 91 ASP B O 1
ATOM 2842 N N . PRO B 1 92 ? -12.18 -2.232 -1.525 1 93.69 92 PRO B N 1
ATOM 2843 C CA . PRO B 1 92 ? -11.609 -3.461 -2.078 1 93.69 92 PRO B CA 1
ATOM 2844 C C . PRO B 1 92 ? -10.25 -3.803 -1.473 1 93.69 92 PRO B C 1
ATOM 2846 O O . PRO B 1 92 ? -9.891 -4.98 -1.378 1 93.69 92 PRO B O 1
ATOM 2849 N N . GLN B 1 93 ? -9.547 -2.801 -1.038 1 95.75 93 GLN B N 1
ATOM 2850 C CA . GLN B 1 93 ? -8.234 -3.066 -0.464 1 95.75 93 GLN B CA 1
ATOM 2851 C C . GLN B 1 93 ? -8.352 -3.729 0.905 1 95.75 93 GLN B C 1
ATOM 2853 O O . GLN B 1 93 ? -7.605 -4.652 1.221 1 95.75 93 GLN B O 1
ATOM 2858 N N . VAL B 1 94 ? -9.289 -3.238 1.646 1 97.62 94 VAL B N 1
ATOM 2859 C CA . VAL B 1 94 ? -9.523 -3.828 2.959 1 97.62 94 VAL B CA 1
ATOM 2860 C C . VAL B 1 94 ? -10.039 -5.258 2.799 1 97.62 94 VAL B C 1
ATOM 2862 O O . VAL B 1 94 ? -9.547 -6.18 3.449 1 97.62 94 VAL B O 1
ATOM 2865 N N . ARG B 1 95 ? -11 -5.516 1.928 1 97.06 95 ARG B N 1
ATOM 2866 C CA . ARG B 1 95 ? -11.594 -6.832 1.713 1 97.06 95 ARG B CA 1
ATOM 2867 C C . ARG B 1 95 ? -10.531 -7.836 1.266 1 97.06 95 ARG B C 1
ATOM 2869 O O . ARG B 1 95 ? -10.461 -8.945 1.8 1 97.06 95 ARG B O 1
ATOM 2876 N N . SER B 1 96 ? -9.742 -7.41 0.288 1 96.69 96 SER B N 1
ATOM 2877 C CA . SER B 1 96 ? -8.719 -8.297 -0.252 1 96.69 96 SER B CA 1
ATOM 2878 C C . SER B 1 96 ? -7.691 -8.664 0.814 1 96.69 96 SER B C 1
ATOM 2880 O O . SER B 1 96 ? -7.281 -9.828 0.912 1 96.69 96 SER B O 1
ATOM 2882 N N . ARG B 1 97 ? -7.324 -7.703 1.594 1 97.5 97 ARG B N 1
ATOM 2883 C CA . ARG B 1 97 ? -6.32 -7.949 2.623 1 97.5 97 ARG B CA 1
ATOM 2884 C C . ARG B 1 97 ? -6.848 -8.906 3.686 1 97.5 97 ARG B C 1
ATOM 2886 O O . ARG B 1 97 ? -6.145 -9.836 4.098 1 97.5 97 ARG B O 1
ATOM 2893 N N . LEU B 1 98 ? -8.055 -8.68 4.066 1 97.75 98 LEU B N 1
ATOM 2894 C CA . LEU B 1 98 ? -8.641 -9.555 5.078 1 97.75 98 LEU B CA 1
ATOM 2895 C C . LEU B 1 98 ? -8.844 -10.961 4.531 1 97.75 98 LEU B C 1
ATOM 2897 O O . LEU B 1 98 ? -8.586 -11.945 5.23 1 97.75 98 LEU B O 1
ATOM 2901 N N . ALA B 1 99 ? -9.266 -11.086 3.312 1 97.5 99 ALA B N 1
ATOM 2902 C CA . ALA B 1 99 ? -9.398 -12.398 2.689 1 97.5 99 ALA B CA 1
ATOM 2903 C C . ALA B 1 99 ? -8.055 -13.109 2.609 1 97.5 99 ALA B C 1
ATOM 2905 O O . ALA B 1 99 ? -7.953 -14.297 2.914 1 97.5 99 ALA B O 1
ATOM 2906 N N . SER B 1 100 ? -7.078 -12.336 2.201 1 96.56 100 SER B N 1
ATOM 2907 C CA . SER B 1 100 ? -5.73 -12.898 2.113 1 96.56 100 SER B CA 1
ATOM 2908 C C . SER B 1 100 ? -5.223 -13.336 3.484 1 96.56 100 SER B C 1
ATOM 2910 O O . SER B 1 100 ? -4.598 -14.391 3.613 1 96.56 100 SER B O 1
ATOM 2912 N N . SER B 1 101 ? -5.461 -12.523 4.5 1 96.81 101 SER B N 1
ATOM 2913 C CA . SER B 1 101 ? -5.051 -12.875 5.855 1 96.81 101 SER B CA 1
ATOM 2914 C C . SER B 1 101 ? -5.688 -14.188 6.309 1 96.81 101 SER B C 1
ATOM 2916 O O . SER B 1 101 ? -5.027 -15.023 6.922 1 96.81 101 SER B O 1
ATOM 2918 N N . MET B 1 102 ? -6.887 -14.344 5.973 1 95.88 102 MET B N 1
ATOM 2919 C CA . MET B 1 102 ? -7.574 -15.586 6.305 1 95.88 102 MET B CA 1
ATOM 2920 C C . MET B 1 102 ? -6.957 -16.766 5.559 1 95.88 102 MET B C 1
ATOM 2922 O O . MET B 1 102 ? -6.836 -17.859 6.109 1 95.88 102 MET B O 1
ATOM 2926 N N . GLY B 1 103 ? -6.621 -16.484 4.266 1 94.81 103 GLY B N 1
ATOM 2927 C CA . GLY B 1 103 ? -5.895 -17.5 3.52 1 94.81 103 GLY B CA 1
ATOM 2928 C C . GLY B 1 103 ? -4.613 -17.938 4.199 1 94.81 103 GLY B C 1
ATOM 2929 O O . GLY B 1 103 ? -4.312 -19.125 4.262 1 94.81 103 GLY B O 1
ATOM 2930 N N . TYR B 1 104 ? -3.896 -17.031 4.781 1 93.88 104 TYR B N 1
ATOM 2931 C CA . TYR B 1 104 ? -2.65 -17.328 5.473 1 93.88 104 TYR B CA 1
ATOM 2932 C C . TYR B 1 104 ? -2.908 -18.156 6.723 1 93.88 104 TYR B C 1
ATOM 2934 O O . TYR B 1 104 ? -2.141 -19.078 7.039 1 93.88 104 TYR B O 1
ATOM 2942 N N . VAL B 1 105 ? -3.924 -17.844 7.395 1 93.94 105 VAL B N 1
ATOM 2943 C CA . VAL B 1 105 ? -4.297 -18.625 8.57 1 93.94 105 VAL B CA 1
ATOM 2944 C C . VAL B 1 105 ? -4.555 -20.078 8.18 1 93.94 105 VAL B C 1
ATOM 2946 O O . VAL B 1 105 ? -4.078 -21 8.844 1 93.94 105 VAL B O 1
ATOM 2949 N N . LEU B 1 106 ? -5.25 -20.25 7.098 1 92.25 106 LEU B N 1
ATOM 2950 C CA . LEU B 1 106 ? -5.562 -21.594 6.633 1 92.25 106 LEU B CA 1
ATOM 2951 C C . LEU B 1 106 ? -4.297 -22.328 6.195 1 92.25 106 LEU B C 1
ATOM 2953 O O . LEU B 1 106 ? -4.137 -23.516 6.465 1 92.25 106 LEU B O 1
ATOM 2957 N N . ASP B 1 107 ? -3.389 -21.531 5.535 1 91.81 107 ASP B N 1
ATOM 2958 C CA . ASP B 1 107 ? -2.119 -22.125 5.113 1 91.81 107 ASP B CA 1
ATOM 2959 C C . ASP B 1 107 ? -1.304 -22.594 6.316 1 91.81 107 ASP B C 1
ATOM 2961 O O . ASP B 1 107 ? -0.725 -23.672 6.297 1 91.81 107 ASP B O 1
ATOM 2965 N N . ALA B 1 108 ? -1.318 -21.812 7.355 1 91.62 108 ALA B N 1
ATOM 2966 C CA . ALA B 1 108 ? -0.562 -22.125 8.562 1 91.62 108 ALA B CA 1
ATOM 2967 C C . ALA B 1 108 ? -1.118 -23.391 9.234 1 91.62 108 ALA B C 1
ATOM 2969 O O . ALA B 1 108 ? -0.36 -24.203 9.75 1 91.62 108 ALA B O 1
ATOM 2970 N N . GLN B 1 109 ? -2.369 -23.516 9.188 1 88.19 109 GLN B N 1
ATOM 2971 C CA . GLN B 1 109 ? -3.004 -24.703 9.766 1 88.19 109 GLN B CA 1
ATOM 2972 C C . GLN B 1 109 ? -2.639 -25.953 8.977 1 88.19 109 GLN B C 1
ATOM 2974 O O . GLN B 1 109 ? -2.412 -27.016 9.57 1 88.19 109 GLN B O 1
ATOM 2979 N N . ALA B 1 110 ? -2.52 -25.828 7.637 1 87.69 110 ALA B N 1
ATOM 2980 C CA . ALA B 1 110 ? -2.168 -26.953 6.766 1 87.69 110 ALA B CA 1
ATOM 2981 C C . ALA B 1 110 ? -0.741 -27.422 7.027 1 87.69 110 ALA B C 1
ATOM 2983 O O . ALA B 1 110 ? -0.429 -28.609 6.852 1 87.69 110 ALA B O 1
ATOM 2984 N N . LEU B 1 111 ? 0.12 -26.438 7.449 1 89.25 111 LEU B N 1
ATOM 2985 C CA . LEU B 1 111 ? 1.542 -26.719 7.594 1 89.25 111 LEU B CA 1
ATOM 2986 C C . LEU B 1 111 ? 1.904 -26.938 9.062 1 89.25 111 LEU B C 1
ATOM 2988 O O . LEU B 1 111 ? 3.084 -26.938 9.422 1 89.25 111 LEU B O 1
ATOM 2992 N N . ALA B 1 112 ? 0.877 -27.109 9.883 1 84.94 112 ALA B N 1
ATOM 2993 C CA . ALA B 1 112 ? 1.091 -27.25 11.32 1 84.94 112 ALA B CA 1
ATOM 2994 C C . ALA B 1 112 ? 1.943 -28.484 11.633 1 84.94 112 ALA B C 1
ATOM 2996 O O . ALA B 1 112 ? 2.666 -28.5 12.633 1 84.94 112 ALA B O 1
ATOM 2997 N N . SER B 1 113 ? 1.853 -29.453 10.727 1 86.56 113 SER B N 1
ATOM 2998 C CA . SER B 1 113 ? 2.693 -30.625 10.914 1 86.56 113 SER B CA 1
ATOM 2999 C C . SER B 1 113 ? 3.643 -30.828 9.742 1 86.56 113 SER B C 1
ATOM 3001 O O . SER B 1 113 ? 3.225 -30.766 8.578 1 86.56 113 SER B O 1
ATOM 3003 N N . GLU B 1 114 ? 4.871 -31.016 10.102 1 90.88 114 GLU B N 1
ATOM 3004 C CA . GLU B 1 114 ? 5.863 -31.281 9.062 1 90.88 114 GLU B CA 1
ATOM 3005 C C . GLU B 1 114 ? 5.684 -32.688 8.477 1 90.88 114 GLU B C 1
ATOM 3007 O O . GLU B 1 114 ? 5.402 -33.625 9.203 1 90.88 114 GLU B O 1
ATOM 3012 N N . PRO B 1 115 ? 5.883 -32.688 7.117 1 95.19 115 PRO B N 1
ATOM 3013 C CA . PRO B 1 115 ? 5.812 -34.031 6.52 1 95.19 115 PRO B CA 1
ATOM 3014 C C . PRO B 1 115 ? 6.848 -35 7.102 1 95.19 115 PRO B C 1
ATOM 3016 O O . PRO B 1 115 ? 7.977 -34.594 7.391 1 95.19 115 PRO B O 1
ATOM 3019 N N . THR B 1 116 ? 6.426 -36.219 7.312 1 95.5 116 THR B N 1
ATOM 3020 C CA . THR B 1 116 ? 7.348 -37.25 7.758 1 95.5 116 THR B CA 1
ATOM 3021 C C . THR B 1 116 ? 8.18 -37.75 6.594 1 95.5 116 THR B C 1
ATOM 3023 O O . THR B 1 116 ? 7.852 -37.531 5.43 1 95.5 116 THR B O 1
ATOM 3026 N N . GLU B 1 117 ? 9.281 -38.438 6.984 1 96.5 117 GLU B N 1
ATOM 3027 C CA . GLU B 1 117 ? 10.109 -39.031 5.945 1 96.5 117 GLU B CA 1
ATOM 3028 C C . GLU B 1 117 ? 9.312 -40.031 5.109 1 96.5 117 GLU B C 1
ATOM 3030 O O . GLU B 1 117 ? 9.469 -40.094 3.887 1 96.5 117 GLU B O 1
ATOM 3035 N N . ASP B 1 118 ? 8.422 -40.688 5.758 1 97.56 118 ASP B N 1
ATOM 3036 C CA . ASP B 1 118 ? 7.594 -41.688 5.059 1 97.56 118 ASP B CA 1
ATOM 3037 C C . ASP B 1 118 ? 6.656 -41 4.066 1 97.56 118 ASP B C 1
ATOM 3039 O O . ASP B 1 118 ? 6.469 -41.469 2.947 1 97.56 118 ASP B O 1
ATOM 3043 N N . GLU B 1 119 ? 6.148 -39.906 4.457 1 97.31 119 GLU B N 1
ATOM 3044 C CA . GLU B 1 119 ? 5.266 -39.156 3.574 1 97.31 119 GLU B CA 1
ATOM 3045 C C . GLU B 1 119 ? 6.023 -38.594 2.375 1 97.31 119 GLU B C 1
ATOM 3047 O O . GLU B 1 119 ? 5.508 -38.562 1.256 1 97.31 119 GLU B O 1
ATOM 3052 N N . LEU B 1 120 ? 7.242 -38.188 2.627 1 98.06 120 LEU B N 1
ATOM 3053 C CA . LEU B 1 120 ? 8.078 -37.656 1.552 1 98.06 120 LEU B CA 1
ATOM 3054 C C . LEU B 1 120 ? 8.391 -38.75 0.528 1 98.06 120 LEU B C 1
ATOM 3056 O O . LEU B 1 120 ? 8.273 -38.5 -0.679 1 98.06 120 LEU B O 1
ATOM 3060 N N . ARG B 1 121 ? 8.758 -39.844 1.047 1 97.94 121 ARG B N 1
ATOM 3061 C CA . ARG B 1 121 ? 9.109 -40.938 0.163 1 97.94 121 ARG B CA 1
ATOM 3062 C C . ARG B 1 121 ? 7.895 -41.438 -0.628 1 97.94 121 ARG B C 1
ATOM 3064 O O . ARG B 1 121 ? 8.016 -41.781 -1.806 1 97.94 121 ARG B O 1
ATOM 3071 N N . ALA B 1 122 ? 6.777 -41.438 -0.014 1 98.06 122 ALA B N 1
ATOM 3072 C CA . ALA B 1 122 ? 5.547 -41.844 -0.7 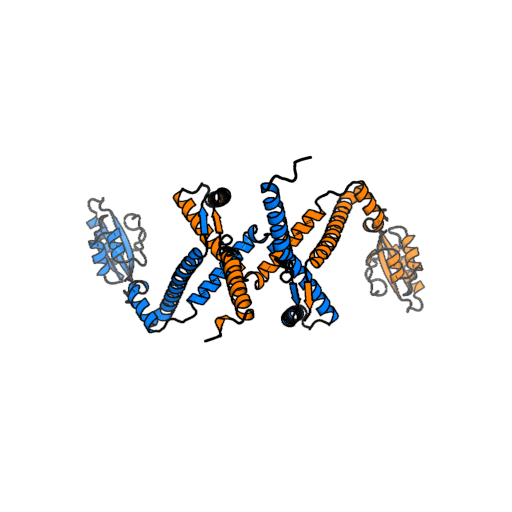1 98.06 122 ALA B CA 1
ATOM 3073 C C . ALA B 1 122 ? 5.203 -40.844 -1.809 1 98.06 122 ALA B C 1
ATOM 3075 O O . ALA B 1 122 ? 4.812 -41.25 -2.906 1 98.06 122 ALA B O 1
ATOM 3076 N N . HIS B 1 123 ? 5.363 -39.531 -1.518 1 98.19 123 HIS B N 1
ATOM 3077 C CA . HIS B 1 123 ? 5.09 -38.5 -2.508 1 98.19 123 HIS B CA 1
ATOM 3078 C C . HIS B 1 123 ? 6.051 -38.594 -3.688 1 98.19 123 HIS B C 1
ATOM 3080 O O . HIS B 1 123 ? 5.637 -38.5 -4.844 1 98.19 123 HIS B O 1
ATOM 3086 N N . PHE B 1 124 ? 7.348 -38.844 -3.344 1 98.25 124 PHE B N 1
ATOM 3087 C CA . PHE B 1 124 ? 8.359 -39.031 -4.379 1 98.25 124 PHE B CA 1
ATOM 3088 C C . PHE B 1 124 ? 7.996 -40.219 -5.277 1 98.25 124 PHE B C 1
ATOM 3090 O O . PHE B 1 124 ? 8.031 -40.094 -6.504 1 98.25 124 PHE B O 1
ATOM 3097 N N . ALA B 1 125 ? 7.578 -41.312 -4.664 1 97.75 125 ALA B N 1
ATOM 3098 C CA . ALA B 1 125 ? 7.246 -42.531 -5.402 1 97.75 125 ALA B CA 1
ATOM 3099 C C . ALA B 1 125 ? 6.043 -42.312 -6.316 1 97.75 125 ALA B C 1
ATOM 3101 O O . ALA B 1 125 ? 6.012 -42.812 -7.438 1 97.75 125 ALA B O 1
ATOM 3102 N N . ALA B 1 126 ? 5.188 -41.531 -5.871 1 97.5 126 ALA B N 1
ATOM 3103 C CA . ALA B 1 126 ? 3.951 -41.312 -6.613 1 97.5 126 ALA B CA 1
ATOM 3104 C C . ALA B 1 126 ? 4.18 -40.344 -7.773 1 97.5 126 ALA B C 1
ATOM 3106 O O . ALA B 1 126 ? 3.385 -40.281 -8.719 1 97.5 126 ALA B O 1
ATOM 3107 N N . HIS B 1 127 ? 5.297 -39.562 -7.664 1 97.25 127 HIS B N 1
ATOM 3108 C CA . HIS B 1 127 ? 5.535 -38.562 -8.68 1 97.25 127 HIS B CA 1
ATOM 3109 C C . HIS B 1 127 ? 6.961 -38.625 -9.219 1 97.25 127 HIS B C 1
ATOM 3111 O O . HIS B 1 127 ? 7.578 -37.594 -9.508 1 97.25 127 HIS B O 1
ATOM 3117 N N . ARG B 1 128 ? 7.453 -39.75 -9.328 1 95.44 128 ARG B N 1
ATOM 3118 C CA . ARG B 1 128 ? 8.844 -40 -9.703 1 95.44 128 ARG B CA 1
ATOM 3119 C C . ARG B 1 128 ? 9.18 -39.312 -11.016 1 95.44 128 ARG B C 1
ATOM 3121 O O . ARG B 1 128 ? 10.305 -38.844 -11.211 1 95.44 128 ARG B O 1
ATOM 3128 N N . GLU B 1 129 ? 8.211 -39.25 -11.945 1 94.5 129 GLU B N 1
ATOM 3129 C CA . GLU B 1 129 ? 8.438 -38.688 -13.273 1 94.5 129 GLU B CA 1
ATOM 3130 C C . GLU B 1 129 ? 8.828 -37.21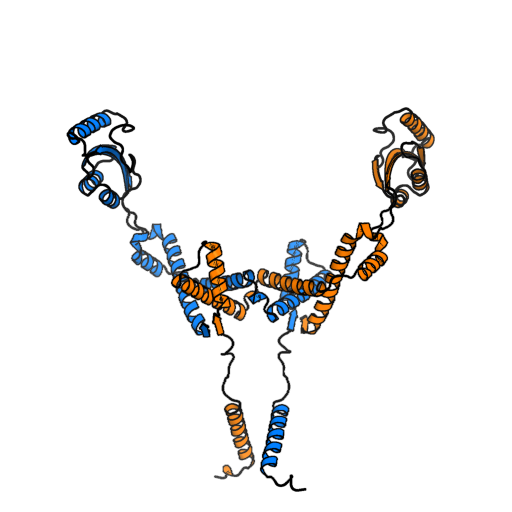9 -13.188 1 94.5 129 GLU B C 1
ATOM 3132 O O . GLU B 1 129 ? 9.508 -36.688 -14.07 1 94.5 129 GLU B O 1
ATOM 3137 N N . GLN B 1 130 ? 8.422 -36.594 -12.125 1 95.38 130 GLN B N 1
ATOM 3138 C CA . GLN B 1 130 ? 8.703 -35.156 -11.953 1 95.38 130 GLN B CA 1
ATOM 3139 C C . GLN B 1 130 ? 10.195 -34.906 -11.703 1 95.38 130 GLN B C 1
ATOM 3141 O O . GLN B 1 130 ? 10.703 -33.844 -11.969 1 95.38 130 GLN B O 1
ATOM 3146 N N . TRP B 1 131 ? 10.883 -35.844 -11.219 1 96.06 131 TRP B N 1
ATOM 3147 C CA . TRP B 1 131 ? 12.281 -35.656 -10.852 1 96.06 131 TRP B CA 1
ATOM 3148 C C . TRP B 1 131 ? 13.195 -36.531 -11.695 1 96.06 131 TRP B C 1
ATOM 3150 O O . TRP B 1 131 ? 14.406 -36.594 -11.438 1 96.06 131 TRP B O 1
ATOM 3160 N N . ALA B 1 132 ? 12.586 -37.219 -12.625 1 94.81 132 ALA B N 1
ATOM 3161 C CA . ALA B 1 132 ? 13.359 -37.969 -13.625 1 94.81 132 ALA B CA 1
ATOM 3162 C C . ALA B 1 132 ? 13.656 -37.094 -14.836 1 94.81 132 ALA B C 1
ATOM 3164 O O . ALA B 1 132 ? 12.906 -36.156 -15.133 1 94.81 132 ALA B O 1
ATOM 3165 N N . HIS B 1 133 ? 14.766 -37.281 -15.414 1 91.94 133 HIS B N 1
ATOM 3166 C CA . HIS B 1 133 ? 15.141 -36.562 -16.625 1 91.94 133 HIS B CA 1
ATOM 3167 C C . HIS B 1 133 ? 15.328 -37.5 -17.797 1 91.94 133 HIS B C 1
ATOM 3169 O O . HIS B 1 133 ? 15.922 -38.562 -17.656 1 91.94 133 HIS B O 1
ATOM 3175 N N . GLU B 1 134 ? 14.781 -37.156 -18.891 1 92.94 134 GLU B N 1
ATOM 3176 C CA . GLU B 1 134 ? 14.992 -37.906 -20.125 1 92.94 134 GLU B CA 1
ATOM 3177 C C . GLU B 1 134 ? 16.328 -37.562 -20.781 1 92.94 134 GLU B C 1
ATOM 3179 O O . GLU B 1 134 ? 16.859 -36.469 -20.562 1 92.94 134 GLU B O 1
ATOM 3184 N N . ALA B 1 135 ? 16.797 -38.594 -21.484 1 94 135 ALA B N 1
ATOM 3185 C CA . ALA B 1 135 ? 18 -38.312 -22.266 1 94 135 ALA B CA 1
ATOM 3186 C C . ALA B 1 135 ? 17.75 -37.219 -23.297 1 94 135 ALA B C 1
ATOM 3188 O O . ALA B 1 135 ? 16.656 -37.156 -23.875 1 94 135 ALA B O 1
ATOM 3189 N N . ARG B 1 136 ? 18.703 -36.406 -23.5 1 96.69 136 ARG B N 1
ATOM 3190 C CA . ARG B 1 136 ? 18.578 -35.312 -24.469 1 96.69 136 ARG B CA 1
ATOM 3191 C C . ARG B 1 136 ? 19.797 -35.25 -25.391 1 96.69 136 ARG B C 1
ATOM 3193 O O . ARG B 1 136 ? 20.875 -35.719 -25.016 1 96.69 136 ARG B O 1
ATOM 3200 N N . ILE B 1 137 ? 19.578 -34.781 -26.547 1 96.88 137 ILE B N 1
ATOM 3201 C CA . ILE B 1 137 ? 20.625 -34.781 -27.562 1 96.88 137 ILE B CA 1
ATOM 3202 C C . ILE B 1 137 ? 20.688 -33.406 -28.234 1 96.88 137 ILE B C 1
ATOM 3204 O O . ILE B 1 137 ? 19.656 -32.812 -28.531 1 96.88 137 ILE B O 1
ATOM 3208 N N . ASP B 1 138 ? 21.875 -32.906 -28.406 1 97.62 138 ASP B N 1
ATOM 3209 C CA . ASP B 1 138 ? 22.188 -31.781 -29.297 1 97.62 138 ASP B CA 1
ATOM 3210 C C . ASP B 1 138 ? 22.75 -32.281 -30.625 1 97.62 138 ASP B C 1
ATOM 3212 O O . ASP B 1 138 ? 23.625 -33.125 -30.656 1 97.62 138 ASP B O 1
ATOM 3216 N N . PHE B 1 139 ? 22.219 -31.781 -31.688 1 97.06 139 PHE B N 1
ATOM 3217 C CA . PHE B 1 139 ? 22.828 -32.219 -32.938 1 97.06 139 PHE B CA 1
ATOM 3218 C C . PHE B 1 139 ? 22.75 -31.094 -33.969 1 97.06 139 PHE B C 1
ATOM 3220 O O . PHE B 1 139 ? 22 -30.141 -33.812 1 97.06 139 PHE B O 1
ATOM 3227 N N . THR B 1 140 ? 23.609 -31.094 -34.875 1 97.25 140 THR B N 1
ATOM 3228 C CA . THR B 1 140 ? 23.688 -30.25 -36.062 1 97.25 140 THR B CA 1
ATOM 3229 C C . THR B 1 140 ? 23.328 -31.031 -37.312 1 97.25 140 THR B C 1
ATOM 3231 O O . THR B 1 140 ? 23.656 -32.219 -37.438 1 97.25 140 THR B O 1
ATOM 3234 N N . GLN B 1 141 ? 22.641 -30.328 -38.219 1 97.38 141 GLN B N 1
ATOM 3235 C CA . GLN B 1 141 ? 22.266 -31.031 -39.438 1 97.38 141 GLN B CA 1
ATOM 3236 C C . GLN B 1 141 ? 22.5 -30.156 -40.656 1 97.38 141 GLN B C 1
ATOM 3238 O O . GLN B 1 141 ? 22.516 -28.922 -40.562 1 97.38 141 GLN B O 1
ATOM 3243 N N . VAL B 1 142 ? 22.734 -30.781 -41.781 1 97.88 142 VAL B N 1
ATOM 3244 C CA . VAL B 1 142 ? 22.656 -30.219 -43.125 1 97.88 142 VAL B CA 1
ATOM 3245 C C . VAL B 1 142 ? 21.578 -30.969 -43.906 1 97.88 142 VAL B C 1
ATOM 3247 O O . VAL B 1 142 ? 21.672 -32.188 -44.094 1 97.88 142 VAL B O 1
ATOM 3250 N N . PHE B 1 143 ? 20.641 -30.234 -44.375 1 98.06 143 PHE B N 1
ATOM 3251 C CA . PHE B 1 143 ? 19.438 -30.828 -44.938 1 98.06 143 PHE B CA 1
ATOM 3252 C C . PHE B 1 143 ? 19.453 -30.797 -46.438 1 98.06 143 PHE B C 1
ATOM 3254 O O . PHE B 1 143 ? 19.906 -29.812 -47.031 1 98.06 143 PHE B O 1
ATOM 3261 N N . VAL B 1 144 ? 18.969 -31.922 -47.062 1 98.19 144 VAL B N 1
ATOM 3262 C CA . VAL B 1 144 ? 18.719 -31.984 -48.5 1 98.19 144 VAL B CA 1
ATOM 3263 C C . VAL B 1 144 ? 17.281 -32.469 -48.75 1 98.19 144 VAL B C 1
ATOM 3265 O O . VAL B 1 144 ? 16.906 -33.562 -48.344 1 98.19 144 VAL B O 1
ATOM 3268 N N . SER B 1 145 ? 16.547 -31.703 -49.406 1 97.81 145 SER B N 1
ATOM 3269 C CA . SER B 1 145 ? 15.141 -31.969 -49.625 1 97.81 145 SER B CA 1
ATOM 3270 C C . SER B 1 145 ? 14.938 -33.156 -50.562 1 97.81 145 SER B C 1
ATOM 3272 O O . SER B 1 145 ? 15.695 -33.344 -51.5 1 97.81 145 SER B O 1
ATOM 3274 N N . SER B 1 146 ? 13.867 -33.875 -50.344 1 96.38 146 SER B N 1
ATOM 3275 C CA . SER B 1 146 ? 13.5 -35.031 -51.188 1 96.38 146 SER B CA 1
ATOM 3276 C C . SER B 1 146 ? 13.016 -34.562 -52.531 1 96.38 146 SER B C 1
ATOM 3278 O O . SER B 1 146 ? 12.852 -35.375 -53.469 1 96.38 146 SER B O 1
ATOM 3280 N N . GLU B 1 147 ? 12.828 -33.344 -52.688 1 95.88 147 GLU B N 1
ATOM 3281 C CA . GLU B 1 147 ? 12.344 -32.781 -53.938 1 95.88 147 GLU B CA 1
ATOM 3282 C C . GLU B 1 147 ? 13.406 -32.875 -55.031 1 95.88 147 GLU B C 1
ATOM 3284 O O . GLU B 1 147 ? 13.094 -32.781 -56.219 1 95.88 147 GLU B O 1
ATOM 3289 N N . HIS B 1 148 ? 14.625 -33.031 -54.562 1 96.44 148 HIS B N 1
ATOM 3290 C CA . HIS B 1 148 ? 15.688 -33.219 -55.531 1 96.44 148 HIS B CA 1
ATOM 3291 C C . HIS B 1 148 ? 15.664 -34.625 -56.125 1 96.44 148 HIS B C 1
ATOM 3293 O O . HIS B 1 148 ? 15.492 -35.594 -55.375 1 96.44 148 HIS B O 1
ATOM 3299 N N . GLU B 1 149 ? 15.797 -34.781 -57.406 1 94.12 149 GLU B N 1
ATOM 3300 C CA . GLU B 1 149 ? 15.812 -36.062 -58.062 1 94.12 149 GLU B CA 1
ATOM 3301 C C . GLU B 1 149 ? 16.984 -36.906 -57.562 1 94.12 149 GLU B C 1
ATOM 3303 O O . GLU B 1 149 ? 16.875 -38.125 -57.406 1 94.12 149 GLU B O 1
ATOM 3308 N N . ASP B 1 150 ? 18 -36.281 -57.312 1 96.19 150 ASP B N 1
ATOM 3309 C CA . ASP B 1 150 ? 19.203 -36.969 -56.875 1 96.19 150 ASP B CA 1
ATOM 3310 C C . ASP B 1 150 ? 19.531 -36.625 -55.406 1 96.19 150 ASP B C 1
ATOM 3312 O O . ASP B 1 150 ? 20.703 -36.469 -55.062 1 96.19 150 ASP B O 1
ATOM 3316 N N . ALA B 1 151 ? 18.547 -36.562 -54.625 1 97.12 151 ALA B N 1
ATOM 3317 C CA . ALA B 1 151 ? 18.656 -36.062 -53.281 1 97.12 151 ALA B CA 1
ATOM 3318 C C . ALA B 1 151 ? 19.703 -36.875 -52.5 1 97.12 151 ALA B C 1
ATOM 3320 O O . ALA B 1 151 ? 20.547 -36.281 -51.781 1 97.12 151 ALA B O 1
ATOM 3321 N N . ARG B 1 152 ? 19.641 -38.156 -52.562 1 97.06 152 ARG B N 1
ATOM 3322 C CA . ARG B 1 152 ? 20.578 -39 -51.781 1 97.06 152 ARG B CA 1
ATOM 3323 C C . ARG B 1 152 ? 22.016 -38.719 -52.188 1 97.06 152 ARG B C 1
ATOM 3325 O O . ARG B 1 152 ? 22.891 -38.562 -51.344 1 97.06 152 ARG B O 1
ATOM 3332 N N . ALA B 1 153 ? 22.25 -38.719 -53.469 1 97.81 153 ALA B N 1
ATOM 3333 C CA . ALA B 1 153 ? 23.594 -38.469 -53.969 1 97.81 153 ALA B CA 1
ATOM 3334 C C . ALA B 1 153 ? 24.109 -37.125 -53.531 1 97.81 153 ALA B C 1
ATOM 3336 O O . ALA B 1 153 ? 25.281 -36.969 -53.156 1 97.81 153 ALA B O 1
ATOM 3337 N N . ARG B 1 154 ? 23.203 -36.156 -53.625 1 97.56 154 ARG B N 1
ATOM 3338 C CA . ARG B 1 154 ? 23.562 -34.844 -53.156 1 97.56 154 ARG B CA 1
ATOM 3339 C C . ARG B 1 154 ? 23.938 -34.844 -51.688 1 97.56 154 ARG B C 1
ATOM 3341 O O . ARG B 1 154 ? 24.938 -34.219 -51.281 1 97.56 154 ARG B O 1
ATOM 3348 N N . ALA B 1 155 ? 23.203 -35.531 -50.906 1 98.38 155 ALA B N 1
ATOM 3349 C CA . ALA B 1 155 ? 23.438 -35.625 -49.469 1 98.38 155 ALA B CA 1
ATOM 3350 C C . ALA B 1 155 ? 24.75 -36.344 -49.188 1 98.38 155 ALA B C 1
ATOM 3352 O O . ALA B 1 155 ? 25.484 -35.969 -48.25 1 98.38 155 ALA B O 1
ATOM 3353 N N . GLU B 1 156 ? 25.062 -37.375 -49.875 1 98.12 156 GLU B N 1
ATOM 3354 C CA . GLU B 1 156 ? 26.312 -38.125 -49.719 1 98.12 156 GLU B CA 1
ATOM 3355 C C . GLU B 1 156 ? 27.516 -37.25 -50 1 98.12 156 GLU B C 1
ATOM 3357 O O . GLU B 1 156 ? 28.547 -37.312 -49.344 1 98.12 156 GLU B O 1
ATOM 3362 N N . ALA B 1 157 ? 27.344 -36.5 -51 1 97.81 157 ALA B N 1
ATOM 3363 C CA . ALA B 1 157 ? 28.422 -35.562 -51.312 1 97.81 157 ALA B CA 1
ATOM 3364 C C . ALA B 1 157 ? 28.641 -34.562 -50.188 1 97.81 157 ALA B C 1
ATOM 3366 O O . ALA B 1 157 ? 29.797 -34.25 -49.844 1 97.81 157 ALA B O 1
ATOM 3367 N N . LEU B 1 158 ? 27.562 -34.094 -49.719 1 97.94 158 LEU B N 1
ATOM 3368 C CA . LEU B 1 158 ? 27.672 -33.125 -48.594 1 97.94 158 LEU B CA 1
ATOM 3369 C C . LEU B 1 158 ? 28.281 -33.812 -47.375 1 97.94 158 LEU B C 1
ATOM 3371 O O . LEU B 1 158 ? 29.062 -33.188 -46.656 1 97.94 158 LEU B O 1
ATOM 3375 N N . LEU B 1 159 ? 27.906 -35.031 -47.094 1 98.06 159 LEU B N 1
ATOM 3376 C CA . LEU B 1 159 ? 28.5 -35.812 -45.969 1 98.06 159 LEU B CA 1
ATOM 3377 C C . LEU B 1 159 ? 30.016 -35.844 -46.125 1 98.06 159 LEU B C 1
ATOM 3379 O O . LEU B 1 159 ? 30.75 -35.625 -45.156 1 98.06 159 LEU B O 1
ATOM 3383 N N . ALA B 1 160 ? 30.484 -36.156 -47.281 1 97.69 160 ALA B N 1
ATOM 3384 C CA . ALA B 1 160 ? 31.906 -36.219 -47.562 1 97.69 160 ALA B CA 1
ATOM 3385 C C . ALA B 1 160 ? 32.594 -34.875 -47.281 1 97.69 160 ALA B C 1
ATOM 3387 O O . ALA B 1 160 ? 33.688 -34.844 -46.719 1 97.69 160 ALA B O 1
ATOM 3388 N N . GLN B 1 161 ? 31.922 -33.844 -47.656 1 97.19 161 GLN B N 1
ATOM 3389 C CA . GLN B 1 161 ? 32.469 -32.5 -47.5 1 97.19 161 GLN B CA 1
ATOM 3390 C C . GLN B 1 161 ? 32.656 -32.156 -46.031 1 97.19 161 GLN B C 1
ATOM 3392 O O . GLN B 1 161 ? 33.719 -31.672 -45.625 1 97.19 161 GLN B O 1
ATOM 3397 N N . VAL B 1 162 ? 31.656 -32.5 -45.281 1 96.94 162 VAL B N 1
ATOM 3398 C CA . VAL B 1 162 ? 31.734 -32.125 -43.875 1 96.94 162 VAL B CA 1
ATOM 3399 C C . VAL B 1 162 ? 32.719 -33 -43.125 1 96.94 162 VAL B C 1
ATOM 3401 O O . VAL B 1 162 ? 33.406 -32.562 -42.188 1 96.94 162 VAL B O 1
ATOM 3404 N N . ILE B 1 163 ? 32.844 -34.219 -43.5 1 96 163 ILE B N 1
ATOM 3405 C CA . ILE B 1 163 ? 33.812 -35.125 -42.906 1 96 163 ILE B CA 1
ATOM 3406 C C . ILE B 1 163 ? 35.219 -34.625 -43.219 1 96 163 ILE B C 1
ATOM 3408 O O . ILE B 1 163 ? 36.125 -34.75 -42.375 1 96 163 ILE B O 1
ATOM 3412 N N . ALA B 1 164 ? 35.344 -34.031 -44.344 1 95.62 164 ALA B N 1
ATOM 3413 C CA . ALA B 1 164 ? 36.625 -33.469 -44.781 1 95.62 164 ALA B CA 1
ATOM 3414 C C . ALA B 1 164 ? 36.906 -32.156 -44.094 1 95.62 164 ALA B C 1
ATOM 3416 O O . ALA B 1 164 ? 37.969 -31.547 -44.281 1 95.62 164 ALA B O 1
ATOM 3417 N N . GLY B 1 165 ? 35.969 -31.609 -43.344 1 94.19 165 GLY B N 1
ATOM 3418 C CA . GLY B 1 165 ? 36.25 -30.453 -42.5 1 94.19 165 GLY B CA 1
ATOM 3419 C C . GLY B 1 165 ? 35.5 -29.219 -42.906 1 94.19 165 GLY B C 1
ATOM 3420 O O . GLY B 1 165 ? 35.656 -28.156 -42.281 1 94.19 165 GLY B O 1
ATOM 3421 N N . ALA B 1 166 ? 34.594 -29.375 -43.938 1 94.38 166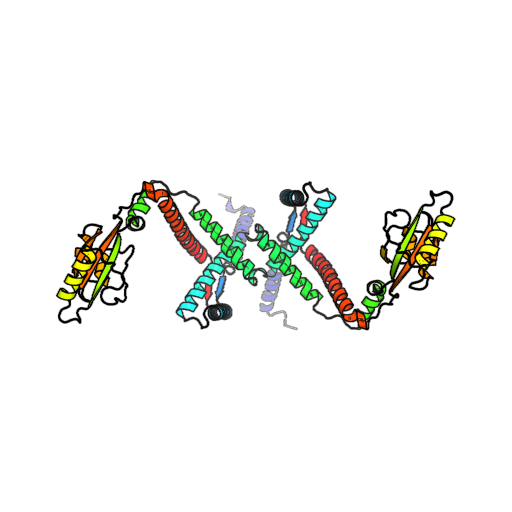 ALA B N 1
ATOM 3422 C CA . ALA B 1 166 ? 33.812 -28.219 -44.344 1 94.38 166 ALA B CA 1
ATOM 3423 C C . ALA B 1 166 ? 32.844 -27.812 -43.25 1 94.38 166 ALA B C 1
ATOM 3425 O O . ALA B 1 166 ? 32.281 -28.672 -42.531 1 94.38 166 ALA B O 1
ATOM 3426 N N . SER B 1 167 ? 32.656 -26.562 -43.125 1 94.56 167 SER B N 1
ATOM 3427 C CA . SER B 1 167 ? 31.641 -26.062 -42.188 1 94.56 167 SER B CA 1
ATOM 3428 C C . SER B 1 167 ? 30.234 -26.375 -42.688 1 94.56 167 SER B C 1
ATOM 3430 O O . SER B 1 167 ? 29.922 -26.141 -43.875 1 94.56 167 SER B O 1
ATOM 3432 N N . PRO B 1 168 ? 29.422 -26.828 -41.781 1 94.19 168 PRO B N 1
ATOM 3433 C CA . PRO B 1 168 ? 28.047 -27.094 -42.188 1 94.19 168 PRO B CA 1
ATOM 3434 C C . PRO B 1 168 ? 27.266 -25.828 -42.531 1 94.19 168 PRO B C 1
ATOM 3436 O O . PRO B 1 168 ? 26.25 -25.875 -43.25 1 94.19 168 PRO B O 1
ATOM 3439 N N . SER B 1 169 ? 27.734 -24.781 -42.031 1 91.44 169 SER B N 1
ATOM 3440 C CA . SER B 1 169 ? 27.062 -23.516 -42.281 1 91.44 169 SER B CA 1
ATOM 3441 C C . SER B 1 169 ? 27 -23.219 -43.781 1 91.44 169 SER B C 1
ATOM 3443 O O . SER B 1 169 ? 28.016 -23.312 -44.469 1 91.44 169 SER B O 1
ATOM 3445 N N . GLY B 1 170 ? 25.844 -22.922 -44.219 1 89.12 170 GLY B N 1
ATOM 3446 C CA . GLY B 1 170 ? 25.656 -22.531 -45.625 1 89.12 170 GLY B CA 1
ATOM 3447 C C . GLY B 1 170 ? 25.484 -23.703 -46.562 1 89.12 170 GLY B C 1
ATOM 3448 O O . GLY B 1 170 ? 25.297 -23.516 -47.75 1 89.12 170 GLY B O 1
ATOM 3449 N N . LEU B 1 171 ? 25.641 -24.844 -46.062 1 95.19 171 LEU B N 1
ATOM 3450 C CA . LEU B 1 171 ? 25.484 -26.031 -46.906 1 95.19 171 LEU B CA 1
ATOM 3451 C C . LEU B 1 171 ? 24.047 -26.531 -46.875 1 95.19 171 LEU B C 1
ATOM 3453 O O . LEU B 1 171 ? 23.312 -26.312 -45.906 1 95.19 171 LEU B O 1
ATOM 3457 N N . GLY B 1 172 ? 23.672 -27.172 -48 1 96.19 172 GLY B N 1
ATOM 3458 C CA . GLY B 1 172 ? 22.391 -27.844 -48.062 1 96.19 172 GLY B CA 1
ATOM 3459 C C . GLY B 1 172 ? 21.219 -26.906 -48.312 1 96.19 172 GLY B C 1
ATOM 3460 O O . GLY B 1 172 ? 21.422 -25.766 -48.75 1 96.19 172 GLY B O 1
ATOM 3461 N N . ASP B 1 173 ? 20.031 -27.5 -48.125 1 97.06 173 ASP B N 1
ATOM 3462 C CA . ASP B 1 173 ? 18.812 -26.734 -48.281 1 97.06 173 ASP B CA 1
ATOM 3463 C C . ASP B 1 173 ? 18.359 -26.109 -46.969 1 97.06 173 ASP B C 1
ATOM 3465 O O . ASP B 1 173 ? 18.812 -26.531 -45.906 1 97.06 173 ASP B O 1
ATOM 3469 N N . THR B 1 174 ? 17.578 -25.125 -47.094 1 95.31 174 THR B N 1
ATOM 3470 C CA . THR B 1 174 ? 17 -24.531 -45.875 1 95.31 174 THR B CA 1
ATOM 3471 C C . THR B 1 174 ? 15.977 -25.469 -45.25 1 95.31 174 THR B C 1
ATOM 3473 O O . THR B 1 174 ? 15.156 -26.062 -45.969 1 95.31 174 THR B O 1
ATOM 3476 N N . PHE B 1 175 ? 16.062 -25.609 -44.031 1 94.56 175 PHE B N 1
ATOM 3477 C CA . PHE B 1 175 ? 15.086 -26.375 -43.25 1 94.56 175 PHE B CA 1
ATOM 3478 C C . PHE B 1 175 ? 14.383 -25.484 -42.219 1 94.56 175 PHE B C 1
ATOM 3480 O O . PHE B 1 175 ? 15.031 -24.719 -41.5 1 94.56 175 PHE B O 1
ATOM 3487 N N . SER B 1 176 ? 13.078 -25.609 -42.156 1 93.19 176 SER B N 1
ATOM 3488 C CA . SER B 1 176 ? 12.281 -24.75 -41.312 1 93.19 176 SER B CA 1
ATOM 3489 C C . SER B 1 176 ? 12.734 -24.828 -39.875 1 93.19 176 SER B C 1
ATOM 3491 O O . SER B 1 176 ? 12.703 -23.828 -39.125 1 93.19 176 SER B O 1
ATOM 3493 N N . GLY B 1 177 ? 13.156 -25.875 -39.312 1 92.56 177 GLY B N 1
ATOM 3494 C CA . GLY B 1 177 ? 13.555 -26.062 -37.938 1 92.56 177 GLY B CA 1
ATOM 3495 C C . GLY B 1 177 ? 14.984 -25.625 -37.656 1 92.56 177 GLY B C 1
ATOM 3496 O O . GLY B 1 177 ? 15.43 -25.641 -36.5 1 92.56 177 GLY B O 1
ATOM 3497 N N . GLY B 1 178 ? 15.633 -25.375 -38.719 1 93.19 178 GLY B N 1
ATOM 3498 C CA . GLY B 1 178 ? 17 -24.891 -38.562 1 93.19 178 GLY B CA 1
ATOM 3499 C C . GLY B 1 178 ? 18.031 -25.984 -38.656 1 93.19 178 GLY B C 1
ATOM 3500 O O . GLY B 1 178 ? 17.719 -27.109 -39.031 1 93.19 178 GLY B O 1
ATOM 3501 N N . ARG B 1 179 ? 19.266 -25.578 -38.281 1 95.31 179 ARG B N 1
ATOM 3502 C CA . ARG B 1 179 ? 20.422 -26.469 -38.438 1 95.31 179 ARG B CA 1
ATOM 3503 C C . ARG B 1 179 ? 20.828 -27.094 -37.125 1 95.31 179 ARG B C 1
ATOM 3505 O O . ARG B 1 179 ? 21.359 -28.203 -37.062 1 95.31 179 ARG B O 1
ATOM 3512 N N . ARG B 1 180 ? 20.562 -26.281 -36.094 1 95.94 180 ARG B N 1
ATOM 3513 C CA . ARG B 1 180 ? 21.016 -26.734 -34.781 1 95.94 180 ARG B CA 1
ATOM 3514 C C . ARG B 1 180 ? 19.828 -27 -33.875 1 95.94 180 ARG B C 1
ATOM 3516 O O . ARG B 1 180 ? 18.938 -26.156 -33.719 1 95.94 180 ARG B O 1
ATOM 3523 N N . TYR B 1 181 ? 19.844 -28.141 -33.281 1 96.44 181 TYR B N 1
ATOM 3524 C CA . TYR B 1 181 ? 18.859 -28.531 -32.281 1 96.44 181 TYR B CA 1
ATOM 3525 C C . TYR B 1 181 ? 19.516 -28.766 -30.938 1 96.44 181 TYR B C 1
ATOM 3527 O O . TYR B 1 181 ? 20.547 -29.438 -30.844 1 96.44 181 TYR B O 1
ATOM 3535 N N . ARG B 1 182 ? 18.922 -28.188 -29.922 1 96.25 182 ARG B N 1
ATOM 3536 C CA . ARG B 1 182 ? 19.5 -28.312 -28.578 1 96.25 182 ARG B CA 1
ATOM 3537 C C . ARG B 1 182 ? 18.516 -28.953 -27.609 1 96.25 182 ARG B C 1
ATOM 3539 O O . ARG B 1 182 ? 17.344 -28.609 -27.594 1 96.25 182 ARG B O 1
ATOM 3546 N N . GLY B 1 183 ? 19.094 -29.922 -26.891 1 96.25 183 GLY B N 1
ATOM 3547 C CA . GLY B 1 183 ? 18.375 -30.5 -25.766 1 96.25 183 GLY B CA 1
ATOM 3548 C C . GLY B 1 183 ? 17.078 -31.188 -26.188 1 96.25 183 GLY B C 1
ATOM 3549 O O . GLY B 1 183 ? 16.062 -31.047 -25.516 1 96.25 183 GLY B O 1
ATOM 3550 N N . ARG B 1 184 ? 17.062 -31.922 -27.281 1 96.5 184 ARG B N 1
ATOM 3551 C CA . ARG B 1 184 ? 15.852 -32.594 -27.766 1 96.5 184 ARG B CA 1
ATOM 3552 C C . ARG B 1 184 ? 15.82 -34.062 -27.297 1 96.5 184 ARG B C 1
ATOM 3554 O O . ARG B 1 184 ? 16.859 -34.719 -27.266 1 96.5 184 ARG B O 1
ATOM 3561 N N . THR B 1 185 ? 14.633 -34.5 -26.969 1 96.69 185 THR B N 1
ATOM 3562 C CA . THR B 1 185 ? 14.469 -35.906 -26.656 1 96.69 185 THR B CA 1
ATOM 3563 C C . THR B 1 185 ? 14.305 -36.719 -27.938 1 96.69 185 THR B C 1
ATOM 3565 O O . THR B 1 185 ? 13.953 -36.188 -28.984 1 96.69 185 THR B O 1
ATOM 3568 N N . ILE B 1 186 ? 14.562 -38.062 -27.797 1 95 186 ILE B N 1
ATOM 3569 C CA . ILE B 1 186 ? 14.398 -38.938 -28.938 1 95 186 ILE B CA 1
ATOM 3570 C C . ILE B 1 186 ? 12.945 -38.938 -29.406 1 95 186 ILE B C 1
ATOM 3572 O O . ILE B 1 186 ? 12.672 -38.938 -30.609 1 95 186 ILE B O 1
ATOM 3576 N N . ALA B 1 187 ? 12.102 -38.875 -28.469 1 95.25 187 ALA B N 1
ATOM 3577 C CA . ALA B 1 187 ? 10.68 -38.844 -28.797 1 95.25 187 ALA B CA 1
ATOM 3578 C C . ALA B 1 187 ? 10.344 -37.562 -29.609 1 95.25 187 ALA B C 1
ATOM 3580 O O . ALA B 1 187 ? 9.578 -37.625 -30.578 1 95.25 187 ALA B O 1
ATOM 3581 N N . GLN B 1 188 ? 10.914 -36.5 -29.297 1 96.75 188 GLN B N 1
ATOM 3582 C CA . GLN B 1 188 ? 10.703 -35.25 -30.016 1 96.75 188 GLN B CA 1
ATOM 3583 C C . GLN B 1 188 ? 11.273 -35.344 -31.438 1 96.75 188 GLN B C 1
ATOM 3585 O O . GLN B 1 188 ? 10.656 -34.844 -32.375 1 96.75 188 GLN B O 1
ATOM 3590 N N . LEU B 1 189 ? 12.383 -35.969 -31.531 1 96.75 189 LEU B N 1
ATOM 3591 C CA . LEU B 1 189 ? 12.977 -36.125 -32.844 1 96.75 189 LEU B CA 1
ATOM 3592 C C . LEU B 1 189 ? 12.102 -37.031 -33.75 1 96.75 189 LEU B C 1
ATOM 3594 O O . LEU B 1 189 ? 11.938 -36.75 -34.938 1 96.75 189 LEU B O 1
ATOM 3598 N N . GLU B 1 190 ? 11.625 -38.031 -33.156 1 97 190 GLU B N 1
ATOM 3599 C CA . GLU B 1 190 ? 10.734 -38.906 -33.906 1 97 190 GLU B CA 1
ATOM 3600 C C . GLU B 1 190 ? 9.5 -38.156 -34.375 1 97 190 GLU B C 1
ATOM 3602 O O . GLU B 1 190 ? 9.055 -38.344 -35.531 1 97 190 GLU B O 1
ATOM 3607 N N . GLU B 1 191 ? 8.992 -37.312 -33.531 1 96.94 191 GLU B N 1
ATOM 3608 C CA . GLU B 1 191 ? 7.812 -36.531 -33.906 1 96.94 191 GLU B CA 1
ATOM 3609 C C . GLU B 1 191 ? 8.109 -35.594 -35.062 1 96.94 191 GLU B C 1
ATOM 3611 O O . GLU B 1 191 ? 7.281 -35.438 -35.969 1 96.94 191 GLU B O 1
ATOM 3616 N N . ILE B 1 192 ? 9.266 -35 -35.062 1 96.06 192 ILE B N 1
ATOM 3617 C CA . ILE B 1 192 ? 9.625 -34.031 -36.062 1 96.06 192 ILE B CA 1
ATOM 3618 C C . ILE B 1 192 ? 10.062 -34.719 -37.344 1 96.06 192 ILE B C 1
ATOM 3620 O O . ILE B 1 192 ? 9.547 -34.406 -38.438 1 96.06 192 ILE B O 1
ATOM 3624 N N . PHE B 1 193 ? 10.93 -35.781 -37.219 1 97.06 193 PHE B N 1
ATOM 3625 C CA . PHE B 1 193 ? 11.656 -36.25 -38.406 1 97.06 193 PHE B CA 1
ATOM 3626 C C . PHE B 1 193 ? 11.188 -37.656 -38.781 1 97.06 193 PHE B C 1
ATOM 3628 O O . PHE B 1 193 ? 11.422 -38.094 -39.906 1 97.06 193 PHE B O 1
ATOM 3635 N N . GLY B 1 194 ? 10.609 -38.375 -37.875 1 96.88 194 GLY B N 1
ATOM 3636 C CA . GLY B 1 194 ? 10.266 -39.781 -38.094 1 96.88 194 GLY B CA 1
ATOM 3637 C C . GLY B 1 194 ? 11.188 -40.75 -37.344 1 96.88 194 GLY B C 1
ATOM 3638 O O . GLY B 1 194 ? 12.234 -40.344 -36.844 1 96.88 194 GLY B O 1
ATOM 3639 N N . ALA B 1 195 ? 10.852 -42.062 -37.344 1 97.19 195 ALA B N 1
ATOM 3640 C CA . ALA B 1 195 ? 11.492 -43.062 -36.5 1 97.19 195 ALA B CA 1
ATOM 3641 C C . ALA B 1 195 ? 12.898 -43.375 -37 1 97.19 195 ALA B C 1
ATOM 3643 O O . ALA B 1 195 ? 13.812 -43.594 -36.188 1 97.19 195 ALA B O 1
ATOM 3644 N N . GLU B 1 196 ? 13.055 -43.375 -38.281 1 96.94 196 GLU B N 1
ATOM 3645 C CA . GLU B 1 196 ? 14.336 -43.781 -38.844 1 96.94 196 GLU B CA 1
ATOM 3646 C C . GLU B 1 196 ? 15.445 -42.781 -38.469 1 96.94 196 GLU B C 1
ATOM 3648 O O . GLU B 1 196 ? 16.516 -43.188 -38 1 96.94 196 GLU B O 1
ATOM 3653 N N . LEU B 1 197 ? 15.156 -41.594 -38.625 1 97.56 197 LEU B N 1
ATOM 3654 C CA . LEU B 1 197 ? 16.156 -40.625 -38.25 1 97.56 197 LEU B CA 1
ATOM 3655 C C . LEU B 1 197 ? 16.406 -40.625 -36.75 1 97.56 197 LEU B C 1
ATOM 3657 O O . LEU B 1 197 ? 17.562 -40.594 -36.312 1 97.56 197 LEU B O 1
ATOM 3661 N N . ALA B 1 198 ? 15.352 -40.656 -35.969 1 97.25 198 ALA B N 1
ATOM 3662 C CA . ALA B 1 198 ? 15.477 -40.625 -34.531 1 97.25 198 ALA B CA 1
ATOM 3663 C C . ALA B 1 198 ? 16.328 -41.812 -34.031 1 97.25 198 ALA B C 1
ATOM 3665 O O . ALA B 1 198 ? 17.219 -41.625 -33.188 1 97.25 198 ALA B O 1
ATOM 3666 N N . ARG B 1 199 ? 16.094 -42.969 -34.562 1 95.88 199 ARG B N 1
ATOM 3667 C CA . ARG B 1 199 ? 16.859 -44.156 -34.156 1 95.88 199 ARG B CA 1
ATOM 3668 C C . ARG B 1 199 ? 18.312 -44.031 -34.562 1 95.88 199 ARG B C 1
ATOM 3670 O O . ARG B 1 199 ? 19.219 -44.438 -33.844 1 95.88 199 ARG B O 1
ATOM 3677 N N . GLY B 1 200 ? 18.484 -43.531 -35.719 1 96.69 200 GLY B N 1
ATOM 3678 C CA . GLY B 1 200 ? 19.844 -43.312 -36.188 1 96.69 200 GLY B CA 1
ATOM 3679 C C . GLY B 1 200 ? 20.641 -42.375 -35.281 1 96.69 200 GLY B C 1
ATOM 3680 O O . GLY B 1 200 ? 21.766 -42.719 -34.875 1 96.69 200 GLY B O 1
ATOM 3681 N N . VAL B 1 201 ? 20 -41.25 -34.938 1 96.88 201 VAL B N 1
ATOM 3682 C CA . VAL B 1 201 ? 20.656 -40.281 -34.062 1 96.88 201 VAL B CA 1
ATOM 3683 C C . VAL B 1 201 ? 20.953 -40.938 -32.719 1 96.88 201 VAL B C 1
ATOM 3685 O O . VAL B 1 201 ? 22.031 -40.75 -32.125 1 96.88 201 VAL B O 1
ATOM 3688 N N . GLU B 1 202 ? 20.047 -41.688 -32.219 1 94.56 202 GLU B N 1
ATOM 3689 C CA . GLU B 1 202 ? 20.188 -42.344 -30.922 1 94.56 202 GLU B CA 1
ATOM 3690 C C . GLU B 1 202 ? 21.406 -43.25 -30.906 1 94.56 202 GLU B C 1
ATOM 3692 O O . GLU B 1 202 ? 22.094 -43.375 -29.891 1 94.56 202 GLU B O 1
ATOM 3697 N N . SER B 1 203 ? 21.734 -43.812 -32.062 1 94.44 203 SER B N 1
ATOM 3698 C CA . SER B 1 203 ? 22.75 -44.844 -32.094 1 94.44 203 SER B CA 1
ATOM 3699 C C . SER B 1 203 ? 24.109 -44.281 -32.5 1 94.44 203 SER B C 1
ATOM 3701 O O . SER B 1 203 ? 25.141 -44.938 -32.375 1 94.44 203 SER B O 1
ATOM 3703 N N . MET B 1 204 ? 24.094 -43.062 -32.844 1 95.5 204 MET B N 1
ATOM 3704 C CA . MET B 1 204 ? 25.312 -42.438 -33.375 1 95.5 204 MET B CA 1
ATOM 3705 C C . MET B 1 204 ? 26.266 -42.125 -32.25 1 95.5 204 MET B C 1
ATOM 3707 O O . MET B 1 204 ? 25.844 -41.812 -31.125 1 95.5 204 MET B O 1
ATOM 3711 N N . GLU B 1 205 ? 27.516 -42.188 -32.562 1 95 205 GLU B N 1
ATOM 3712 C CA . GLU B 1 205 ? 28.547 -41.719 -31.672 1 95 205 GLU B CA 1
ATOM 3713 C C . GLU B 1 205 ? 28.641 -40.188 -31.688 1 95 205 GLU B C 1
ATOM 3715 O O . GLU B 1 205 ? 28.516 -39.562 -32.75 1 95 205 GLU B O 1
ATOM 3720 N N . GLN B 1 206 ? 28.891 -39.656 -30.5 1 96 206 GLN B N 1
ATOM 3721 C CA . GLN B 1 206 ? 29.078 -38.219 -30.422 1 96 206 GLN B CA 1
ATOM 3722 C C . GLN B 1 206 ? 30.234 -37.75 -31.312 1 96 206 GLN B C 1
ATOM 3724 O O . GLN B 1 206 ? 31.297 -38.375 -31.312 1 96 206 GLN B O 1
ATOM 3729 N N . GLY B 1 207 ? 30 -36.75 -32.062 1 96 207 GLY B N 1
ATOM 3730 C CA . GLY B 1 207 ? 31.031 -36.156 -32.906 1 96 207 GLY B CA 1
ATOM 3731 C C . GLY B 1 207 ? 31.062 -36.688 -34.312 1 96 207 GLY B C 1
ATOM 3732 O O . GLY B 1 207 ? 31.609 -36.062 -35.219 1 96 207 GLY B O 1
ATOM 3733 N N . ALA B 1 208 ? 30.516 -37.875 -34.562 1 95.31 208 ALA B N 1
ATOM 3734 C CA . ALA B 1 208 ? 30.562 -38.5 -35.875 1 95.31 208 ALA B CA 1
ATOM 3735 C C . ALA B 1 208 ? 29.422 -38 -36.75 1 95.31 208 ALA B C 1
ATOM 3737 O O . ALA B 1 208 ? 28.328 -37.688 -36.25 1 95.31 208 ALA B O 1
ATOM 3738 N N . TRP B 1 209 ? 29.75 -37.875 -38.031 1 97.75 209 TRP B N 1
ATOM 3739 C CA . TRP B 1 209 ? 28.75 -37.5 -39.031 1 97.75 209 TRP B CA 1
ATOM 3740 C C . TRP B 1 209 ? 28.094 -38.75 -39.625 1 97.75 209 TRP B C 1
ATOM 3742 O O . TRP B 1 209 ? 28.766 -39.75 -39.844 1 97.75 209 TRP B O 1
ATOM 3752 N N . ALA B 1 210 ? 26.844 -38.656 -39.906 1 97.69 210 ALA B N 1
ATOM 3753 C CA . ALA B 1 210 ? 26.141 -39.75 -40.594 1 97.69 210 ALA B CA 1
ATOM 3754 C C . ALA B 1 210 ? 25 -39.188 -41.469 1 97.69 210 ALA B C 1
ATOM 3756 O O . ALA B 1 210 ? 24.562 -38.031 -41.281 1 97.69 210 ALA B O 1
ATOM 3757 N N . LEU B 1 211 ? 24.641 -39.938 -42.469 1 98.5 211 LEU B N 1
ATOM 3758 C CA . LEU B 1 211 ? 23.516 -39.625 -43.344 1 98.5 211 LEU B CA 1
ATOM 3759 C C . LEU B 1 211 ? 22.266 -40.375 -42.906 1 98.5 211 LEU B C 1
ATOM 3761 O O . LEU B 1 211 ? 22.281 -41.625 -42.812 1 98.5 211 LEU B O 1
ATOM 3765 N N . LEU B 1 212 ? 21.234 -39.656 -42.594 1 98.31 212 LEU B N 1
ATOM 3766 C CA . LEU B 1 212 ? 20 -40.281 -42.094 1 98.31 212 LEU B CA 1
ATOM 3767 C C . LEU B 1 212 ? 18.797 -39.812 -42.906 1 98.31 212 LEU B C 1
ATOM 3769 O O . LEU B 1 212 ? 18.719 -38.625 -43.281 1 98.31 212 LEU B O 1
ATOM 3773 N N . PRO B 1 213 ? 17.844 -40.625 -43.188 1 97.88 213 PRO B N 1
ATOM 3774 C CA . PRO B 1 213 ? 16.641 -40.219 -43.906 1 97.88 213 PRO B CA 1
ATOM 3775 C C . PRO B 1 213 ? 15.539 -39.719 -42.969 1 97.88 213 PRO B C 1
ATOM 3777 O O . PRO B 1 213 ? 15.492 -40.125 -41.781 1 97.88 213 PRO B O 1
ATOM 3780 N N . SER B 1 214 ? 14.719 -38.875 -43.438 1 97.25 214 SER B N 1
ATOM 3781 C CA . SER B 1 214 ? 13.477 -38.438 -42.781 1 97.25 214 SER B CA 1
ATOM 3782 C C . SER B 1 214 ? 12.344 -38.344 -43.812 1 97.25 214 SER B C 1
ATOM 3784 O O . SER B 1 214 ? 12.531 -38.625 -45 1 97.25 214 SER B O 1
ATOM 3786 N N . ARG B 1 215 ? 11.164 -37.969 -43.375 1 95.38 215 ARG B N 1
ATOM 3787 C CA . ARG B 1 215 ? 10.023 -37.781 -44.281 1 95.38 215 ARG B CA 1
ATOM 3788 C C . ARG B 1 215 ? 10.25 -36.562 -45.188 1 95.38 215 ARG B C 1
ATOM 3790 O O . ARG B 1 215 ? 9.562 -36.438 -46.188 1 95.38 215 ARG B O 1
ATOM 3797 N N . PHE B 1 216 ? 11.25 -35.781 -44.938 1 97.19 216 PHE B N 1
ATOM 3798 C CA . PHE B 1 216 ? 11.492 -34.562 -45.719 1 97.19 216 PHE B CA 1
ATOM 3799 C C . PHE B 1 216 ? 12.594 -34.781 -46.75 1 97.19 216 PHE B C 1
ATOM 3801 O O . PHE B 1 216 ? 12.727 -34 -47.688 1 97.19 216 PHE B O 1
ATOM 3808 N N . GLY B 1 217 ? 13.383 -35.781 -46.5 1 97.94 217 GLY B N 1
ATOM 3809 C CA . GLY B 1 217 ? 14.555 -36.031 -47.312 1 97.94 217 GLY B CA 1
ATOM 3810 C C . GLY B 1 217 ? 15.703 -36.656 -46.531 1 97.94 217 GLY B C 1
ATOM 3811 O O . GLY B 1 217 ? 15.516 -37.594 -45.781 1 97.94 217 GLY B O 1
ATOM 3812 N N . TRP B 1 218 ? 16.859 -36.094 -46.875 1 98.31 218 TRP B N 1
ATOM 3813 C CA . TRP B 1 218 ? 18.062 -36.656 -46.281 1 98.31 218 TRP B CA 1
ATOM 3814 C C . TRP B 1 218 ? 18.734 -35.594 -45.375 1 98.31 218 TRP B C 1
ATOM 3816 O O . TRP B 1 218 ? 18.766 -34.406 -45.719 1 98.31 218 TRP B O 1
ATOM 3826 N N . HIS B 1 219 ? 19.297 -36.094 -44.25 1 98.44 219 HIS B N 1
ATOM 3827 C CA . HIS B 1 219 ? 19.969 -35.219 -43.281 1 98.44 219 HIS B CA 1
ATOM 3828 C C . HIS B 1 219 ? 21.391 -35.719 -43 1 98.44 219 HIS B C 1
ATOM 3830 O O . HIS B 1 219 ? 21.578 -36.875 -42.594 1 98.44 219 HIS B O 1
ATOM 3836 N N . VAL B 1 220 ? 22.344 -34.812 -43.281 1 98.44 220 VAL B N 1
ATOM 3837 C CA . VAL B 1 220 ? 23.688 -35.062 -42.75 1 98.44 220 VAL B CA 1
ATOM 3838 C C . VAL B 1 220 ? 23.766 -34.562 -41.312 1 98.44 220 VAL B C 1
ATOM 3840 O O . VAL B 1 220 ? 23.672 -33.375 -41.031 1 98.44 220 VAL B O 1
ATOM 3843 N N . VAL B 1 221 ? 23.938 -35.531 -40.344 1 98.38 221 VAL B N 1
ATOM 3844 C CA . VAL B 1 221 ? 23.719 -35.219 -38.938 1 98.38 221 VAL B CA 1
ATOM 3845 C C . VAL B 1 221 ? 25 -35.5 -38.156 1 98.38 221 VAL B C 1
ATOM 3847 O O . VAL B 1 221 ? 25.703 -36.469 -38.406 1 98.38 221 VAL B O 1
ATOM 3850 N N . ARG B 1 222 ? 25.266 -34.656 -37.188 1 98 222 ARG B N 1
ATOM 3851 C CA . ARG B 1 222 ? 26.297 -34.906 -36.188 1 98 222 ARG B CA 1
ATOM 3852 C C . ARG B 1 222 ? 25.75 -34.656 -34.781 1 98 222 ARG B C 1
ATOM 3854 O O . ARG B 1 222 ? 25.172 -33.625 -34.5 1 98 222 ARG B O 1
ATOM 3861 N N . VAL B 1 223 ? 25.938 -35.656 -33.938 1 97.81 223 VAL B N 1
ATOM 3862 C CA . VAL B 1 223 ? 25.562 -35.5 -32.531 1 97.81 223 VAL B CA 1
ATOM 3863 C C . VAL B 1 223 ? 26.641 -34.688 -31.812 1 97.81 223 VAL B C 1
ATOM 3865 O O . VAL B 1 223 ? 27.797 -35.094 -31.734 1 97.81 223 VAL B O 1
ATOM 3868 N N . ASP B 1 224 ? 26.203 -33.5 -31.297 1 97.44 224 ASP B N 1
ATOM 3869 C CA . ASP B 1 224 ? 27.156 -32.594 -30.688 1 97.44 224 ASP B CA 1
ATOM 3870 C C . ASP B 1 224 ? 27.312 -32.875 -29.188 1 97.44 224 ASP B C 1
ATOM 3872 O O . ASP B 1 224 ? 28.422 -32.781 -28.656 1 97.44 224 ASP B O 1
ATOM 3876 N N . ALA B 1 225 ? 26.281 -33.219 -28.516 1 97.19 225 ALA B N 1
ATOM 3877 C CA . ALA B 1 225 ? 26.312 -33.531 -27.094 1 97.19 225 ALA B CA 1
ATOM 3878 C C . ALA B 1 225 ? 25.141 -34.438 -26.703 1 97.19 225 ALA B C 1
ATOM 3880 O O . ALA B 1 225 ? 24.125 -34.5 -27.406 1 97.19 225 ALA B O 1
ATOM 3881 N N . ARG B 1 226 ? 25.375 -35.156 -25.594 1 95.38 226 ARG B N 1
ATOM 3882 C CA . ARG B 1 226 ? 24.344 -36.031 -25.031 1 95.38 226 ARG B CA 1
ATOM 3883 C C . ARG B 1 226 ? 24.234 -35.844 -23.516 1 95.38 226 ARG B C 1
ATOM 3885 O O . ARG B 1 226 ? 25.25 -35.688 -22.828 1 95.38 226 ARG B O 1
ATOM 3892 N N . SER B 1 227 ? 23.062 -35.719 -23.109 1 94.38 227 SER B N 1
ATOM 3893 C CA . SER B 1 227 ? 22.766 -35.781 -21.672 1 94.38 227 SER B CA 1
ATOM 3894 C C . SER B 1 227 ? 22.031 -37.094 -21.328 1 94.38 227 SER B C 1
ATOM 3896 O O . SER B 1 227 ? 20.984 -37.375 -21.922 1 94.38 227 SER B O 1
ATOM 3898 N N . ALA B 1 228 ? 22.672 -37.875 -20.438 1 92.12 228 ALA B N 1
ATOM 3899 C CA . ALA B 1 228 ? 22.125 -39.188 -20.109 1 92.12 228 ALA B CA 1
ATOM 3900 C C . ALA B 1 228 ? 20.812 -39.062 -19.328 1 92.12 228 ALA B C 1
ATOM 3902 O O . ALA B 1 228 ? 20.594 -38.062 -18.625 1 92.12 228 ALA B O 1
ATOM 3903 N N . ALA B 1 229 ? 19.922 -40 -19.656 1 93.5 229 ALA B N 1
ATOM 3904 C CA . ALA B 1 229 ? 18.734 -40.125 -18.812 1 93.5 229 ALA B CA 1
ATOM 3905 C C . ALA B 1 229 ? 19.125 -40.406 -17.375 1 93.5 229 ALA B C 1
ATOM 3907 O O . ALA B 1 229 ? 20.156 -41.031 -17.109 1 93.5 229 ALA B O 1
ATOM 3908 N N . SER B 1 230 ? 18.438 -39.75 -16.484 1 93.06 230 SER B N 1
ATOM 3909 C CA . SER B 1 230 ? 18.672 -40.031 -15.078 1 93.06 230 SER B CA 1
ATOM 3910 C C . SER B 1 230 ? 17.375 -40.375 -14.352 1 93.06 230 SER B C 1
ATOM 3912 O O . SER B 1 230 ? 16.344 -39.75 -14.617 1 93.06 230 SER B O 1
ATOM 3914 N N . GLU B 1 231 ? 17.484 -41.531 -13.625 1 93.62 231 GLU B N 1
ATOM 3915 C CA . GLU B 1 231 ? 16.344 -41.875 -12.781 1 93.62 231 GLU B CA 1
ATOM 3916 C C . GLU B 1 231 ? 16.203 -40.906 -11.625 1 93.62 231 GLU B C 1
ATOM 3918 O O . GLU B 1 231 ? 17.172 -40.25 -11.234 1 93.62 231 GLU B O 1
ATOM 3923 N N . ALA B 1 232 ? 14.977 -40.812 -11.195 1 95.62 232 ALA B N 1
ATOM 3924 C CA . ALA B 1 232 ? 14.734 -39.969 -10.039 1 95.62 232 ALA B CA 1
ATOM 3925 C C . ALA B 1 232 ? 15.484 -40.469 -8.812 1 95.62 232 ALA B C 1
ATOM 3927 O O . ALA B 1 232 ? 15.508 -41.688 -8.547 1 95.62 232 ALA B O 1
ATOM 3928 N N . ASP B 1 233 ? 16.188 -39.594 -8.156 1 96.25 233 ASP B N 1
ATOM 3929 C CA . ASP B 1 233 ? 16.938 -39.906 -6.934 1 96.25 233 ASP B CA 1
ATOM 3930 C C . ASP B 1 233 ? 16.344 -39.125 -5.742 1 96.25 233 ASP B C 1
ATOM 3932 O O . ASP B 1 233 ? 16.406 -37.906 -5.695 1 96.25 233 ASP B O 1
ATOM 3936 N N . PHE B 1 234 ? 15.844 -39.875 -4.727 1 97.56 234 PHE B N 1
ATOM 3937 C CA . PHE B 1 234 ? 15.148 -39.25 -3.602 1 97.56 234 PHE B CA 1
ATOM 3938 C C . PHE B 1 234 ? 16.078 -38.344 -2.826 1 97.56 234 PHE B C 1
ATOM 3940 O O . PHE B 1 234 ? 15.711 -37.188 -2.504 1 97.56 234 PHE B O 1
ATOM 3947 N N . GLU B 1 235 ? 17.25 -38.781 -2.516 1 97.19 235 GLU B N 1
ATOM 3948 C CA . GLU B 1 235 ? 18.172 -37.969 -1.704 1 97.19 235 GLU B CA 1
ATOM 3949 C C . GLU B 1 235 ? 18.547 -36.688 -2.396 1 97.19 235 GLU B C 1
ATOM 3951 O O . GLU B 1 235 ? 18.609 -35.625 -1.757 1 97.19 235 GLU B O 1
ATOM 3956 N N . ALA B 1 236 ? 18.656 -36.75 -3.656 1 95.81 236 ALA B N 1
ATOM 3957 C CA . ALA B 1 236 ? 19 -35.562 -4.43 1 95.81 236 ALA B CA 1
ATOM 3958 C C . ALA B 1 236 ? 17.828 -34.594 -4.52 1 95.81 236 ALA B C 1
ATOM 3960 O O . ALA B 1 236 ? 18.016 -33.375 -4.598 1 95.81 236 ALA B O 1
ATOM 3961 N N . ALA B 1 237 ? 16.609 -35.156 -4.504 1 97.25 237 ALA B N 1
ATOM 3962 C CA . ALA B 1 237 ? 15.43 -34.344 -4.754 1 97.25 237 ALA B CA 1
ATOM 3963 C C . ALA B 1 237 ? 14.703 -34 -3.453 1 97.25 237 ALA B C 1
ATOM 3965 O O . ALA B 1 237 ? 13.625 -33.406 -3.469 1 97.25 237 ALA B O 1
ATOM 3966 N N . ARG B 1 238 ? 15.203 -34.344 -2.385 1 97.12 238 ARG B N 1
ATOM 3967 C CA . ARG B 1 238 ? 14.492 -34.344 -1.106 1 97.12 238 ARG B CA 1
ATOM 3968 C C . ARG B 1 238 ? 13.883 -32.969 -0.825 1 97.12 238 ARG B C 1
ATOM 3970 O O . ARG B 1 238 ? 12.719 -32.875 -0.437 1 97.12 238 ARG B O 1
ATOM 3977 N N . GLU B 1 239 ? 14.625 -31.906 -0.995 1 97.38 239 GLU B N 1
ATOM 3978 C CA . GLU B 1 239 ? 14.133 -30.562 -0.708 1 97.38 239 GLU B CA 1
ATOM 3979 C C . GLU B 1 239 ? 13 -30.172 -1.654 1 97.38 239 GLU B C 1
ATOM 3981 O O . GLU B 1 239 ? 12.016 -29.547 -1.238 1 97.38 239 GLU B O 1
ATOM 3986 N N . ASP B 1 240 ? 13.172 -30.562 -2.875 1 97.75 240 ASP B N 1
ATOM 3987 C CA . ASP B 1 240 ? 12.133 -30.266 -3.855 1 97.75 240 ASP B CA 1
ATOM 3988 C C . ASP B 1 240 ? 10.852 -31.047 -3.551 1 97.75 240 ASP B C 1
ATOM 3990 O O . ASP B 1 240 ? 9.75 -30.516 -3.691 1 97.75 240 ASP B O 1
ATOM 3994 N N . VAL B 1 241 ? 11.086 -32.281 -3.188 1 97.94 241 VAL B N 1
ATOM 3995 C CA . VAL B 1 241 ? 9.953 -33.125 -2.82 1 97.94 241 VAL B CA 1
ATOM 3996 C C . VAL B 1 241 ? 9.219 -32.531 -1.631 1 97.94 241 VAL B C 1
ATOM 3998 O O . VAL B 1 241 ? 7.984 -32.469 -1.619 1 97.94 241 VAL B O 1
ATOM 4001 N N . LEU B 1 242 ? 9.969 -32.062 -0.664 1 97.5 242 LEU B N 1
ATOM 4002 C CA . LEU B 1 242 ? 9.383 -31.422 0.511 1 97.5 242 LEU B CA 1
ATOM 4003 C C . LEU B 1 242 ? 8.562 -30.203 0.116 1 97.5 242 LEU B C 1
ATOM 4005 O O . LEU B 1 242 ? 7.422 -30.031 0.558 1 97.5 242 LEU B O 1
ATOM 4009 N N . HIS B 1 243 ? 9.117 -29.359 -0.715 1 96.94 243 HIS B N 1
ATOM 4010 C CA . HIS B 1 243 ? 8.43 -28.156 -1.17 1 96.94 243 HIS B CA 1
ATOM 4011 C C . HIS B 1 243 ? 7.141 -28.516 -1.911 1 96.94 243 HIS B C 1
ATOM 4013 O O . HIS B 1 243 ? 6.086 -27.922 -1.643 1 96.94 243 HIS B O 1
ATOM 4019 N N . ASP B 1 244 ? 7.266 -29.469 -2.742 1 97.5 244 ASP B N 1
ATOM 4020 C CA . ASP B 1 244 ? 6.113 -29.891 -3.543 1 97.5 244 ASP B CA 1
ATOM 4021 C C . ASP B 1 244 ? 5.008 -30.453 -2.662 1 97.5 244 ASP B C 1
ATOM 4023 O O . ASP B 1 244 ? 3.832 -30.125 -2.844 1 97.5 244 ASP B O 1
ATOM 4027 N N . LEU B 1 245 ? 5.395 -31.281 -1.734 1 96.94 245 LEU B N 1
ATOM 4028 C CA . LEU B 1 245 ? 4.418 -31.875 -0.827 1 96.94 245 LEU B CA 1
ATOM 4029 C C . LEU B 1 245 ? 3.764 -30.812 0.042 1 96.94 245 LEU B C 1
ATOM 4031 O O . LEU B 1 245 ? 2.547 -30.828 0.251 1 96.94 245 LEU B O 1
ATOM 4035 N N . ARG B 1 246 ? 4.523 -29.891 0.535 1 95.75 246 ARG B N 1
ATOM 4036 C CA . ARG B 1 246 ? 3.977 -28.797 1.334 1 95.75 246 ARG B CA 1
ATOM 4037 C C . ARG B 1 246 ? 2.971 -27.984 0.53 1 95.75 246 ARG B C 1
ATOM 4039 O O . ARG B 1 246 ? 1.908 -27.625 1.039 1 95.75 246 ARG B O 1
ATOM 4046 N N . GLU B 1 247 ? 3.314 -27.688 -0.682 1 95.81 247 GLU B N 1
ATOM 4047 C CA . GLU B 1 247 ? 2.41 -26.938 -1.55 1 95.81 247 GLU B CA 1
ATOM 4048 C C . GLU B 1 247 ? 1.105 -27.703 -1.772 1 95.81 247 GLU B C 1
ATOM 4050 O O . GLU B 1 247 ? 0.021 -27.109 -1.692 1 95.81 247 GLU B O 1
ATOM 4055 N N . GLN B 1 248 ? 1.271 -28.969 -2.014 1 94.38 248 GLN B N 1
ATOM 4056 C CA . GLN B 1 248 ? 0.087 -29.797 -2.225 1 94.38 248 GLN B CA 1
ATOM 4057 C C . GLN B 1 248 ? -0.786 -29.844 -0.975 1 94.38 248 GLN B C 1
ATOM 4059 O O . GLN B 1 248 ? -2.012 -29.734 -1.062 1 94.38 248 GLN B O 1
ATOM 4064 N N . ARG B 1 249 ? -0.175 -30 0.128 1 93.44 249 ARG B N 1
ATOM 4065 C CA . ARG B 1 249 ? -0.901 -30.016 1.395 1 93.44 249 ARG B CA 1
ATOM 4066 C C . ARG B 1 249 ? -1.663 -28.703 1.604 1 93.44 249 ARG B C 1
ATOM 4068 O O . ARG B 1 249 ? -2.816 -28.719 2.037 1 93.44 249 ARG B O 1
ATOM 4075 N N . THR B 1 250 ? -1.009 -27.594 1.335 1 94.25 250 THR B N 1
ATOM 4076 C CA . THR B 1 250 ? -1.625 -26.281 1.513 1 94.25 250 THR B CA 1
ATOM 4077 C C . THR B 1 250 ? -2.832 -26.125 0.593 1 94.25 250 THR B C 1
ATOM 4079 O O . THR B 1 250 ? -3.895 -25.672 1.027 1 94.25 250 THR B O 1
ATOM 4082 N N . ILE B 1 251 ? -2.688 -26.531 -0.638 1 94.12 251 ILE B N 1
ATOM 4083 C CA . ILE B 1 251 ? -3.76 -26.422 -1.621 1 94.12 251 ILE B CA 1
ATOM 4084 C C . ILE B 1 251 ? -4.945 -27.281 -1.191 1 94.12 251 ILE B C 1
ATOM 4086 O O . ILE B 1 251 ? -6.086 -26.812 -1.169 1 94.12 251 ILE B O 1
ATOM 4090 N N . GLU B 1 252 ? -4.68 -28.5 -0.744 1 93.19 252 GLU B N 1
ATOM 4091 C CA . GLU B 1 252 ? -5.734 -29.422 -0.362 1 93.19 252 GLU B CA 1
ATOM 4092 C C . GLU B 1 252 ? -6.422 -29 0.929 1 93.19 252 GLU B C 1
ATOM 4094 O O . GLU B 1 252 ? -7.645 -29.062 1.04 1 93.19 252 GLU B O 1
ATOM 4099 N N . ALA B 1 253 ? -5.609 -28.609 1.815 1 91.62 253 ALA B N 1
ATOM 4100 C CA . ALA B 1 253 ? -6.168 -28.172 3.092 1 91.62 253 ALA B CA 1
ATOM 4101 C C . ALA B 1 253 ? -7.039 -26.938 2.91 1 91.62 253 ALA B C 1
ATOM 4103 O O . ALA B 1 253 ? -8.117 -26.828 3.502 1 91.62 253 ALA B O 1
ATOM 4104 N N . ARG B 1 254 ? -6.562 -26 2.127 1 91.25 254 ARG B N 1
ATOM 4105 C CA . ARG B 1 254 ? -7.344 -24.797 1.857 1 91.25 254 ARG B CA 1
ATOM 4106 C C . ARG B 1 254 ? -8.68 -25.141 1.209 1 91.25 254 ARG B C 1
ATOM 4108 O O . ARG B 1 254 ? -9.719 -24.625 1.607 1 91.25 254 ARG B O 1
ATOM 4115 N N . ALA B 1 255 ? -8.609 -25.969 0.211 1 93.31 255 ALA B N 1
ATOM 4116 C CA . ALA B 1 255 ? -9.828 -26.375 -0.476 1 93.31 255 ALA B CA 1
ATOM 4117 C C . ALA B 1 255 ? -10.805 -27.047 0.491 1 93.31 255 ALA B C 1
ATOM 4119 O O . ALA B 1 255 ? -12 -26.75 0.476 1 93.31 255 ALA B O 1
ATOM 4120 N N . ARG B 1 256 ? -10.32 -27.875 1.372 1 94.56 256 ARG B N 1
ATOM 4121 C CA . ARG B 1 256 ? -11.156 -28.578 2.352 1 94.56 256 ARG B CA 1
ATOM 4122 C C . ARG B 1 256 ? -11.75 -27.594 3.357 1 94.56 256 ARG B C 1
ATOM 4124 O O . ARG B 1 256 ? -12.938 -27.656 3.674 1 94.56 256 ARG B O 1
ATOM 4131 N N . GLU B 1 257 ? -10.898 -26.734 3.812 1 94.81 257 GLU B N 1
ATOM 4132 C CA . GLU B 1 257 ? -11.367 -25.781 4.809 1 94.81 257 GLU B CA 1
ATOM 4133 C C . GLU B 1 257 ? -12.367 -24.797 4.203 1 94.81 257 GLU B C 1
ATOM 4135 O O . GLU B 1 257 ? -13.344 -24.422 4.855 1 94.81 257 GLU B O 1
ATOM 4140 N N . LEU B 1 258 ? -12.125 -24.359 2.945 1 93.88 258 LEU B N 1
ATOM 4141 C CA . LEU B 1 258 ? -13.07 -23.469 2.277 1 93.88 258 LEU B CA 1
ATOM 4142 C C . LEU B 1 258 ? -14.422 -24.172 2.08 1 93.88 258 LEU B C 1
ATOM 4144 O O . LEU B 1 258 ? -15.469 -23.547 2.248 1 93.88 258 LEU B O 1
ATOM 4148 N N . ALA B 1 259 ? -14.406 -25.438 1.741 1 94.75 259 ALA B N 1
ATOM 4149 C CA . ALA B 1 259 ? -15.641 -26.203 1.613 1 94.75 259 ALA B CA 1
ATOM 4150 C C . ALA B 1 259 ? -16.391 -26.25 2.939 1 94.75 259 ALA B C 1
ATOM 4152 O O . ALA B 1 259 ? -17.625 -26.078 2.969 1 94.75 259 ALA B O 1
ATOM 4153 N N . ARG B 1 260 ? -15.641 -26.438 3.994 1 95.12 260 ARG B N 1
ATOM 4154 C CA . ARG B 1 260 ? -16.234 -26.453 5.324 1 95.12 260 ARG B CA 1
ATOM 4155 C C . ARG B 1 260 ? -16.844 -25.094 5.672 1 95.12 260 ARG B C 1
ATOM 4157 O O . ARG B 1 260 ? -17.969 -25.016 6.164 1 95.12 260 ARG B O 1
ATOM 4164 N N . LEU B 1 261 ? -16.094 -24.062 5.332 1 94.38 261 LEU B N 1
ATOM 4165 C CA . LEU B 1 261 ? -16.578 -22.703 5.625 1 94.38 261 LEU B CA 1
ATOM 4166 C C . LEU B 1 261 ? -17.812 -22.375 4.797 1 94.38 261 LEU B C 1
ATOM 4168 O O . LEU B 1 261 ? -18.719 -21.688 5.273 1 94.38 261 LEU B O 1
ATOM 4172 N N . ARG B 1 262 ? -17.859 -22.828 3.578 1 93.81 262 ARG B N 1
ATOM 4173 C CA . ARG B 1 262 ? -18.984 -22.578 2.691 1 93.81 262 ARG B CA 1
ATOM 4174 C C . ARG B 1 262 ? -20.281 -23.141 3.287 1 93.81 262 ARG B C 1
ATOM 4176 O O . ARG B 1 262 ? -21.359 -22.578 3.096 1 93.81 262 ARG B O 1
ATOM 4183 N N . GLU B 1 263 ? -20.172 -24.188 4.07 1 94.19 263 GLU B N 1
ATOM 4184 C CA . GLU B 1 263 ? -21.328 -24.812 4.691 1 94.19 263 GLU B CA 1
ATOM 4185 C C . GLU B 1 263 ? -21.922 -23.922 5.781 1 94.19 263 GLU B C 1
ATOM 4187 O O . GLU B 1 263 ? -23.094 -24.078 6.152 1 94.19 263 GLU B O 1
ATOM 4192 N N . ARG B 1 264 ? -21.109 -23.031 6.227 1 92.38 264 ARG B N 1
ATOM 4193 C CA . ARG B 1 264 ? -21.547 -22.172 7.316 1 92.38 264 ARG B CA 1
ATOM 4194 C C . ARG B 1 264 ? -22.312 -20.969 6.789 1 92.38 264 ARG B C 1
ATOM 4196 O O . ARG B 1 264 ? -22.891 -20.203 7.562 1 92.38 264 ARG B O 1
ATOM 4203 N N . TRP B 1 265 ? -22.234 -20.797 5.449 1 93.5 265 TRP B N 1
ATOM 4204 C CA . TRP B 1 265 ? -22.859 -19.625 4.844 1 93.5 265 TRP B CA 1
ATOM 4205 C C . TRP B 1 265 ? -23.953 -20.047 3.867 1 93.5 265 TRP B C 1
ATOM 4207 O O . TRP B 1 265 ? -23.828 -21.047 3.162 1 93.5 265 TRP B O 1
ATOM 4217 N N . ASP B 1 266 ? -25.094 -19.281 3.877 1 91.81 266 ASP B N 1
ATOM 4218 C CA . ASP B 1 266 ? -26.156 -19.438 2.889 1 91.81 266 ASP B CA 1
ATOM 4219 C C . ASP B 1 266 ? -25.922 -18.531 1.684 1 91.81 266 ASP B C 1
ATOM 4221 O O . ASP B 1 266 ? -26.125 -17.312 1.767 1 91.81 266 ASP B O 1
ATOM 4225 N N . VAL B 1 267 ? -25.5 -19.109 0.57 1 91.88 267 VAL B N 1
ATOM 4226 C CA . VAL B 1 267 ? -25.234 -18.344 -0.642 1 91.88 267 VAL B CA 1
ATOM 4227 C C . VAL B 1 267 ? -26.5 -18.281 -1.494 1 91.88 267 VAL B C 1
ATOM 4229 O O . VAL B 1 267 ? -27.047 -19.312 -1.883 1 91.88 267 VAL B O 1
ATOM 4232 N N . VAL B 1 268 ? -27 -17.047 -1.712 1 90.75 268 VAL B N 1
ATOM 4233 C CA . VAL B 1 268 ? -28.203 -16.844 -2.504 1 90.75 268 VAL B CA 1
ATOM 4234 C C . VAL B 1 268 ? -27.875 -16.078 -3.775 1 90.75 268 VAL B C 1
ATOM 4236 O O . VAL B 1 268 ? -27.344 -14.953 -3.709 1 90.75 268 VAL B O 1
ATOM 4239 N N . VAL B 1 269 ? -28.156 -16.703 -4.977 1 87.12 269 VAL B N 1
ATOM 4240 C CA . VAL B 1 269 ? -27.938 -16.031 -6.254 1 87.12 269 VAL B CA 1
ATOM 4241 C C . VAL B 1 269 ? -29.25 -15.523 -6.809 1 87.12 269 VAL B C 1
ATOM 4243 O O . VAL B 1 269 ? -30.219 -16.281 -6.949 1 87.12 269 VAL B O 1
ATOM 4246 N N . ARG B 1 270 ? -29.375 -14.141 -6.879 1 81.56 270 ARG B N 1
ATOM 4247 C CA . ARG B 1 270 ? -30.609 -13.539 -7.371 1 81.56 270 ARG B CA 1
ATOM 4248 C C . ARG B 1 270 ? -30.422 -12.984 -8.781 1 81.56 270 ARG B C 1
ATOM 4250 O O . ARG B 1 270 ? -29.328 -12.57 -9.156 1 81.56 270 ARG B O 1
#

Organism: NCBI:txid927083